Protein AF-A0AAD5AL10-F1 (afdb_monomer)

Secondary structure (DSSP, 8-state):
-----------------------------HHHHHHHHHSHHHHHHHHHHHHHHT------PPPPPTT-------HHHHHHHHHT--TTSPP-TT---HHHHHHTHHHHHHHHHHHHHHHHHHT---SGGG-EEEEEEESSSS--SGGGEEEEEEE-HHHHHHHHHHHHHHHHHS-S---TT--TT-TT--HHHHHHHHHH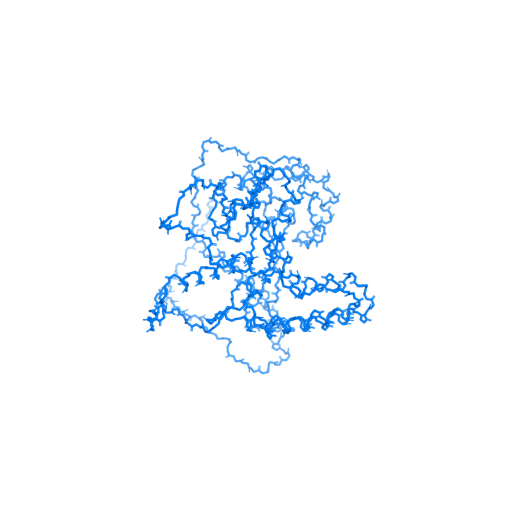HHHHHHHSS---S---PPPPEETTEEPP--SEEEETTEEEETT---HHHHHHHHHHHHHHHHHHHHHHHTT--HHHHHHHHHHHTS-TTGGGTGGG--HHHHHHHHHHHHHHHHHHTS----HHHHHHHHHHHHHHHHHT-TTSTT------------S-----TTS-SSHHHHHHTTS-TTHHHHHHHHH-GGG--S-----------

Nearest PDB structures (foldseek):
  8uw3-assembly1_A  TM=7.271E-01  e=9.401E-05  Homo sapiens
  8gh6-assembly1_A  TM=7.139E-01  e=7.072E-04  Bombyx mori
  8ibz-assembly1_C  TM=6.836E-01  e=6.724E-04  Bombyx mori
  8sxu-assembly1_A  TM=6.210E-01  e=5.225E-04  Homo sapiens
  8ibx-assembly1_C  TM=6.192E-01  e=2.256E-03  Bombyx mori

Sequence (409 aa):
MKRRSTNLQRESTTTSRTAETLGACGRASRRSRSTRRQHLPGALNDFYARFEVQNNVAARRTTPPPTDQVLCLTTAEVRKTLCRVNPRKSAGPDNIPGRVLRKCAEHLVDVFTDIFNISLSSKIVPTCHKTLTIVPMLKKSTVSCLNDYRPIALTHIVMKCFERLIMKHIETQLPSALDPMQLAYRPNRSTDDAISTTLDLALTHLDYKCTRAQSGHSSLIIDGSSVEIVKSTKFLGVYLADNLTWSLNTSSITKKAQQRLYFLRRMRKAHLPPPILTTFYRGTIESRCITAWFGNCTVSDRKTLQRIVRTTEKIIGVSLPSIMDIYTTHCIRKAQSIVEDHTHPSHTPVTHTPHTHPSHTPLTHTFHTHLSHTLFTILPSGKWFQSIRASHPDCVTAFSRKPSDSTQI

Organism: Silurus asotus (NCBI:txid30991)

Solvent-accessible surface area (backbone atoms only — not comparable to full-atom values): 25955 Å² total; per-residue (Å²): 132,89,86,82,88,84,88,81,90,77,92,77,91,74,94,73,89,79,80,82,85,93,83,81,96,64,94,74,54,78,70,59,58,53,58,59,56,71,50,42,64,60,54,48,48,56,57,66,49,54,72,67,76,70,68,80,71,75,80,78,80,75,84,76,64,95,80,70,72,78,82,72,72,50,52,68,59,45,33,56,44,34,59,63,41,57,51,85,46,78,43,17,77,81,65,56,39,27,45,55,51,31,74,44,18,87,78,45,22,62,60,49,30,49,54,50,40,52,26,53,76,69,72,44,80,60,71,79,75,73,48,62,40,75,48,76,39,74,74,54,100,72,79,86,53,79,83,36,43,44,78,44,74,26,47,38,60,68,54,58,43,52,52,53,57,50,48,57,53,54,58,71,72,47,68,93,75,62,67,61,85,56,40,73,98,38,86,98,46,40,73,40,52,55,51,34,54,53,48,37,53,56,49,40,58,60,66,74,54,86,75,85,76,66,96,69,78,76,76,53,66,56,97,89,38,72,58,85,89,62,71,55,49,79,55,97,88,45,46,49,32,75,84,68,48,35,59,70,30,48,52,53,52,48,5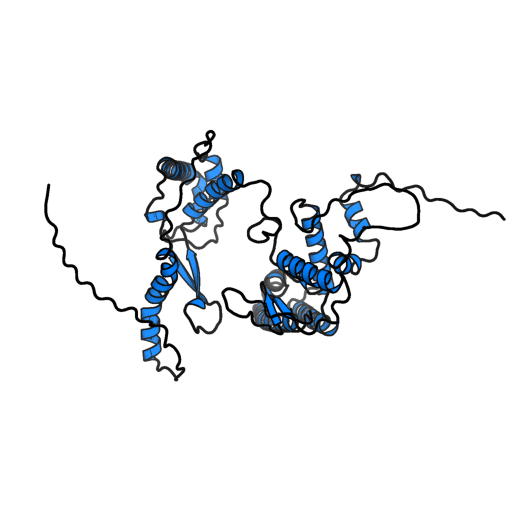8,52,34,55,61,48,49,54,52,52,51,52,42,45,75,69,66,54,57,51,70,61,53,50,51,48,41,57,73,71,55,54,66,92,52,40,64,57,48,58,83,65,42,51,74,68,51,50,52,55,55,38,50,53,50,54,52,47,24,66,65,55,73,47,95,65,78,50,62,64,53,52,36,54,53,48,43,52,55,50,50,51,56,30,71,75,29,82,74,36,74,88,34,74,83,88,74,86,76,91,80,86,85,95,77,86,87,81,82,83,85,86,68,77,63,46,73,42,59,58,57,58,75,70,42,70,94,58,55,67,62,51,57,49,47,74,74,45,66,88,81,67,89,82,87,88,79,81,85,80,89,78,90,81,134

InterPro domains:
  IPR015095 Alkylated DNA repair protein AlkB, homologue 8, N-terminal [PF09004] (246-287)
  IPR043502 DNA/RNA polymerase superfamily [SSF56672] (82-200)

Foldseek 3Di:
DDDDDDDDDDDDDDDDDPDDDDDDDDPDDPVNVVVCVVCVVVVLCCVVCPVVVPPPPDPDDDDDDPPDDQDADDLVLQLVLLLPQDQPDQAWPVRDGSVNSNVCSVVCSVVLSVVLRCCSVVVHDDPVQVDWDWDWDACDPDDDDSVRTDTDTRGHSSVVSSCVSVVVVVVVVDDPDDPLLPQPPDPLHDLLLVLQVVVQVVQVVVVPDDPVPDPDDDFDADPNDGDDDDQWDQGSNAIAGPVRARVVRLVVLLVQLVVLVVVLLVCVVVVPALVVSVVSCCVRNNDLNCQNRVLRYDPVSLVSSQVSQVSSCVSSVHDDDGPLRSNLVSLVVSVVSLCVDCSNPPHDDPDDDDDDDDDDDPDPPDNDPDNCCSNVVSDPPPPVVVVVCVVDVPVDPPDDDDDDDDDDD

pLDDT: mean 74.17, std 24.95, range [22.56, 97.88]

Mean predicted aligned error: 14.95 Å

Radius of gyration: 29.63 Å; Cα contacts (8 Å, |Δi|>4): 284; chains: 1; bounding box: 92×84×67 Å

Structure (mmCIF, N/CA/C/O backbone):
data_AF-A0AAD5AL10-F1
#
_entry.id   AF-A0AAD5AL10-F1
#
loop_
_atom_site.group_PDB
_atom_site.id
_atom_site.type_symbol
_atom_site.label_atom_id
_atom_site.label_alt_id
_atom_site.label_comp_id
_atom_site.label_asym_id
_atom_site.label_entity_id
_atom_site.label_seq_id
_atom_site.pdbx_PDB_ins_code
_atom_site.Cartn_x
_atom_site.Cartn_y
_atom_site.Cartn_z
_atom_site.occupancy
_atom_site.B_iso_or_equiv
_atom_site.auth_seq_id
_atom_site.auth_comp_id
_atom_site.auth_asym_id
_atom_site.auth_atom_id
_atom_site.pdbx_PDB_model_num
ATOM 1 N N . MET A 1 1 ? -33.110 -27.150 37.600 1.00 29.36 1 MET A N 1
ATOM 2 C CA . MET A 1 1 ? -33.661 -28.487 37.264 1.00 29.36 1 MET A CA 1
ATOM 3 C C . MET A 1 1 ? -32.805 -29.068 36.137 1.00 29.36 1 MET A C 1
ATOM 5 O O . MET A 1 1 ? -32.832 -28.504 35.060 1.00 29.36 1 MET A O 1
ATOM 9 N N . LYS A 1 2 ? -31.799 -29.934 36.389 1.00 25.19 2 LYS A N 1
ATOM 10 C CA . LYS A 1 2 ? -31.881 -31.426 36.434 1.00 25.19 2 LYS A CA 1
ATOM 11 C C . LYS A 1 2 ? -32.776 -31.945 35.295 1.00 25.19 2 LYS A C 1
ATOM 13 O O . LYS A 1 2 ? -33.947 -31.607 35.318 1.00 25.19 2 LYS A O 1
ATOM 18 N N . ARG A 1 3 ? -32.370 -32.751 34.306 1.00 24.44 3 ARG A N 1
ATOM 19 C CA . ARG A 1 3 ? -31.393 -33.859 34.100 1.00 24.44 3 ARG A CA 1
ATOM 20 C C . ARG A 1 3 ? -31.326 -34.066 32.547 1.00 24.44 3 ARG A C 1
ATOM 22 O O . ARG A 1 3 ? -32.211 -33.553 31.882 1.00 24.44 3 ARG A O 1
ATOM 29 N N . ARG A 1 4 ? -30.428 -34.785 31.858 1.00 23.78 4 ARG A N 1
ATOM 30 C CA . ARG A 1 4 ? -29.594 -35.966 32.148 1.00 23.78 4 ARG A CA 1
ATOM 31 C C . ARG A 1 4 ? -28.591 -36.158 30.988 1.00 23.78 4 ARG A C 1
ATOM 33 O O . ARG A 1 4 ? -28.954 -35.959 29.835 1.00 23.78 4 ARG A O 1
ATOM 40 N N . SER A 1 5 ? -27.379 -36.594 31.319 1.00 22.83 5 SER A N 1
ATOM 41 C CA . SER A 1 5 ? -26.341 -37.092 30.408 1.00 22.83 5 SER A CA 1
ATOM 42 C C . SER A 1 5 ? -26.681 -38.457 29.802 1.00 22.83 5 SER A C 1
ATOM 44 O O . SER A 1 5 ? -27.297 -39.275 30.483 1.00 22.83 5 SER A O 1
ATOM 46 N N . THR A 1 6 ? -26.103 -38.756 28.636 1.00 25.00 6 THR A N 1
ATOM 47 C CA . THR A 1 6 ? -25.548 -40.087 28.325 1.00 25.00 6 THR A CA 1
ATOM 48 C C . THR A 1 6 ? -24.238 -39.931 27.556 1.00 25.00 6 THR A C 1
ATOM 50 O O . THR A 1 6 ? -24.202 -39.356 26.473 1.00 25.00 6 THR A O 1
ATOM 53 N N . ASN A 1 7 ? -23.174 -40.437 28.177 1.00 22.59 7 ASN A N 1
ATOM 54 C CA . ASN A 1 7 ? -21.846 -40.671 27.623 1.00 22.59 7 ASN A CA 1
ATOM 55 C C . ASN A 1 7 ? -21.889 -41.894 26.696 1.00 22.59 7 ASN A C 1
ATOM 57 O O . ASN A 1 7 ? -22.541 -42.881 27.032 1.00 22.59 7 ASN A O 1
ATOM 61 N N . LEU A 1 8 ? -21.112 -41.873 25.615 1.00 23.83 8 LEU A N 1
ATOM 62 C CA . LEU A 1 8 ? -20.574 -43.091 25.011 1.00 23.83 8 LEU A CA 1
ATOM 63 C C . LEU A 1 8 ? -19.206 -42.769 24.405 1.00 23.83 8 LEU A C 1
ATOM 65 O O . LEU A 1 8 ? -19.087 -42.203 23.322 1.00 23.83 8 LEU A O 1
ATOM 69 N N . GLN A 1 9 ? -18.172 -43.104 25.176 1.00 22.56 9 GLN A N 1
ATOM 70 C CA . GLN A 1 9 ? -16.798 -43.228 24.712 1.00 22.56 9 GLN A CA 1
ATOM 71 C C . GLN A 1 9 ? -16.708 -44.392 23.722 1.00 22.56 9 GLN A C 1
ATOM 73 O O . GLN A 1 9 ? -17.128 -45.507 24.029 1.00 22.56 9 GLN A O 1
ATOM 78 N N . ARG A 1 10 ? -16.076 -44.150 22.575 1.00 23.25 10 ARG A N 1
ATOM 79 C CA . ARG A 1 10 ? -15.238 -45.145 21.904 1.00 23.25 10 ARG A CA 1
ATOM 80 C C . ARG A 1 10 ? -13.988 -44.446 21.395 1.00 23.25 10 ARG A C 1
ATOM 82 O O . ARG A 1 10 ? -14.031 -43.671 20.445 1.00 23.25 10 ARG A O 1
ATOM 89 N N . GLU A 1 11 ? -12.890 -44.724 22.082 1.00 22.80 11 GLU A N 1
ATOM 90 C CA . GLU A 1 11 ? -11.539 -44.523 21.585 1.00 22.80 11 GLU A CA 1
ATOM 91 C C . GLU A 1 11 ? -11.342 -45.365 20.321 1.00 22.80 11 GLU A C 1
ATOM 93 O O . GLU A 1 11 ? -11.682 -46.546 20.280 1.00 22.80 11 GLU A O 1
ATOM 98 N N . SER A 1 12 ? -10.788 -44.755 19.280 1.00 23.67 12 SER A N 1
ATOM 99 C CA . SER A 1 12 ? -9.998 -45.470 18.281 1.00 23.67 12 SER A CA 1
ATOM 100 C C . SER A 1 12 ? -8.951 -44.512 17.726 1.00 23.67 12 SER A C 1
ATOM 102 O O . SER A 1 12 ? -9.221 -43.543 17.022 1.00 23.67 12 SER A O 1
ATOM 104 N N . THR A 1 13 ? -7.727 -44.780 18.151 1.00 25.08 13 THR A N 1
ATOM 105 C CA . THR A 1 13 ? -6.465 -44.294 17.620 1.00 25.08 13 THR A CA 1
ATOM 106 C C . THR A 1 13 ? -6.344 -44.665 16.145 1.00 25.08 13 THR A C 1
ATOM 108 O O . THR A 1 13 ? -6.226 -45.838 15.809 1.00 25.08 13 THR A O 1
ATOM 111 N N . THR A 1 14 ? -6.306 -43.685 15.240 1.00 23.75 14 THR A N 1
ATOM 112 C CA . THR A 1 14 ? -5.612 -43.850 13.953 1.00 23.75 14 THR A CA 1
ATOM 113 C C . THR A 1 14 ? -5.136 -42.495 13.438 1.00 23.75 14 THR A C 1
ATOM 115 O O . THR A 1 14 ? -5.851 -41.735 12.792 1.00 23.75 14 THR A O 1
ATOM 118 N N . THR A 1 15 ? -3.878 -42.200 13.737 1.00 31.17 15 THR A N 1
ATOM 119 C CA . THR A 1 15 ? -3.029 -41.276 12.992 1.00 31.17 15 THR A CA 1
ATOM 120 C C . THR A 1 15 ? -2.968 -41.762 11.543 1.00 31.17 15 THR A C 1
ATOM 122 O O . THR A 1 15 ? -2.377 -42.802 11.269 1.00 31.17 15 THR A O 1
ATOM 125 N N . SER A 1 16 ? -3.550 -41.034 10.588 1.00 24.50 16 SER A N 1
ATOM 126 C CA . SER A 1 16 ? -3.224 -41.259 9.178 1.00 24.50 16 SER A CA 1
ATOM 127 C C . SER A 1 16 ? -3.186 -39.945 8.408 1.00 24.50 16 SER A C 1
ATOM 129 O O . SER A 1 16 ? -4.140 -39.169 8.384 1.00 24.50 16 SER A O 1
ATOM 131 N N . ARG A 1 17 ? -2.011 -39.711 7.823 1.00 30.42 17 ARG A N 1
ATOM 132 C CA . ARG A 1 17 ? -1.713 -38.725 6.791 1.00 30.42 17 ARG A CA 1
ATOM 133 C C . ARG A 1 17 ? -2.742 -38.815 5.662 1.00 30.42 17 ARG A C 1
ATOM 135 O O . ARG A 1 17 ? -2.857 -39.859 5.036 1.00 30.42 17 ARG A O 1
ATOM 142 N N . THR A 1 18 ? -3.353 -37.691 5.308 1.00 26.00 18 THR A N 1
ATOM 143 C CA . THR A 1 18 ? -3.874 -37.467 3.951 1.00 26.00 18 THR A CA 1
ATOM 144 C C . THR A 1 18 ? -3.395 -36.105 3.462 1.00 26.00 18 THR A C 1
ATOM 146 O O . THR A 1 18 ? -4.130 -35.119 3.428 1.00 26.00 18 THR A O 1
ATOM 149 N N . ALA A 1 19 ? -2.105 -36.048 3.144 1.00 29.80 19 ALA A N 1
ATOM 150 C CA . ALA A 1 19 ? -1.612 -35.221 2.054 1.00 29.80 19 ALA A CA 1
ATOM 151 C C . ALA A 1 19 ? -1.559 -36.125 0.811 1.00 29.80 19 ALA A C 1
ATOM 153 O O . ALA A 1 19 ? -1.289 -37.311 0.964 1.00 29.80 19 ALA A O 1
ATOM 154 N N . GLU A 1 20 ? -1.784 -35.541 -0.372 1.00 27.91 20 GLU A N 1
ATOM 155 C CA . GLU A 1 20 ? -1.992 -36.176 -1.695 1.00 27.91 20 GLU A CA 1
ATOM 156 C C . GLU A 1 20 ? -3.480 -36.483 -1.969 1.00 27.91 20 GLU A C 1
ATOM 158 O O . GLU A 1 20 ? -4.180 -37.011 -1.121 1.00 27.91 20 GLU A O 1
ATOM 163 N N . THR A 1 21 ? -4.101 -36.094 -3.088 1.00 28.56 21 THR A N 1
ATOM 164 C CA . THR A 1 21 ? -3.576 -35.990 -4.455 1.00 28.56 21 THR A CA 1
ATOM 165 C C . THR A 1 21 ? -4.388 -34.950 -5.256 1.00 28.56 21 THR A C 1
ATOM 167 O O . THR A 1 21 ? -5.589 -35.099 -5.461 1.00 28.56 21 THR A O 1
ATOM 170 N N . LEU A 1 22 ? -3.748 -33.897 -5.774 1.00 34.78 22 LEU A N 1
ATOM 171 C CA . LEU A 1 22 ? -4.282 -33.088 -6.887 1.00 34.78 22 LEU A CA 1
ATOM 172 C C . LEU A 1 22 ? -3.177 -32.896 -7.933 1.00 34.78 22 LEU A C 1
ATOM 174 O O . LEU A 1 22 ? -2.765 -31.784 -8.251 1.00 34.78 22 LEU A O 1
ATOM 178 N N . GLY A 1 23 ? -2.691 -34.020 -8.456 1.00 30.94 23 GLY A N 1
ATOM 179 C CA . GLY A 1 23 ? -1.764 -34.089 -9.578 1.00 30.94 23 GLY A CA 1
ATOM 180 C C . GLY A 1 23 ? -2.315 -35.019 -10.653 1.00 30.94 23 GLY A C 1
ATOM 181 O O . GLY A 1 23 ? -2.100 -36.216 -10.577 1.00 30.94 23 GLY A O 1
ATOM 182 N N . ALA A 1 24 ? -3.044 -34.465 -11.626 1.00 28.20 24 ALA A N 1
ATOM 183 C CA . ALA A 1 24 ? -3.214 -35.022 -12.975 1.00 28.20 24 ALA A CA 1
ATOM 184 C C . ALA A 1 24 ? -3.973 -34.005 -13.845 1.00 28.20 24 ALA A C 1
ATOM 186 O O . ALA A 1 24 ? -5.170 -33.765 -13.676 1.00 28.20 24 ALA A O 1
ATOM 187 N N . CYS A 1 25 ? -3.260 -33.360 -14.770 1.00 32.16 25 CYS A N 1
ATOM 188 C CA . CYS A 1 25 ? -3.826 -32.445 -15.756 1.00 32.16 25 CYS A CA 1
ATOM 189 C C . CYS A 1 25 ? -4.242 -33.243 -17.003 1.00 32.16 25 CYS A C 1
ATOM 191 O O . CYS A 1 25 ? -3.454 -33.417 -17.925 1.00 32.16 25 CYS A O 1
ATOM 193 N N . GLY A 1 26 ? -5.482 -33.734 -17.023 1.00 30.36 26 GLY A N 1
ATOM 194 C CA . GLY A 1 26 ? -6.165 -34.211 -18.229 1.00 30.36 26 GLY A CA 1
ATOM 195 C C . GLY A 1 26 ? -7.284 -33.240 -18.611 1.00 30.36 26 GLY A C 1
ATOM 196 O O . GLY A 1 26 ? -7.897 -32.630 -17.733 1.00 30.36 26 GLY A O 1
ATOM 197 N N . ARG A 1 27 ? -7.543 -33.048 -19.914 1.00 39.62 27 ARG A N 1
ATOM 198 C CA . ARG A 1 27 ? -8.577 -32.137 -20.453 1.00 39.62 27 ARG A CA 1
ATOM 199 C C . ARG A 1 27 ? -9.940 -32.376 -19.779 1.00 39.62 27 ARG A C 1
ATOM 201 O O . ARG A 1 27 ? -10.683 -33.273 -20.158 1.00 39.62 27 ARG A O 1
ATOM 208 N N . ALA A 1 28 ? -10.285 -31.548 -18.794 1.00 37.03 28 ALA A N 1
ATOM 209 C CA . ALA A 1 28 ? -11.544 -31.673 -18.068 1.00 37.03 28 ALA A CA 1
ATOM 210 C C . ALA A 1 28 ? -12.738 -31.237 -18.938 1.00 37.03 28 ALA A C 1
ATOM 212 O O . ALA A 1 28 ? -12.816 -30.085 -19.380 1.00 37.03 28 ALA A O 1
ATOM 213 N N . SER A 1 29 ? -13.682 -32.161 -19.143 1.00 43.56 29 SER A N 1
ATOM 214 C CA . SER A 1 29 ? -14.986 -31.933 -19.781 1.00 43.56 29 SER A CA 1
ATOM 215 C C . SER A 1 29 ? -15.771 -30.802 -19.092 1.00 43.56 29 SER A C 1
ATOM 217 O O . SER A 1 29 ? -15.662 -30.596 -17.881 1.00 43.56 29 SER A O 1
ATOM 219 N N . ARG A 1 30 ? -16.601 -30.067 -19.850 1.00 43.78 30 ARG A N 1
ATOM 220 C CA . ARG A 1 30 ? -17.414 -28.923 -19.373 1.00 43.78 30 ARG A CA 1
ATOM 221 C C . ARG A 1 30 ? -18.232 -29.231 -18.104 1.00 43.78 30 ARG A C 1
ATOM 223 O O . ARG A 1 30 ? -18.384 -28.333 -17.280 1.00 43.78 30 ARG A O 1
ATOM 230 N N . ARG A 1 31 ? -18.677 -30.482 -17.906 1.00 38.75 31 ARG A N 1
ATOM 231 C CA . ARG A 1 31 ? -19.389 -30.946 -16.693 1.00 38.75 31 ARG A CA 1
ATOM 232 C C . ARG A 1 31 ? -18.515 -30.962 -15.427 1.00 38.75 31 ARG A C 1
ATOM 234 O O . ARG A 1 31 ? -18.988 -30.584 -14.367 1.00 38.75 31 ARG A O 1
ATOM 241 N N . SER A 1 32 ? -17.228 -31.304 -15.532 1.00 48.06 32 SER A N 1
ATOM 242 C CA . SER A 1 32 ? -16.276 -31.320 -14.400 1.00 48.06 32 SER A CA 1
ATOM 243 C C . SER A 1 32 ? -15.944 -29.908 -13.887 1.00 48.06 32 SER A C 1
ATOM 245 O O . SER A 1 32 ? -15.669 -29.701 -12.703 1.00 48.06 32 SER A O 1
ATOM 247 N N . ARG A 1 33 ? -16.012 -28.895 -14.761 1.00 50.97 33 ARG A N 1
ATOM 248 C CA . ARG A 1 33 ? -15.795 -27.493 -14.373 1.00 50.97 33 ARG A CA 1
ATOM 249 C C . ARG A 1 33 ? -16.954 -26.894 -13.571 1.00 50.97 33 ARG A C 1
ATOM 251 O O . ARG A 1 33 ? -16.695 -25.963 -12.810 1.00 50.97 33 ARG A O 1
ATOM 258 N N . SER A 1 34 ? -18.194 -27.374 -13.723 1.00 51.44 34 SER A N 1
ATOM 259 C CA . SER A 1 34 ? -19.337 -26.824 -12.974 1.00 51.44 34 SER A CA 1
ATOM 260 C C . SER A 1 34 ? -19.383 -27.346 -11.537 1.00 51.44 34 SER A C 1
ATOM 262 O O . SER A 1 34 ? -19.526 -26.544 -10.618 1.00 51.44 34 SER A O 1
ATOM 264 N N . THR A 1 35 ? -19.141 -28.641 -11.320 1.00 52.38 35 THR A N 1
ATOM 265 C CA . THR A 1 35 ? -19.044 -29.245 -9.978 1.00 52.38 35 THR A CA 1
ATOM 266 C C . THR A 1 35 ? -17.882 -28.666 -9.172 1.00 52.38 35 THR A C 1
ATOM 268 O O . THR A 1 35 ? -18.050 -28.307 -8.009 1.00 52.38 35 THR A O 1
ATOM 271 N N . ARG A 1 36 ? -16.720 -28.441 -9.804 1.00 56.81 36 ARG A N 1
ATOM 272 C CA . ARG A 1 36 ? -15.563 -27.807 -9.141 1.00 56.81 36 ARG A CA 1
ATOM 273 C C . ARG A 1 36 ? -15.823 -26.354 -8.716 1.00 56.81 36 ARG A C 1
ATOM 275 O O . ARG A 1 36 ? -15.184 -25.871 -7.788 1.00 56.81 36 ARG A O 1
ATOM 282 N N . ARG A 1 37 ? -16.744 -25.647 -9.385 1.00 59.22 37 ARG A N 1
ATOM 283 C CA . ARG A 1 37 ? -17.151 -24.277 -9.021 1.00 59.22 37 ARG A CA 1
ATOM 284 C C . ARG A 1 37 ? -18.159 -24.244 -7.875 1.00 59.22 37 ARG A C 1
ATOM 286 O O . ARG A 1 37 ? -18.091 -23.320 -7.075 1.00 59.22 37 ARG A O 1
ATOM 293 N N . GLN A 1 38 ? -19.051 -25.229 -7.782 1.00 62.50 38 GLN A N 1
ATOM 294 C CA . GLN A 1 38 ? -20.070 -25.287 -6.728 1.00 62.50 38 GLN A CA 1
ATOM 295 C C . GLN A 1 38 ? -19.462 -25.523 -5.335 1.00 62.50 38 GLN A C 1
ATOM 297 O O . GLN A 1 38 ? -19.930 -24.936 -4.368 1.00 62.50 38 GLN A O 1
ATOM 302 N N . HIS A 1 39 ? -18.373 -26.294 -5.236 1.00 80.94 39 HIS A N 1
ATOM 303 C CA . HIS A 1 39 ? -17.713 -26.596 -3.955 1.00 80.94 39 HIS A CA 1
ATOM 304 C C . HIS A 1 39 ? -16.609 -25.589 -3.556 1.00 80.94 39 HIS A C 1
ATOM 306 O O . HIS A 1 39 ? -16.072 -25.632 -2.448 1.00 80.94 39 HIS A O 1
ATOM 312 N N . LEU A 1 40 ? -16.233 -24.670 -4.452 1.00 84.44 40 LEU A N 1
ATOM 313 C CA . LEU A 1 40 ? -15.124 -23.740 -4.215 1.00 84.44 40 LEU A CA 1
ATOM 314 C C . LEU A 1 40 ? -15.355 -22.789 -3.021 1.00 84.44 40 LEU A C 1
ATOM 316 O O . LEU A 1 40 ? -14.406 -22.599 -2.264 1.00 84.44 40 LEU A O 1
ATOM 320 N N . PRO A 1 41 ? -16.554 -22.205 -2.809 1.00 85.06 41 PRO A N 1
ATOM 321 C CA . PRO A 1 41 ? -16.787 -21.324 -1.664 1.00 85.06 41 PRO A CA 1
ATOM 322 C C . PRO A 1 41 ? -16.602 -22.034 -0.318 1.00 85.06 41 PRO A C 1
ATOM 324 O O . PRO A 1 41 ? -15.902 -21.507 0.540 1.00 85.06 41 PRO A O 1
ATOM 327 N N . GLY A 1 42 ? -17.152 -23.246 -0.163 1.00 85.69 42 GLY A N 1
ATOM 328 C CA . GLY A 1 42 ? -16.977 -24.057 1.049 1.00 85.69 42 GLY A CA 1
ATOM 329 C C . GLY A 1 42 ? -15.508 -24.398 1.294 1.00 85.69 42 GLY A C 1
ATOM 330 O O . GLY A 1 42 ? -14.971 -24.085 2.348 1.00 85.69 42 GLY A O 1
ATOM 331 N N . ALA A 1 43 ? -14.811 -24.883 0.261 1.00 87.94 43 ALA A N 1
ATOM 332 C CA . ALA A 1 43 ? -13.385 -25.194 0.360 1.00 87.94 43 ALA A CA 1
ATOM 333 C C . ALA A 1 43 ? -12.518 -23.966 0.700 1.00 87.94 43 ALA A C 1
ATOM 335 O O . ALA A 1 43 ? -11.513 -24.095 1.394 1.00 87.94 43 ALA A O 1
ATOM 336 N N . LEU A 1 44 ? -12.874 -22.771 0.210 1.00 87.94 44 LEU A N 1
ATOM 337 C CA . LEU A 1 44 ? -12.188 -21.528 0.572 1.00 87.94 44 LEU A CA 1
ATOM 338 C C . LEU A 1 44 ? -12.490 -21.106 2.010 1.00 87.94 44 LEU A C 1
ATOM 340 O O . LEU A 1 44 ? -11.575 -20.634 2.680 1.00 87.94 44 LEU A O 1
ATOM 344 N N . ASN A 1 45 ? -13.726 -21.277 2.479 1.00 85.62 45 ASN A N 1
ATOM 345 C CA . ASN A 1 45 ? -14.087 -21.004 3.867 1.00 85.62 45 ASN A CA 1
ATOM 346 C C . ASN A 1 45 ? -13.302 -21.910 4.815 1.00 85.62 45 ASN A C 1
ATOM 348 O O . ASN A 1 45 ? -12.608 -21.389 5.683 1.00 85.62 45 ASN A O 1
ATOM 352 N N . ASP A 1 46 ? -13.314 -23.225 4.589 1.00 86.88 46 ASP A N 1
ATOM 353 C CA . ASP A 1 46 ? -12.568 -24.191 5.406 1.00 86.88 46 ASP A CA 1
ATOM 354 C C . ASP A 1 46 ? -11.067 -23.895 5.369 1.00 86.88 46 ASP A C 1
ATOM 356 O O . ASP A 1 46 ? -10.388 -23.861 6.398 1.00 86.88 46 ASP A O 1
ATOM 360 N N . PHE A 1 47 ? -10.546 -23.598 4.172 1.00 87.88 47 PHE A N 1
ATOM 361 C CA . PHE A 1 47 ? -9.165 -23.179 4.005 1.00 87.88 47 PHE A CA 1
ATOM 362 C C . PHE A 1 47 ? -8.889 -21.938 4.857 1.00 87.88 47 PHE A C 1
ATOM 364 O O . PHE A 1 47 ? -8.001 -21.991 5.695 1.00 87.88 47 PHE A O 1
ATOM 371 N N . TYR A 1 48 ? -9.602 -20.824 4.706 1.00 85.12 48 TYR A N 1
ATOM 372 C CA . TYR A 1 48 ? -9.276 -19.603 5.453 1.00 85.12 48 TYR A CA 1
ATOM 373 C C . TYR A 1 48 ? -9.559 -19.697 6.960 1.00 85.12 48 TYR A C 1
ATOM 375 O O . TYR A 1 48 ? -8.803 -19.108 7.729 1.00 85.12 48 TYR A O 1
ATOM 383 N N . ALA A 1 49 ? -10.550 -20.481 7.388 1.00 82.69 49 ALA A N 1
ATOM 384 C CA . ALA A 1 49 ? -10.875 -20.695 8.798 1.00 82.69 49 ALA A CA 1
ATOM 385 C C . ALA A 1 49 ? -9.825 -21.534 9.546 1.00 82.69 49 ALA A C 1
ATOM 387 O O . ALA A 1 49 ? -9.697 -21.411 10.763 1.00 82.69 49 ALA A O 1
ATOM 388 N N . ARG A 1 50 ? -9.014 -22.341 8.842 1.00 84.44 50 ARG A N 1
ATOM 389 C CA . ARG A 1 50 ? -8.001 -23.218 9.464 1.00 84.44 50 ARG A CA 1
ATOM 390 C C . ARG A 1 50 ? -7.032 -22.498 10.410 1.00 84.44 50 ARG A C 1
ATOM 392 O O . ARG A 1 50 ? -6.519 -23.115 11.335 1.00 84.44 50 ARG A O 1
ATOM 399 N N . PHE A 1 51 ? -6.778 -21.208 10.175 1.00 72.31 51 PHE A N 1
ATOM 400 C CA . PHE A 1 51 ? -5.868 -20.403 10.993 1.00 72.31 51 PHE A CA 1
ATOM 401 C C . PHE A 1 51 ? -6.445 -20.049 12.369 1.00 72.31 51 PHE A C 1
ATOM 403 O O . PHE A 1 51 ? -5.677 -19.780 13.287 1.00 72.31 51 PHE A O 1
ATOM 410 N N . GLU A 1 52 ? -7.768 -20.060 12.533 1.00 70.38 52 GLU A N 1
ATOM 411 C CA . GLU A 1 52 ? -8.408 -19.769 13.821 1.00 70.38 52 GLU A CA 1
ATOM 412 C C . GLU A 1 52 ? -8.477 -21.011 14.720 1.00 70.38 52 GLU A C 1
ATOM 414 O O . GLU A 1 52 ? -8.383 -20.897 15.938 1.00 70.38 52 GLU A O 1
ATOM 419 N N . VAL A 1 53 ? -8.553 -22.206 14.125 1.00 65.50 53 VAL A N 1
ATOM 420 C CA . VAL A 1 53 ? -8.719 -23.487 14.841 1.00 65.50 53 VAL A CA 1
ATOM 421 C C . VAL A 1 53 ? -7.476 -23.887 15.653 1.00 65.50 53 VAL A C 1
ATOM 423 O O . VAL A 1 53 ? -7.584 -24.644 16.611 1.00 65.50 53 VAL A O 1
ATOM 426 N N . GLN A 1 54 ? -6.289 -23.386 15.299 1.00 58.34 54 GLN A N 1
ATOM 427 C CA . GLN A 1 54 ? -5.017 -23.805 15.909 1.00 58.34 54 GLN A CA 1
ATOM 428 C C . GLN A 1 54 ? -4.529 -22.920 17.069 1.00 58.34 54 GLN A C 1
ATOM 430 O O . GLN A 1 54 ? -3.540 -23.267 17.715 1.00 58.34 54 GLN A O 1
ATOM 435 N N . ASN A 1 55 ? -5.201 -21.808 17.382 1.00 59.88 55 ASN A N 1
ATOM 436 C CA . ASN A 1 55 ? -4.789 -20.920 18.475 1.00 59.88 55 ASN A CA 1
ATOM 437 C C . ASN A 1 55 ? -5.337 -21.394 19.835 1.00 59.88 55 ASN A C 1
ATOM 439 O O . ASN A 1 55 ? -6.239 -20.793 20.409 1.00 59.88 55 ASN A O 1
ATOM 443 N N . ASN A 1 56 ? -4.747 -22.463 20.380 1.00 63.53 56 ASN A N 1
ATOM 444 C CA . ASN A 1 56 ? -5.044 -22.964 21.734 1.00 63.53 56 ASN A CA 1
ATOM 445 C C . ASN A 1 56 ? -4.259 -22.244 22.846 1.00 63.53 56 ASN A C 1
ATOM 447 O O . ASN A 1 56 ? -4.336 -22.624 24.015 1.00 63.53 56 ASN A O 1
ATOM 451 N N . VAL A 1 57 ? -3.486 -21.209 22.509 1.00 69.56 57 VAL A N 1
ATOM 452 C CA . VAL A 1 57 ? -2.767 -20.413 23.504 1.00 69.56 57 VAL A CA 1
ATOM 453 C C . VAL A 1 57 ? -3.761 -19.457 24.155 1.00 69.56 57 VAL A C 1
ATOM 455 O O . VAL A 1 57 ? -4.173 -18.465 23.556 1.00 69.56 57 VAL A O 1
ATOM 458 N N . ALA A 1 58 ? -4.156 -19.754 25.393 1.00 66.56 58 ALA A N 1
ATOM 459 C CA . ALA A 1 58 ? -4.933 -18.823 26.195 1.00 66.56 58 ALA A CA 1
ATOM 460 C C . ALA A 1 58 ? -4.158 -17.500 26.315 1.00 66.56 58 ALA A C 1
ATOM 462 O O . ALA A 1 58 ? -3.032 -17.473 26.815 1.00 66.56 58 ALA A O 1
ATOM 463 N N . ALA A 1 59 ? -4.748 -16.401 25.835 1.00 66.62 59 ALA A N 1
ATOM 464 C CA . ALA A 1 59 ? -4.139 -15.082 25.935 1.00 66.62 59 ALA A CA 1
ATOM 465 C C . ALA A 1 59 ? -3.890 -14.747 27.414 1.00 66.62 59 ALA A C 1
ATOM 467 O O . ALA A 1 59 ? -4.829 -14.583 28.198 1.00 66.62 59 ALA A O 1
ATOM 468 N N . ARG A 1 60 ? -2.617 -14.663 27.812 1.00 67.31 60 ARG A N 1
ATOM 469 C CA . ARG A 1 60 ? -2.237 -14.292 29.174 1.00 67.31 60 ARG A CA 1
ATOM 470 C C . ARG A 1 60 ? -2.501 -12.800 29.349 1.00 67.31 60 ARG A C 1
ATOM 472 O O . ARG A 1 60 ? -1.819 -11.975 28.750 1.00 67.31 60 ARG A O 1
ATOM 479 N N . ARG A 1 61 ? -3.507 -12.457 30.156 1.00 62.69 61 ARG A N 1
ATOM 480 C CA . ARG A 1 61 ? -3.773 -11.064 30.536 1.00 62.69 61 ARG A CA 1
ATOM 481 C C . ARG A 1 61 ? -2.574 -10.548 31.326 1.00 62.69 61 ARG A C 1
ATOM 483 O O . ARG A 1 61 ? -2.221 -11.125 32.353 1.00 62.69 61 ARG A O 1
ATOM 490 N N . THR A 1 62 ? -1.941 -9.492 30.839 1.00 62.16 62 THR A N 1
ATOM 491 C CA . THR A 1 62 ? -0.996 -8.713 31.635 1.00 62.16 62 THR A CA 1
ATOM 492 C C . THR A 1 62 ? -1.769 -7.977 32.725 1.00 62.16 62 THR A C 1
ATOM 494 O O . THR A 1 62 ? -2.908 -7.556 32.519 1.00 62.16 62 THR A O 1
ATOM 497 N N . THR A 1 63 ? -1.183 -7.870 33.916 1.00 61.50 63 THR A N 1
ATOM 498 C CA . THR A 1 63 ? -1.733 -7.020 34.975 1.00 61.50 63 THR A CA 1
ATOM 499 C C . THR A 1 63 ? -1.656 -5.569 34.505 1.00 61.50 63 THR A C 1
ATOM 501 O O . THR A 1 63 ? -0.558 -5.136 34.139 1.00 61.50 63 THR A O 1
ATOM 504 N N . PRO A 1 64 ? -2.780 -4.836 34.461 1.00 60.53 64 PRO A N 1
ATOM 505 C CA . PRO A 1 64 ? -2.766 -3.452 34.018 1.00 60.53 64 PRO A CA 1
ATOM 506 C C . PRO A 1 64 ? -1.918 -2.607 34.980 1.00 60.53 64 PRO A C 1
ATOM 508 O O . PRO A 1 64 ? -1.927 -2.866 36.189 1.00 60.53 64 PRO A O 1
ATOM 511 N N . PRO A 1 65 ? -1.161 -1.621 34.475 1.00 63.53 65 PRO A N 1
ATOM 512 C CA . PRO A 1 65 ? -0.476 -0.667 35.333 1.00 63.53 65 PRO A CA 1
ATOM 513 C C . PRO A 1 65 ? -1.496 0.134 36.174 1.00 63.53 65 PRO A C 1
ATOM 515 O O . PRO A 1 65 ? -2.634 0.312 35.743 1.00 63.53 65 PRO A O 1
ATOM 518 N N . PRO A 1 66 ? -1.117 0.666 37.352 1.00 59.06 66 PRO A N 1
ATOM 519 C CA . PRO A 1 66 ? -2.031 1.377 38.262 1.00 59.06 66 PRO A CA 1
ATOM 520 C C . PRO A 1 66 ? -2.713 2.623 37.665 1.00 59.06 66 PRO A C 1
ATOM 522 O O . PRO A 1 66 ? -3.695 3.111 38.214 1.00 59.06 66 PRO A O 1
ATOM 525 N N . THR A 1 67 ? -2.199 3.133 36.544 1.00 60.78 67 THR A N 1
ATOM 526 C CA . THR A 1 67 ? -2.650 4.355 35.860 1.00 60.78 67 THR A CA 1
ATOM 527 C C . THR A 1 67 ? -3.551 4.060 34.653 1.00 60.78 67 THR A C 1
ATOM 529 O O . THR A 1 67 ? -3.588 4.845 33.706 1.00 60.78 67 THR A O 1
ATOM 532 N N . ASP A 1 68 ? -4.238 2.916 34.634 1.00 60.69 68 ASP A N 1
ATOM 533 C CA . ASP A 1 68 ? -5.060 2.498 33.493 1.00 60.69 68 ASP A CA 1
ATOM 534 C C . ASP A 1 68 ? -6.307 3.396 33.376 1.00 60.69 68 ASP A C 1
ATOM 536 O O . ASP A 1 68 ? -7.352 3.164 33.989 1.00 60.69 68 ASP A O 1
ATOM 540 N N . GLN A 1 69 ? -6.185 4.487 32.619 1.00 66.69 69 GLN A N 1
ATOM 541 C CA . GLN A 1 69 ? -7.333 5.303 32.248 1.00 66.69 69 GLN A CA 1
ATOM 542 C C . GLN A 1 69 ? -8.237 4.471 31.342 1.00 66.69 69 GLN A C 1
ATOM 544 O O . GLN A 1 69 ? -7.820 3.998 30.285 1.00 66.69 69 GLN A O 1
ATOM 549 N N . VAL A 1 70 ? -9.497 4.317 31.746 1.00 75.00 70 VAL A N 1
ATOM 550 C CA . VAL A 1 70 ? -10.517 3.677 30.915 1.00 75.00 70 VAL A CA 1
ATOM 551 C C . VAL A 1 70 ? -10.617 4.452 29.601 1.00 75.00 70 VAL A C 1
ATOM 553 O O . VAL A 1 70 ? -10.969 5.632 29.600 1.00 75.00 70 VAL A O 1
ATOM 556 N N . LEU A 1 71 ? -10.306 3.792 28.480 1.00 87.31 71 LEU A N 1
ATOM 557 C CA . LEU A 1 71 ? -10.443 4.385 27.153 1.00 87.31 71 LEU A CA 1
ATOM 558 C C . LEU A 1 71 ? -11.903 4.802 26.935 1.00 87.31 71 LEU A C 1
ATOM 560 O O . LEU A 1 71 ? -12.787 3.954 26.814 1.00 87.31 71 LEU A O 1
ATOM 564 N N . CYS A 1 72 ? -12.133 6.110 26.866 1.00 91.38 72 CYS A N 1
ATOM 565 C CA . CYS A 1 72 ? -13.424 6.710 26.564 1.00 91.38 72 CYS A CA 1
ATOM 566 C C . CYS A 1 72 ? -13.282 7.574 25.313 1.00 91.38 72 CYS A C 1
ATOM 568 O O . CYS A 1 72 ? -12.384 8.411 25.219 1.00 91.38 72 CYS A O 1
ATOM 570 N N . LEU A 1 73 ? -14.148 7.345 24.332 1.00 95.38 73 LEU A N 1
ATOM 571 C CA . LEU A 1 73 ? -14.112 8.033 23.051 1.00 95.38 73 LEU A CA 1
ATOM 572 C C . LEU A 1 73 ? -15.015 9.258 23.095 1.00 95.38 73 LEU A C 1
ATOM 574 O O . LEU A 1 73 ? -16.190 9.172 23.457 1.00 95.38 73 LEU A O 1
ATOM 578 N N . THR A 1 74 ? -14.481 10.395 22.664 1.00 96.38 74 THR A N 1
ATOM 579 C CA . THR A 1 74 ? -15.256 11.637 22.576 1.00 96.38 74 THR A CA 1
ATOM 580 C C . THR A 1 74 ? -16.070 11.700 21.280 1.00 96.38 74 THR A C 1
ATOM 582 O O . THR A 1 74 ? -15.675 11.163 20.238 1.00 96.38 74 THR A O 1
ATOM 585 N N . THR A 1 75 ? -17.192 12.425 21.297 1.00 97.25 75 THR A N 1
ATOM 586 C CA . THR A 1 75 ? -17.998 12.698 20.090 1.00 97.25 75 THR A CA 1
ATOM 587 C C . THR A 1 75 ? -17.172 13.386 19.002 1.00 97.25 75 THR A C 1
ATOM 589 O O . THR A 1 75 ? -17.293 13.056 17.825 1.00 97.25 75 THR A O 1
ATOM 592 N N . ALA A 1 76 ? -16.253 14.282 19.374 1.00 97.25 76 ALA A N 1
ATOM 593 C CA . ALA A 1 76 ? -15.350 14.951 18.440 1.00 97.25 76 ALA A CA 1
ATOM 594 C C . ALA A 1 76 ? -14.422 13.968 17.697 1.00 97.25 76 ALA A C 1
ATOM 596 O O . ALA A 1 76 ? -14.218 14.094 16.483 1.00 97.25 76 ALA A O 1
ATOM 597 N N . GLU A 1 77 ? -13.875 12.966 18.389 1.00 96.44 77 GLU A N 1
ATOM 598 C CA . GLU A 1 77 ? -13.015 11.946 17.779 1.00 96.44 77 GLU A CA 1
ATOM 599 C C . GLU A 1 77 ? -13.788 11.027 16.832 1.00 96.44 77 GLU A C 1
ATOM 601 O O . GLU A 1 77 ? -13.328 10.749 15.714 1.00 96.44 77 GLU A O 1
ATOM 606 N N . VAL A 1 78 ? -14.987 10.605 17.240 1.00 97.56 78 VAL A N 1
ATOM 607 C CA . VAL A 1 78 ? -15.882 9.792 16.409 1.00 97.56 78 VAL A CA 1
ATOM 608 C C . VAL A 1 78 ? -16.320 10.581 15.174 1.00 97.56 78 VAL A C 1
ATOM 610 O O . VAL A 1 78 ? -16.162 10.085 14.054 1.00 97.56 78 VAL A O 1
ATOM 613 N N . ARG A 1 79 ? -16.737 11.845 15.338 1.00 97.50 79 ARG A N 1
ATOM 614 C CA . ARG A 1 79 ? -17.098 12.764 14.243 1.00 97.50 79 ARG A CA 1
ATOM 615 C C . ARG A 1 79 ? -15.972 12.877 13.228 1.00 97.50 79 ARG A C 1
ATOM 617 O O . ARG A 1 79 ? -16.163 12.625 12.038 1.00 97.50 79 ARG A O 1
ATOM 624 N N . LYS A 1 80 ? -14.759 13.190 13.696 1.00 97.06 80 LYS A N 1
ATOM 625 C CA . LYS A 1 80 ? -13.564 13.315 12.849 1.00 97.06 80 LYS A CA 1
ATOM 626 C C . LYS A 1 80 ? -13.292 12.031 12.069 1.00 97.06 80 LYS A C 1
ATOM 628 O O . LYS A 1 80 ? -12.904 12.091 10.900 1.00 97.06 80 LYS A O 1
ATOM 633 N N . THR A 1 81 ? -13.501 10.874 12.689 1.00 96.94 81 THR A N 1
ATOM 634 C CA . THR A 1 81 ? -13.268 9.568 12.063 1.00 96.94 81 THR A CA 1
ATOM 635 C C . THR A 1 81 ? -14.329 9.241 11.009 1.00 96.94 81 THR A C 1
ATOM 637 O O . THR A 1 81 ? -13.968 8.826 9.903 1.00 96.94 81 THR A O 1
ATOM 640 N N . LEU A 1 82 ? -15.611 9.499 11.293 1.00 96.56 82 LEU A N 1
ATOM 641 C CA . LEU A 1 82 ? -16.725 9.325 10.351 1.00 96.56 82 LEU A CA 1
ATOM 642 C C . LEU A 1 82 ? -16.608 10.271 9.145 1.00 96.56 82 LEU A C 1
ATOM 644 O O . LEU A 1 82 ? -16.682 9.828 7.996 1.00 96.56 82 LEU A O 1
ATOM 648 N N . CYS A 1 83 ? -16.294 11.548 9.373 1.00 96.31 83 CYS A N 1
ATOM 649 C CA . CYS A 1 83 ? -16.099 12.540 8.311 1.00 96.31 83 CYS A CA 1
ATOM 650 C C . CYS A 1 83 ? -14.904 12.227 7.391 1.00 96.31 83 CYS A C 1
ATOM 652 O O . CYS A 1 83 ? -14.862 12.689 6.246 1.00 96.31 83 CYS A O 1
ATOM 654 N N . ARG A 1 84 ? -13.939 11.422 7.858 1.00 95.94 84 ARG A N 1
ATOM 655 C CA . ARG A 1 84 ? -12.761 10.960 7.097 1.00 95.94 84 ARG A CA 1
ATOM 656 C C . ARG A 1 84 ? -12.951 9.594 6.433 1.00 95.94 84 ARG A C 1
ATOM 658 O O . ARG A 1 84 ? -12.014 9.071 5.823 1.00 95.94 84 ARG A O 1
ATOM 665 N N . VAL A 1 85 ? -14.135 8.986 6.525 1.00 96.25 85 VAL A N 1
ATOM 666 C CA . VAL A 1 85 ? -14.431 7.738 5.813 1.00 96.25 85 VAL A CA 1
ATOM 667 C C . VAL A 1 85 ? -14.247 7.950 4.311 1.00 96.25 85 VAL A C 1
ATOM 669 O O . VAL A 1 85 ? -14.769 8.893 3.721 1.00 96.25 85 VAL A O 1
ATOM 672 N N . ASN A 1 86 ? -13.498 7.058 3.660 1.00 95.31 86 ASN A N 1
ATOM 673 C CA . ASN A 1 86 ? -13.350 7.107 2.211 1.00 95.31 86 ASN A CA 1
ATOM 674 C C . ASN A 1 86 ? -14.675 6.664 1.555 1.00 95.31 86 ASN A C 1
ATOM 676 O O . ASN A 1 86 ? -15.043 5.493 1.687 1.00 95.31 86 ASN A O 1
ATOM 680 N N . PRO A 1 87 ? -15.367 7.548 0.810 1.00 95.56 87 PRO A N 1
ATOM 681 C CA . PRO A 1 87 ? -16.686 7.255 0.252 1.00 95.56 87 PRO A CA 1
ATOM 682 C C . PRO A 1 87 ? -16.670 6.170 -0.833 1.00 95.56 87 PRO A C 1
ATOM 684 O O . PRO A 1 87 ? -17.721 5.628 -1.163 1.00 95.56 87 PRO A O 1
ATOM 687 N N . ARG A 1 88 ? -15.490 5.855 -1.384 1.00 94.62 88 ARG A N 1
ATOM 688 C CA . ARG A 1 88 ? -15.284 4.868 -2.455 1.00 94.62 88 ARG A CA 1
ATOM 689 C C . ARG A 1 88 ? -14.947 3.466 -1.940 1.00 94.62 88 ARG A C 1
ATOM 691 O O . ARG A 1 88 ? -14.712 2.575 -2.749 1.00 94.62 88 ARG A O 1
ATOM 698 N N . LYS A 1 89 ? -14.865 3.259 -0.619 1.00 90.62 89 LYS A N 1
ATOM 699 C CA . LYS A 1 89 ? -14.652 1.914 -0.066 1.00 90.62 89 LYS A CA 1
ATOM 700 C C . LYS A 1 89 ? -15.886 1.040 -0.294 1.00 90.62 89 LYS A C 1
ATOM 702 O O . LYS A 1 89 ? -17.010 1.501 -0.106 1.00 90.62 89 LYS A O 1
ATOM 707 N N . SER A 1 90 ? -15.645 -0.222 -0.640 1.00 93.75 90 SER A N 1
ATOM 708 C CA . SER A 1 90 ? -16.672 -1.261 -0.696 1.00 93.75 90 SER A CA 1
ATOM 709 C C . SER A 1 90 ? -17.313 -1.466 0.678 1.00 93.75 90 SER A C 1
ATOM 711 O O . SER A 1 90 ? -16.615 -1.402 1.697 1.00 93.75 90 SER A O 1
ATOM 713 N N . ALA A 1 91 ? -18.626 -1.692 0.683 1.00 95.19 91 ALA A N 1
ATOM 714 C CA . ALA A 1 91 ? -19.395 -1.981 1.888 1.00 95.19 91 ALA A CA 1
ATOM 715 C C . ALA A 1 91 ? -19.048 -3.365 2.464 1.00 95.19 91 ALA A C 1
ATOM 717 O O . ALA A 1 91 ? -18.514 -4.220 1.753 1.00 95.19 91 ALA A O 1
ATOM 718 N N . GLY A 1 92 ? -19.313 -3.540 3.759 1.00 93.88 92 GLY A N 1
ATOM 719 C CA . GLY A 1 92 ? -19.209 -4.827 4.444 1.00 93.88 92 GLY A CA 1
ATOM 720 C C . GLY A 1 92 ? -20.536 -5.599 4.403 1.00 93.88 92 GLY A C 1
ATOM 721 O O . GLY A 1 92 ? -21.378 -5.311 3.551 1.00 93.88 92 GLY A O 1
ATOM 722 N N . PRO A 1 93 ? -20.752 -6.539 5.341 1.00 93.56 93 PRO A N 1
ATOM 723 C CA . PRO A 1 93 ? -21.967 -7.359 5.413 1.00 93.56 93 PRO A CA 1
ATOM 724 C C . PRO A 1 93 ? -23.265 -6.557 5.592 1.00 93.56 93 PRO A C 1
ATOM 726 O O . PRO A 1 93 ? -24.329 -7.005 5.181 1.00 93.56 93 PRO A O 1
ATOM 729 N N . ASP A 1 94 ? -23.175 -5.356 6.170 1.00 93.38 94 ASP A N 1
ATOM 730 C CA . ASP A 1 94 ? -24.302 -4.430 6.349 1.00 93.38 94 ASP A CA 1
ATOM 731 C C . ASP A 1 94 ? -24.759 -3.737 5.055 1.00 93.38 94 ASP A C 1
ATOM 733 O O . ASP A 1 94 ? -25.791 -3.072 5.046 1.00 93.38 94 ASP A O 1
ATOM 737 N N . ASN A 1 95 ? -23.995 -3.859 3.963 1.00 94.19 95 ASN A N 1
ATOM 738 C CA . ASN A 1 95 ? -24.211 -3.143 2.706 1.00 94.19 95 ASN A CA 1
ATOM 739 C C . ASN A 1 95 ? -24.287 -1.608 2.846 1.00 94.19 95 ASN A C 1
ATOM 741 O O . ASN A 1 95 ? -24.764 -0.929 1.935 1.00 94.19 95 ASN A O 1
ATOM 745 N N . ILE A 1 96 ? -23.752 -1.031 3.930 1.00 94.50 96 ILE A N 1
ATOM 746 C CA . ILE A 1 96 ? -23.716 0.421 4.130 1.00 94.50 96 ILE A CA 1
ATOM 747 C C . ILE A 1 96 ? -22.441 0.979 3.477 1.00 94.50 96 ILE A C 1
ATOM 749 O O . ILE A 1 96 ? -21.325 0.724 3.941 1.00 94.50 96 ILE A O 1
ATOM 753 N N . PRO A 1 97 ? -22.547 1.772 2.394 1.00 95.69 97 PRO A N 1
ATOM 754 C CA . PRO A 1 97 ? -21.373 2.308 1.723 1.00 95.69 97 PRO A CA 1
ATOM 755 C C . PRO A 1 97 ? -20.778 3.483 2.507 1.00 95.69 97 PRO A C 1
ATOM 757 O O . PRO A 1 97 ? -21.489 4.286 3.114 1.00 95.69 97 PRO A O 1
ATOM 760 N N . GLY A 1 98 ? -19.460 3.676 2.397 1.00 96.00 98 GLY A N 1
ATOM 761 C CA . GLY A 1 98 ? -18.756 4.727 3.144 1.00 96.00 98 GLY A CA 1
ATOM 762 C C . GLY A 1 98 ? -19.260 6.145 2.850 1.00 96.00 98 GLY A C 1
ATOM 763 O O . GLY A 1 98 ? -19.167 7.027 3.700 1.00 96.00 98 GLY A O 1
ATOM 764 N N . ARG A 1 99 ? -19.841 6.369 1.662 1.00 96.69 99 ARG A N 1
ATOM 765 C CA . ARG A 1 99 ? -20.474 7.645 1.291 1.00 96.69 99 ARG A CA 1
ATOM 766 C C . ARG A 1 99 ? -21.674 7.999 2.176 1.00 96.69 99 ARG A C 1
ATOM 768 O O . ARG A 1 99 ? -21.870 9.178 2.436 1.00 96.69 99 ARG A O 1
ATOM 775 N N . VAL A 1 100 ? -22.450 7.004 2.617 1.00 96.19 100 VAL A N 1
ATOM 776 C CA . VAL A 1 100 ? -23.623 7.208 3.482 1.00 96.19 100 VAL A CA 1
ATOM 777 C C . VAL A 1 100 ? -23.146 7.586 4.876 1.00 96.19 100 VAL A C 1
ATOM 779 O O . VAL A 1 100 ? -23.506 8.651 5.358 1.00 96.19 100 VAL A O 1
ATOM 782 N N . LEU A 1 101 ? -22.225 6.807 5.452 1.00 95.75 101 LEU A N 1
ATOM 783 C CA . LEU A 1 101 ? -21.642 7.109 6.766 1.00 95.75 101 LEU A CA 1
ATOM 784 C C . LEU A 1 101 ? -21.011 8.500 6.825 1.00 95.75 101 LEU A C 1
ATOM 786 O O . LEU A 1 101 ? -21.173 9.205 7.812 1.00 95.75 101 LEU A O 1
ATOM 790 N N . ARG A 1 102 ? -20.314 8.914 5.760 1.00 96.75 102 ARG A N 1
ATOM 791 C CA . ARG A 1 102 ? -19.697 10.242 5.704 1.00 96.75 102 ARG A CA 1
ATOM 792 C C . ARG A 1 102 ? -20.730 11.365 5.601 1.00 96.75 102 ARG A C 1
ATOM 794 O O . ARG A 1 102 ? -20.558 12.387 6.250 1.00 96.75 102 ARG A O 1
ATOM 801 N N . LYS A 1 103 ? -21.771 11.205 4.775 1.00 96.69 103 LYS A N 1
ATOM 802 C CA . LYS A 1 103 ? -22.819 12.228 4.599 1.00 96.69 103 LYS A CA 1
ATOM 803 C C . LYS A 1 103 ? -23.715 12.359 5.831 1.00 96.69 103 LYS A C 1
ATOM 805 O O . LYS A 1 103 ? -24.109 13.462 6.175 1.00 96.69 103 LYS A O 1
ATOM 810 N N . CYS A 1 104 ? -24.004 11.245 6.493 1.00 96.31 104 CYS A N 1
ATOM 811 C CA . CYS A 1 104 ? -24.841 11.195 7.688 1.00 96.31 104 CYS A CA 1
ATOM 812 C C . CYS A 1 104 ? -24.025 11.296 8.987 1.00 96.31 104 CYS A C 1
ATOM 814 O O . CYS A 1 104 ? -24.586 11.095 10.058 1.00 96.31 104 CYS A O 1
ATOM 816 N N . ALA A 1 105 ? -22.722 11.602 8.916 1.00 96.44 105 ALA A N 1
ATOM 817 C CA . ALA A 1 105 ? -21.817 11.584 10.067 1.00 96.44 105 ALA A CA 1
ATOM 818 C C . ALA A 1 105 ? -22.327 12.444 11.231 1.00 96.44 105 ALA A C 1
ATOM 820 O O . ALA A 1 105 ? -22.286 12.000 12.371 1.00 96.44 105 ALA A O 1
ATOM 821 N N . GLU A 1 106 ? -22.869 13.624 10.926 1.00 96.50 106 GLU A N 1
ATOM 822 C CA . GLU A 1 106 ? -23.391 14.569 11.917 1.00 96.50 106 GLU A CA 1
ATOM 823 C C . GLU A 1 106 ? -24.571 14.017 12.726 1.00 96.50 106 GLU A C 1
ATOM 825 O O . GLU A 1 106 ? -24.705 14.353 13.892 1.00 96.50 106 GLU A O 1
ATOM 830 N N . HIS A 1 107 ? -25.387 13.145 12.127 1.00 96.38 107 HIS A N 1
ATOM 831 C CA . HIS A 1 107 ? -26.564 12.549 12.771 1.00 96.38 107 HIS A CA 1
ATOM 832 C C . HIS A 1 107 ? -26.239 11.215 13.456 1.00 96.38 107 HIS A C 1
ATOM 834 O O . HIS A 1 107 ? -26.959 10.769 14.339 1.00 96.38 107 HIS A O 1
ATOM 840 N N . LEU A 1 108 ? -25.176 10.542 13.007 1.00 96.06 108 LEU A N 1
ATOM 841 C CA . LEU A 1 108 ? -24.787 9.214 13.481 1.00 96.06 108 LEU A CA 1
ATOM 842 C C . LEU A 1 108 ? -23.712 9.258 14.573 1.00 96.06 108 LEU A C 1
ATOM 844 O O . LEU A 1 108 ? -23.444 8.234 15.196 1.00 96.06 108 LEU A O 1
ATOM 848 N N . VAL A 1 109 ? -23.061 10.408 14.765 1.00 97.81 109 VAL A N 1
ATOM 849 C CA . VAL A 1 109 ? -21.927 10.561 15.683 1.00 97.81 109 VAL A CA 1
ATOM 850 C C . VAL A 1 109 ? -22.285 10.165 17.108 1.00 97.81 109 VAL A C 1
ATOM 852 O O . VAL A 1 109 ? -21.599 9.309 17.653 1.00 97.81 109 VAL A O 1
ATOM 855 N N . ASP A 1 110 ? -23.355 10.721 17.671 1.00 97.56 110 ASP A N 1
ATOM 856 C CA . ASP A 1 110 ? -23.698 10.509 19.079 1.00 97.56 110 ASP A CA 1
ATOM 857 C C . ASP A 1 110 ? -24.070 9.040 19.320 1.00 97.56 110 ASP A C 1
ATOM 859 O O . ASP A 1 110 ? -23.505 8.384 20.192 1.00 97.56 110 ASP A O 1
ATOM 863 N N . VAL A 1 111 ? -24.879 8.467 18.420 1.00 97.06 111 VAL A N 1
ATOM 864 C CA . VAL A 1 111 ? -25.262 7.047 18.451 1.00 97.06 111 VAL A CA 1
ATOM 865 C C . VAL A 1 111 ? -24.037 6.129 18.412 1.00 97.06 111 VAL A C 1
ATOM 867 O O . VAL A 1 111 ? -23.944 5.176 19.184 1.00 97.06 111 VAL A O 1
ATOM 870 N N . PHE A 1 112 ? -23.079 6.381 17.514 1.00 96.38 112 PHE A N 1
ATOM 871 C CA . PHE A 1 112 ? -21.881 5.543 17.440 1.00 96.38 112 PHE A CA 1
ATOM 872 C C . PHE A 1 112 ? -20.913 5.784 18.593 1.00 96.38 112 PHE A C 1
ATOM 874 O O . PHE A 1 112 ? -20.249 4.836 19.005 1.00 96.38 112 PHE A O 1
ATOM 881 N N . THR A 1 113 ? -20.841 6.999 19.134 1.00 97.88 113 THR A N 1
ATOM 882 C CA . THR A 1 113 ? -20.084 7.275 20.356 1.00 97.88 113 THR A CA 1
ATOM 883 C C . THR A 1 113 ? -20.610 6.432 21.512 1.00 97.88 113 THR A C 1
ATOM 885 O O . THR A 1 113 ? -19.817 5.739 22.153 1.00 97.88 113 THR A O 1
ATOM 888 N N . ASP A 1 114 ? -21.926 6.398 21.713 1.00 96.75 114 ASP A N 1
ATOM 889 C CA . ASP A 1 114 ? -22.550 5.590 22.761 1.00 96.75 114 ASP A CA 1
ATOM 890 C C . ASP A 1 114 ? -22.280 4.099 22.545 1.00 96.75 114 ASP A C 1
ATOM 892 O O . ASP A 1 114 ? -21.781 3.420 23.442 1.00 96.75 114 ASP A O 1
ATOM 896 N N . ILE A 1 115 ? -22.513 3.588 21.330 1.00 95.62 115 ILE A N 1
ATOM 897 C CA . ILE A 1 115 ? -22.261 2.177 20.992 1.00 95.62 115 ILE A CA 1
ATOM 898 C C . ILE A 1 115 ? -20.799 1.792 21.252 1.00 95.62 115 ILE A C 1
ATOM 900 O O . ILE A 1 115 ? -20.528 0.726 21.811 1.00 95.62 115 ILE A O 1
ATOM 904 N N . PHE A 1 116 ? -19.845 2.631 20.843 1.00 96.19 116 PHE A N 1
ATOM 905 C CA . PHE A 1 116 ? -18.426 2.342 21.028 1.00 96.19 116 PHE A CA 1
ATOM 906 C C . PHE A 1 116 ? -18.022 2.375 22.502 1.00 96.19 116 PHE A C 1
ATOM 908 O O . PHE A 1 116 ? -17.329 1.465 22.953 1.00 96.19 116 PHE A O 1
ATOM 915 N N . ASN A 1 117 ? -18.488 3.361 23.268 1.00 96.06 117 ASN A N 1
ATOM 916 C CA . ASN A 1 117 ? -18.175 3.463 24.693 1.00 96.06 117 ASN A CA 1
ATOM 917 C C . ASN A 1 117 ? -18.834 2.346 25.512 1.00 96.06 117 ASN A C 1
ATOM 919 O O . ASN A 1 117 ? -18.192 1.791 26.403 1.00 96.06 117 ASN A O 1
ATOM 923 N N . ILE A 1 118 ? -20.060 1.935 25.167 1.00 95.44 118 ILE A N 1
ATOM 924 C CA . ILE A 1 118 ? -20.708 0.746 25.744 1.00 95.44 118 ILE A CA 1
ATOM 925 C C . ILE A 1 118 ? -19.894 -0.511 25.419 1.00 95.44 118 ILE A C 1
ATOM 927 O O . ILE A 1 118 ? -19.673 -1.353 26.289 1.00 95.44 118 ILE A O 1
ATOM 931 N N . SER A 1 119 ? -19.410 -0.653 24.182 1.00 95.38 119 SER A N 1
ATOM 932 C CA . SER A 1 119 ? -18.572 -1.792 23.789 1.00 95.38 119 SER A CA 1
ATOM 933 C C . SER A 1 119 ? -17.250 -1.841 24.570 1.00 95.38 119 SER A C 1
ATOM 935 O O . SER A 1 119 ? -16.841 -2.919 25.005 1.00 95.38 119 SER A O 1
ATOM 937 N N . LEU A 1 120 ? -16.611 -0.688 24.802 1.00 93.69 120 LEU A N 1
ATOM 938 C CA . LEU A 1 120 ? -15.365 -0.578 25.572 1.00 93.69 120 LEU A CA 1
ATOM 939 C C . LEU A 1 120 ? -15.576 -0.876 27.061 1.00 93.69 120 LEU A C 1
ATOM 941 O O . LEU A 1 120 ? -14.830 -1.673 27.629 1.00 93.69 120 LEU A O 1
ATOM 945 N N . SER A 1 121 ? -16.608 -0.298 27.684 1.00 93.38 121 SER A N 1
ATOM 946 C CA . SER A 1 121 ? -16.898 -0.498 29.111 1.00 93.38 121 SER A CA 1
ATOM 947 C C . SER A 1 121 ? -17.324 -1.935 29.420 1.00 93.38 121 SER A C 1
ATOM 949 O O . SER A 1 121 ? -16.851 -2.530 30.389 1.00 93.38 121 SER A O 1
ATOM 951 N N . SER A 1 122 ? -18.150 -2.532 28.554 1.00 93.00 122 SER A N 1
ATOM 952 C CA . SER A 1 122 ? -18.578 -3.932 28.670 1.00 93.00 122 SER A CA 1
ATOM 953 C C . SER A 1 122 ? -17.515 -4.939 28.227 1.00 93.00 122 SER A C 1
ATOM 955 O O . SER A 1 122 ? -17.645 -6.127 28.519 1.00 93.00 122 SER A O 1
ATOM 957 N N . LYS A 1 123 ? -16.464 -4.489 27.525 1.00 91.75 123 LYS A N 1
ATOM 958 C CA . LYS A 1 123 ? -15.430 -5.335 26.901 1.00 91.75 123 LYS A CA 1
ATOM 959 C C . LYS A 1 123 ? -16.016 -6.344 25.904 1.00 91.75 123 LYS A C 1
ATOM 961 O O . LYS A 1 123 ? -15.451 -7.418 25.684 1.00 91.75 123 LYS A O 1
ATOM 966 N N . ILE A 1 124 ? -17.155 -6.012 25.294 1.00 91.81 124 ILE A N 1
ATOM 967 C CA . ILE A 1 124 ? -17.882 -6.872 24.358 1.00 91.81 124 ILE A CA 1
ATOM 968 C C . ILE A 1 124 ? -18.091 -6.122 23.046 1.00 91.81 124 ILE A C 1
ATOM 970 O O . ILE A 1 124 ? -18.744 -5.083 22.990 1.00 91.81 124 ILE A O 1
ATOM 974 N N . VAL A 1 125 ? -17.582 -6.692 21.954 1.00 92.19 125 VAL A N 1
ATOM 975 C CA . VAL A 1 125 ? -17.933 -6.258 20.594 1.00 92.19 125 VAL A CA 1
ATOM 976 C C . VAL A 1 125 ? -19.242 -6.943 20.175 1.00 92.19 125 VAL A C 1
ATOM 978 O O . VAL A 1 125 ? -19.334 -8.171 20.325 1.00 92.19 125 VAL A O 1
ATOM 981 N N . PRO A 1 126 ? -20.233 -6.208 19.628 1.00 89.31 126 PRO A N 1
ATOM 982 C CA . PRO A 1 126 ? -21.478 -6.794 19.134 1.00 89.31 126 PRO A CA 1
ATOM 983 C C . PRO A 1 126 ? -21.229 -7.926 18.134 1.00 89.31 126 PRO A C 1
ATOM 985 O O . PRO A 1 126 ? -20.361 -7.824 17.268 1.00 89.31 126 PRO A O 1
ATOM 988 N N . THR A 1 127 ? -21.997 -9.011 18.229 1.00 89.00 127 THR A N 1
ATOM 989 C CA . THR A 1 127 ? -21.813 -10.201 17.381 1.00 89.00 127 THR A CA 1
ATOM 990 C C . THR A 1 127 ? -21.996 -9.897 15.897 1.00 89.00 127 THR A C 1
ATOM 992 O O . THR A 1 127 ? -21.207 -10.374 15.087 1.00 89.00 127 THR A O 1
ATOM 995 N N . CYS A 1 128 ? -22.955 -9.038 15.539 1.00 88.69 128 CYS A N 1
ATOM 996 C CA . CYS A 1 128 ? -23.152 -8.584 14.160 1.00 88.69 128 CYS A CA 1
ATOM 997 C C . CYS A 1 128 ? -21.885 -7.934 13.574 1.00 88.69 128 CYS A C 1
ATOM 999 O O . CYS A 1 128 ? -21.524 -8.199 12.432 1.00 88.69 128 CYS A O 1
ATOM 1001 N N . HIS A 1 129 ? -21.148 -7.177 14.387 1.00 89.31 129 HIS A N 1
ATOM 1002 C CA . HIS A 1 129 ? -19.920 -6.485 14.004 1.00 89.31 129 HIS A CA 1
ATOM 1003 C C . HIS A 1 129 ? -18.674 -7.379 13.938 1.00 89.31 129 HIS A C 1
ATOM 1005 O O . HIS A 1 129 ? -17.634 -6.929 13.458 1.00 89.31 129 HIS A O 1
ATOM 1011 N N . LYS A 1 130 ? -18.771 -8.639 14.383 1.00 89.25 130 LYS A N 1
ATOM 1012 C CA . LYS A 1 130 ? -17.712 -9.655 14.244 1.00 89.25 130 LYS A CA 1
ATOM 1013 C C . LYS A 1 130 ? -17.779 -10.401 12.910 1.00 89.25 130 LYS A C 1
ATOM 1015 O O . LYS A 1 130 ? -16.945 -11.261 12.647 1.00 89.25 130 LYS A O 1
ATOM 1020 N N . THR A 1 131 ? -18.768 -10.094 12.072 1.00 89.50 131 THR A N 1
ATOM 1021 C CA . THR A 1 131 ? -18.927 -10.720 10.759 1.00 89.50 131 THR A CA 1
ATOM 1022 C C . THR A 1 131 ? -18.180 -9.944 9.671 1.00 89.50 131 THR A C 1
ATOM 1024 O O . THR A 1 131 ? -17.968 -8.731 9.759 1.00 89.50 131 THR A O 1
ATOM 1027 N N . LEU A 1 132 ? -17.748 -10.651 8.626 1.00 90.88 132 LEU A N 1
ATOM 1028 C CA . LEU A 1 132 ? -17.081 -10.071 7.461 1.00 90.88 132 LEU A CA 1
ATOM 1029 C C . LEU A 1 132 ? -17.412 -10.867 6.199 1.00 90.88 132 LEU A C 1
ATOM 1031 O O . LEU A 1 132 ? -17.749 -12.047 6.265 1.00 90.88 132 LEU A O 1
ATOM 1035 N N . THR A 1 133 ? -17.279 -10.234 5.035 1.00 90.56 133 THR A N 1
ATOM 1036 C CA . THR A 1 133 ? -17.420 -10.910 3.737 1.00 90.56 133 THR A CA 1
ATOM 1037 C C . THR A 1 133 ? -16.045 -11.128 3.114 1.00 90.56 133 THR A C 1
ATOM 1039 O O . THR A 1 133 ? -15.306 -10.167 2.897 1.00 90.56 133 THR A O 1
ATOM 1042 N N . ILE A 1 134 ? -15.694 -12.377 2.795 1.00 88.88 134 ILE A N 1
ATOM 1043 C CA . ILE A 1 134 ? -14.444 -12.704 2.094 1.00 88.88 134 ILE A CA 1
ATOM 1044 C C . ILE A 1 134 ? -14.683 -12.663 0.585 1.00 88.88 134 ILE A C 1
ATOM 1046 O O . ILE A 1 134 ? -15.460 -13.446 0.045 1.00 88.88 134 ILE A O 1
ATOM 1050 N N . VAL A 1 135 ? -13.961 -11.783 -0.109 1.00 90.62 135 VAL A N 1
ATOM 1051 C CA . VAL A 1 135 ? -13.925 -11.741 -1.575 1.00 90.62 135 VAL A CA 1
ATOM 1052 C C . VAL A 1 135 ? -12.600 -12.341 -2.060 1.00 90.62 135 VAL A C 1
ATOM 1054 O O . VAL A 1 135 ? -11.549 -11.711 -1.895 1.00 90.62 135 VAL A O 1
ATOM 1057 N N . PRO A 1 136 ? -12.599 -13.556 -2.640 1.00 90.56 136 PRO A N 1
ATOM 1058 C CA . PRO A 1 136 ? -11.375 -14.200 -3.102 1.00 90.56 136 PRO A CA 1
ATOM 1059 C C . PRO A 1 136 ? -10.878 -13.568 -4.409 1.00 90.56 136 PRO A C 1
ATOM 1061 O O . PRO A 1 136 ? -11.538 -13.630 -5.445 1.00 90.56 136 PRO A O 1
ATOM 1064 N N . MET A 1 137 ? -9.676 -12.991 -4.376 1.00 91.06 137 MET A N 1
ATOM 1065 C CA . MET A 1 137 ? -9.036 -12.354 -5.532 1.00 91.06 137 MET A CA 1
ATOM 1066 C C . MET A 1 137 ? -7.853 -13.170 -6.045 1.00 91.06 137 MET A C 1
ATOM 1068 O O . MET A 1 137 ? -6.983 -13.575 -5.281 1.00 91.06 137 MET A O 1
ATOM 1072 N N . LEU A 1 138 ? -7.765 -13.366 -7.356 1.00 90.75 138 LEU A N 1
ATOM 1073 C CA . LEU A 1 138 ? -6.679 -14.132 -7.968 1.00 90.75 138 LEU A CA 1
ATOM 1074 C C . LEU A 1 138 ? -5.312 -13.439 -7.812 1.00 90.75 138 LEU A C 1
ATOM 1076 O O . LEU A 1 138 ? -5.135 -12.293 -8.222 1.00 90.75 138 LEU A O 1
ATOM 1080 N N . LYS A 1 139 ? -4.315 -14.154 -7.270 1.00 86.19 139 LYS A N 1
ATOM 1081 C CA . LYS A 1 139 ? -2.899 -13.729 -7.238 1.00 86.19 139 LYS A CA 1
ATOM 1082 C C . LYS A 1 139 ? -2.259 -13.780 -8.627 1.00 86.19 139 LYS A C 1
ATOM 1084 O O . LYS A 1 139 ? -1.387 -12.966 -8.925 1.00 86.19 139 LYS A O 1
ATOM 1089 N N . LYS A 1 140 ? -2.667 -14.750 -9.449 1.00 83.88 140 LYS A N 1
ATOM 1090 C CA . LYS A 1 140 ? -2.159 -15.021 -10.803 1.00 83.88 140 LYS A CA 1
ATOM 1091 C C . LYS A 1 140 ? -3.302 -15.435 -11.732 1.00 83.88 140 LYS A C 1
ATOM 1093 O O . LYS A 1 140 ? -4.365 -15.831 -11.270 1.00 83.88 140 LYS A O 1
ATOM 1098 N N . SER A 1 141 ? -3.077 -15.340 -13.041 1.00 79.69 141 SER A N 1
ATOM 1099 C CA . SER A 1 141 ? -4.084 -15.638 -14.073 1.00 79.69 141 SER A CA 1
ATOM 1100 C C . SER A 1 141 ? -4.533 -17.102 -14.096 1.00 79.69 141 SER A C 1
ATOM 1102 O O . SER A 1 141 ? -5.654 -17.387 -14.508 1.00 79.69 141 SER A O 1
ATOM 1104 N N . THR A 1 142 ? -3.681 -18.025 -13.650 1.00 86.62 142 THR A N 1
ATOM 1105 C CA . THR A 1 142 ? -3.955 -19.466 -13.609 1.00 86.62 142 THR A CA 1
ATOM 1106 C C . THR A 1 142 ? -3.909 -19.974 -12.174 1.00 86.62 142 THR A C 1
ATOM 1108 O O . THR A 1 142 ? -2.880 -19.847 -11.514 1.00 86.62 142 THR A O 1
ATOM 1111 N N . VAL A 1 143 ? -4.994 -20.578 -11.696 1.00 86.81 143 VAL A N 1
ATOM 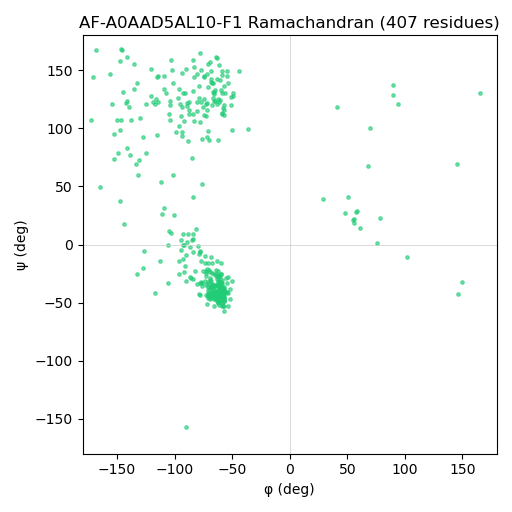1112 C CA . VAL A 1 143 ? -5.086 -21.141 -10.340 1.00 86.81 143 VAL A CA 1
ATOM 1113 C C . VAL A 1 143 ? -4.578 -22.577 -10.343 1.00 86.81 143 VAL A C 1
ATOM 1115 O O . VAL A 1 143 ? -5.120 -23.411 -11.064 1.00 86.81 143 VAL A O 1
ATOM 1118 N N . SER A 1 144 ? -3.574 -22.864 -9.519 1.00 88.25 144 SER A N 1
ATOM 1119 C CA . SER A 1 144 ? -3.088 -24.220 -9.244 1.00 88.25 144 SER A CA 1
ATOM 1120 C C . SER A 1 144 ? -3.506 -24.714 -7.859 1.00 88.25 144 SER A C 1
ATOM 1122 O O . SER A 1 144 ? -3.767 -25.900 -7.698 1.00 88.25 144 SER A O 1
ATOM 1124 N N . CYS A 1 145 ? -3.604 -23.828 -6.863 1.00 87.94 145 CYS A N 1
ATOM 1125 C CA . CYS A 1 145 ? -3.976 -24.186 -5.491 1.00 87.94 145 CYS A CA 1
ATOM 1126 C C . CYS A 1 145 ? -4.810 -23.088 -4.808 1.00 87.94 145 CYS A C 1
ATOM 1128 O O . CYS A 1 145 ? -4.882 -21.955 -5.284 1.00 87.94 145 CYS A O 1
ATOM 1130 N N . LEU A 1 146 ? -5.428 -23.401 -3.661 1.00 87.81 146 LEU A N 1
ATOM 1131 C CA . LEU A 1 146 ? -6.245 -22.437 -2.900 1.00 87.81 146 LEU A CA 1
ATOM 1132 C C . LEU A 1 146 ? -5.432 -21.229 -2.405 1.00 87.81 146 LEU A C 1
ATOM 1134 O O . LEU A 1 146 ? -5.964 -20.128 -2.281 1.00 87.81 146 LEU A O 1
ATOM 1138 N N . ASN A 1 147 ? -4.119 -21.397 -2.217 1.00 88.44 147 ASN A N 1
ATOM 1139 C CA . ASN A 1 147 ? -3.227 -20.304 -1.838 1.00 88.44 147 ASN A CA 1
ATOM 1140 C C . ASN A 1 147 ? -3.051 -19.257 -2.956 1.00 88.44 147 ASN A C 1
ATOM 1142 O O . ASN A 1 147 ? -2.517 -18.177 -2.709 1.00 88.44 147 ASN A O 1
ATOM 1146 N N . ASP A 1 148 ? -3.516 -19.531 -4.176 1.00 90.62 148 ASP A N 1
ATOM 1147 C CA . ASP A 1 148 ? -3.502 -18.571 -5.280 1.00 90.62 148 ASP A CA 1
ATOM 1148 C C . ASP A 1 148 ? -4.622 -17.531 -5.185 1.00 90.62 148 ASP A C 1
ATOM 1150 O O . ASP A 1 148 ? -4.635 -16.581 -5.968 1.00 90.62 148 ASP A O 1
ATOM 1154 N N . TYR A 1 149 ? -5.525 -17.661 -4.210 1.00 90.81 149 TYR A N 1
ATOM 1155 C CA . TYR A 1 149 ? -6.514 -16.646 -3.871 1.00 90.81 149 TYR A CA 1
ATOM 1156 C C . TYR A 1 149 ? -6.024 -15.782 -2.701 1.00 90.81 149 TYR A C 1
ATOM 1158 O O . TYR A 1 149 ? -5.521 -16.273 -1.687 1.00 90.81 149 TYR A O 1
ATOM 1166 N N . ARG A 1 150 ? -6.165 -14.462 -2.835 1.00 88.75 150 ARG A N 1
ATOM 1167 C CA . ARG A 1 150 ? -6.056 -13.497 -1.738 1.00 88.75 150 ARG A CA 1
ATOM 1168 C C . ARG A 1 150 ? -7.441 -13.327 -1.117 1.00 88.75 150 ARG A C 1
ATOM 1170 O O . ARG A 1 150 ? -8.341 -12.905 -1.844 1.00 88.75 150 ARG A O 1
ATOM 1177 N N . PRO A 1 151 ? -7.613 -13.590 0.185 1.00 91.44 151 PRO A N 1
ATOM 1178 C CA . PRO A 1 151 ? -8.851 -13.251 0.865 1.00 91.44 151 PRO A CA 1
ATOM 1179 C C . PRO A 1 151 ? -8.892 -11.736 1.080 1.00 91.44 151 PRO A C 1
ATOM 1181 O O . PRO A 1 151 ? -8.091 -11.190 1.838 1.00 91.44 151 PRO A O 1
ATOM 1184 N N . ILE A 1 152 ? -9.793 -11.031 0.395 1.00 91.56 152 ILE A N 1
ATOM 1185 C CA . ILE A 1 152 ? -10.076 -9.628 0.706 1.00 91.56 152 ILE A CA 1
ATOM 1186 C C . ILE A 1 152 ? -11.233 -9.599 1.698 1.00 91.56 152 ILE A C 1
ATOM 1188 O O . ILE A 1 152 ? -12.375 -9.855 1.324 1.00 91.56 152 ILE A O 1
ATOM 1192 N N . ALA A 1 153 ? -10.928 -9.303 2.961 1.00 90.50 153 ALA A N 1
ATOM 1193 C CA . ALA A 1 153 ? -11.921 -9.200 4.021 1.00 90.50 153 ALA A CA 1
ATOM 1194 C C . ALA A 1 153 ? -12.621 -7.831 3.992 1.00 90.50 153 ALA A C 1
ATOM 1196 O O . ALA A 1 153 ? -12.018 -6.776 4.227 1.00 90.50 153 ALA A O 1
ATOM 1197 N N . LEU A 1 154 ? -13.919 -7.842 3.707 1.00 93.50 154 LEU A N 1
ATOM 1198 C CA . LEU A 1 154 ? -14.788 -6.680 3.814 1.00 93.50 154 LEU A CA 1
ATOM 1199 C C . LEU A 1 154 ? -15.445 -6.684 5.195 1.00 93.50 154 LEU A C 1
ATOM 1201 O O . LEU A 1 154 ? -16.475 -7.318 5.394 1.00 93.50 154 LEU A O 1
ATOM 1205 N N . THR A 1 155 ? -14.829 -5.991 6.153 1.00 93.81 155 THR A N 1
ATOM 1206 C CA . THR A 1 155 ? -15.445 -5.698 7.458 1.00 93.81 155 THR A CA 1
ATOM 1207 C C . THR A 1 155 ? -16.335 -4.453 7.381 1.00 93.81 155 THR A C 1
ATOM 1209 O O . THR A 1 155 ? -16.161 -3.610 6.487 1.00 93.81 155 THR A O 1
ATOM 1212 N N . HIS A 1 156 ? -17.267 -4.329 8.330 1.00 95.06 156 HIS A N 1
ATOM 1213 C CA . HIS A 1 156 ? -18.125 -3.156 8.511 1.00 95.06 156 HIS A CA 1
ATOM 1214 C C . HIS A 1 156 ? -17.303 -1.863 8.526 1.00 95.06 156 HIS A C 1
ATOM 1216 O O . HIS A 1 156 ? -16.309 -1.740 9.245 1.00 95.06 156 HIS A O 1
ATOM 1222 N N . ILE A 1 157 ? -17.711 -0.863 7.741 1.00 95.75 157 ILE A N 1
ATOM 1223 C CA . ILE A 1 157 ? -16.951 0.394 7.641 1.00 95.75 157 ILE A CA 1
ATOM 1224 C C . ILE A 1 157 ? -16.942 1.134 8.985 1.00 95.75 157 ILE A C 1
ATOM 1226 O O . ILE A 1 157 ? -15.922 1.730 9.337 1.00 95.75 157 ILE A O 1
ATOM 1230 N N . VAL A 1 158 ? -18.038 1.044 9.744 1.00 94.81 158 VAL A N 1
ATOM 1231 C CA . VAL A 1 158 ? -18.149 1.569 11.112 1.00 94.81 158 VAL A CA 1
ATOM 1232 C C . VAL A 1 158 ? -17.126 0.907 12.037 1.00 94.81 158 VAL A C 1
ATOM 1234 O O . VAL A 1 158 ? -16.420 1.605 12.759 1.00 94.81 158 VAL A O 1
ATOM 1237 N N . MET A 1 159 ? -16.947 -0.412 11.953 1.00 95.31 159 MET A N 1
ATOM 1238 C CA . MET A 1 159 ? -15.950 -1.112 12.770 1.00 95.31 159 MET A CA 1
ATOM 1239 C C . MET A 1 159 ? -14.522 -0.727 12.405 1.00 95.31 159 MET A C 1
ATOM 1241 O O . MET A 1 159 ? -13.709 -0.516 13.294 1.00 95.31 159 MET A O 1
ATOM 1245 N N . LYS A 1 160 ? -14.234 -0.457 11.126 1.00 94.81 160 LYS A N 1
ATOM 1246 C CA . LYS A 1 160 ? -12.947 0.149 10.733 1.00 94.81 160 LYS A CA 1
ATOM 1247 C C . LYS A 1 160 ? -12.748 1.545 11.331 1.00 94.81 160 LYS A C 1
ATOM 1249 O O . LYS A 1 160 ? -11.616 2.013 11.425 1.00 94.81 160 LYS A O 1
ATOM 1254 N N . CYS A 1 161 ? -13.812 2.294 11.626 1.00 95.75 161 CYS A N 1
ATOM 1255 C CA . CYS A 1 161 ? -13.702 3.556 12.366 1.00 95.75 161 CYS A CA 1
ATOM 1256 C C . CYS A 1 161 ? -13.346 3.289 13.829 1.00 95.75 161 CYS A C 1
ATOM 1258 O O . CYS A 1 161 ? -12.407 3.904 14.323 1.00 95.75 161 CYS A O 1
ATOM 1260 N N . PHE A 1 162 ? -14.027 2.339 14.470 1.00 95.94 162 PHE A N 1
ATOM 1261 C CA . PHE A 1 162 ? -13.750 1.947 15.849 1.00 95.94 162 PHE A CA 1
ATOM 1262 C C . PHE A 1 162 ? -12.320 1.417 16.034 1.00 95.94 162 PHE A C 1
ATOM 1264 O O . PHE A 1 162 ? -11.581 1.929 16.866 1.00 95.94 162 PHE A O 1
ATOM 1271 N N . GLU A 1 163 ? -11.876 0.497 15.173 1.00 95.31 163 GLU A N 1
ATOM 1272 C CA . GLU A 1 163 ? -10.499 -0.013 15.134 1.00 95.31 163 GLU A CA 1
ATOM 1273 C C . GLU A 1 163 ? -9.472 1.118 15.017 1.00 95.31 163 GLU A C 1
ATOM 1275 O O . GLU A 1 163 ? -8.460 1.097 15.702 1.00 95.31 163 GLU A O 1
ATOM 1280 N N . ARG A 1 164 ? -9.730 2.140 14.187 1.00 95.06 164 ARG A N 1
ATOM 1281 C CA . ARG A 1 164 ? -8.821 3.292 14.035 1.00 95.06 164 ARG A CA 1
ATOM 1282 C C . ARG A 1 164 ? -8.738 4.157 15.290 1.00 95.06 164 ARG A C 1
ATOM 1284 O O . ARG A 1 164 ? -7.672 4.701 15.563 1.00 95.06 164 ARG A O 1
ATOM 1291 N N . LEU A 1 165 ? -9.842 4.301 16.021 1.00 95.19 165 LEU A N 1
ATOM 1292 C CA . LEU A 1 165 ? -9.872 5.025 17.292 1.00 95.19 165 LEU A CA 1
ATOM 1293 C C . LEU A 1 165 ? -9.084 4.265 18.363 1.00 95.19 165 LEU A C 1
ATOM 1295 O O . LEU A 1 165 ? -8.229 4.852 19.020 1.00 95.19 165 LEU A O 1
ATOM 1299 N N . ILE A 1 166 ? -9.298 2.951 18.464 1.00 93.81 166 ILE A N 1
ATOM 1300 C CA . ILE A 1 166 ? -8.563 2.082 19.392 1.00 93.81 166 ILE A CA 1
ATOM 1301 C C . ILE A 1 166 ? -7.075 2.027 19.028 1.00 93.81 166 ILE A C 1
ATOM 1303 O O . ILE A 1 166 ? -6.228 2.148 19.905 1.00 93.81 166 ILE A O 1
ATOM 1307 N N . MET A 1 167 ? -6.739 1.892 17.744 1.00 92.06 167 MET A N 1
ATOM 1308 C CA . MET A 1 167 ? -5.356 1.834 17.262 1.00 92.06 167 MET A CA 1
ATOM 1309 C C . MET A 1 167 ? -4.562 3.069 17.686 1.00 92.06 167 MET A C 1
ATOM 1311 O O . MET A 1 167 ? -3.450 2.920 18.173 1.00 92.06 167 MET A O 1
ATOM 1315 N N . LYS A 1 168 ? -5.155 4.267 17.598 1.00 89.19 168 LYS A N 1
ATOM 1316 C CA . LYS A 1 168 ? -4.527 5.505 18.082 1.00 89.19 168 LYS A CA 1
ATOM 1317 C C . LYS A 1 168 ? -4.190 5.424 19.576 1.00 89.19 168 LYS A C 1
ATOM 1319 O O . LYS A 1 168 ? -3.147 5.911 19.985 1.00 89.19 168 LYS A O 1
ATOM 1324 N N . HIS A 1 169 ? -5.056 4.815 20.387 1.00 88.94 169 HIS A N 1
ATOM 1325 C CA . HIS A 1 169 ? -4.786 4.620 21.810 1.00 88.94 169 HIS A CA 1
ATOM 1326 C C . HIS A 1 169 ? -3.698 3.564 22.051 1.00 88.94 169 HIS A C 1
ATOM 1328 O O . HIS A 1 169 ? -2.771 3.811 22.816 1.00 88.94 169 HIS A O 1
ATOM 1334 N N . ILE A 1 170 ? -3.743 2.429 21.348 1.00 88.81 170 ILE A N 1
ATOM 1335 C CA . ILE A 1 170 ? -2.690 1.401 21.427 1.00 88.81 170 ILE A CA 1
ATOM 1336 C C . ILE A 1 170 ? -1.326 2.002 21.061 1.00 88.81 170 ILE A C 1
ATOM 1338 O O . ILE A 1 170 ? -0.346 1.768 21.758 1.00 88.81 170 ILE A O 1
ATOM 1342 N N . GLU A 1 171 ? -1.266 2.835 20.020 1.00 86.38 171 GLU A N 1
ATOM 1343 C CA . GLU A 1 171 ? -0.044 3.532 19.606 1.00 86.38 171 GLU A CA 1
ATOM 1344 C C . GLU A 1 171 ? 0.525 4.448 20.700 1.00 86.38 171 GLU A C 1
ATOM 1346 O O . GLU A 1 171 ? 1.742 4.557 20.802 1.00 86.38 171 GLU A O 1
ATOM 1351 N N . THR A 1 172 ? -0.313 5.057 21.551 1.00 84.31 172 THR A N 1
ATOM 1352 C CA . THR A 1 172 ? 0.169 5.867 22.692 1.00 84.31 172 THR A CA 1
ATOM 1353 C C . THR A 1 172 ? 0.768 5.040 23.826 1.00 84.31 172 THR A C 1
ATOM 1355 O O . THR A 1 172 ? 1.538 5.575 24.617 1.00 84.31 172 THR A O 1
ATOM 1358 N N . GLN A 1 173 ? 0.430 3.751 23.906 1.00 84.12 173 GLN A N 1
ATOM 1359 C CA . GLN A 1 173 ? 0.971 2.836 24.912 1.00 84.12 173 GLN A CA 1
ATOM 1360 C C . GLN A 1 173 ? 2.218 2.087 24.424 1.00 84.12 173 GLN A C 1
ATOM 1362 O O . GLN A 1 173 ? 2.903 1.445 25.219 1.00 84.12 173 GLN A O 1
ATOM 1367 N N . LEU A 1 174 ? 2.511 2.130 23.120 1.00 83.81 174 LEU A N 1
ATOM 1368 C CA . LEU A 1 174 ? 3.716 1.519 22.576 1.00 83.81 174 LEU A CA 1
ATOM 1369 C C . LEU A 1 174 ? 4.961 2.326 22.987 1.00 83.81 174 LEU A C 1
ATOM 1371 O O . LEU A 1 174 ? 4.899 3.555 23.066 1.00 83.81 174 LEU A O 1
ATOM 1375 N N . PRO A 1 175 ? 6.111 1.664 23.209 1.00 81.31 175 PRO A N 1
ATOM 1376 C CA . PRO A 1 175 ? 7.372 2.354 23.449 1.00 81.31 175 PRO A CA 1
ATOM 1377 C C . PRO A 1 175 ? 7.699 3.344 22.325 1.00 81.31 175 PRO A C 1
ATOM 1379 O O . PRO A 1 175 ? 7.446 3.075 21.148 1.00 81.31 175 PRO A O 1
ATOM 1382 N N . SER A 1 176 ? 8.326 4.469 22.678 1.00 73.69 176 SER A N 1
ATOM 1383 C CA . SER A 1 176 ? 8.785 5.471 21.705 1.00 73.69 176 SER A CA 1
ATOM 1384 C C . SER A 1 176 ? 9.813 4.900 20.717 1.00 73.69 176 SER A C 1
ATOM 1386 O O . SER A 1 176 ? 9.824 5.285 19.547 1.00 73.69 176 SER A O 1
ATOM 1388 N N . ALA A 1 177 ? 10.629 3.943 21.167 1.00 76.31 177 ALA A N 1
ATOM 1389 C CA . ALA A 1 177 ? 11.576 3.197 20.349 1.00 76.31 177 ALA A CA 1
ATOM 1390 C C . ALA A 1 177 ? 10.989 1.831 19.954 1.00 76.31 177 ALA A C 1
ATOM 1392 O O . ALA A 1 177 ? 11.044 0.869 20.719 1.00 76.31 177 ALA A O 1
ATOM 1393 N N . LEU A 1 178 ? 10.423 1.750 18.748 1.00 82.69 178 LEU A N 1
ATOM 1394 C CA . LEU A 1 178 ? 10.204 0.462 18.081 1.00 82.69 178 LEU A CA 1
ATOM 1395 C C . LEU A 1 178 ? 11.524 -0.035 17.482 1.00 82.69 178 LEU A C 1
ATOM 1397 O O . LEU A 1 178 ? 12.461 0.748 17.328 1.00 82.69 178 LEU A O 1
ATOM 1401 N N . ASP A 1 179 ? 11.581 -1.318 17.120 1.00 86.44 179 ASP A N 1
ATOM 1402 C CA . ASP A 1 179 ? 12.729 -1.884 16.407 1.00 86.44 179 ASP A CA 1
ATOM 1403 C C . ASP A 1 179 ? 13.067 -1.006 15.183 1.00 86.44 179 ASP A C 1
ATOM 1405 O O . ASP A 1 179 ? 12.214 -0.841 14.300 1.00 86.44 179 ASP A O 1
ATOM 1409 N N . PRO A 1 180 ? 14.285 -0.436 15.102 1.00 83.94 180 PRO A N 1
ATOM 1410 C CA . PRO A 1 180 ? 14.705 0.356 13.952 1.00 83.94 180 PRO A CA 1
ATOM 1411 C C . PRO A 1 180 ? 14.551 -0.406 12.627 1.00 83.94 180 PRO A C 1
ATOM 1413 O O . PRO A 1 180 ? 14.195 0.184 11.608 1.00 83.94 180 PRO A O 1
ATOM 1416 N N . MET A 1 181 ? 14.745 -1.728 12.630 1.00 86.38 181 MET A N 1
ATOM 1417 C CA . MET A 1 181 ? 14.613 -2.586 11.449 1.00 86.38 181 MET A CA 1
ATOM 1418 C C . MET A 1 181 ? 13.159 -2.936 11.098 1.00 86.38 181 MET A C 1
ATOM 1420 O O . MET A 1 181 ? 12.900 -3.564 10.065 1.00 86.38 181 MET A O 1
ATOM 1424 N N . GLN A 1 182 ? 12.173 -2.476 11.877 1.00 89.94 182 GLN A N 1
ATOM 1425 C CA . GLN A 1 182 ? 10.763 -2.593 11.522 1.00 89.94 182 GLN A CA 1
ATOM 1426 C C . GLN A 1 182 ? 10.384 -1.567 10.443 1.00 89.94 182 GLN A C 1
ATOM 1428 O O . GLN A 1 182 ? 9.941 -0.450 10.710 1.00 89.94 182 GLN A O 1
ATOM 1433 N N . LEU A 1 183 ? 10.505 -1.975 9.181 1.00 89.19 183 LEU A N 1
ATOM 1434 C CA . LEU A 1 183 ? 10.188 -1.124 8.025 1.00 89.19 183 LEU A CA 1
ATOM 1435 C C . LEU A 1 183 ? 8.730 -1.262 7.555 1.00 89.19 183 LEU A C 1
ATOM 1437 O O . LEU A 1 183 ? 8.204 -0.403 6.846 1.00 89.19 183 LEU A O 1
ATOM 1441 N N . ALA A 1 184 ? 8.053 -2.344 7.938 1.00 89.50 184 ALA A N 1
ATOM 1442 C CA . ALA A 1 184 ? 6.646 -2.559 7.619 1.00 89.50 184 ALA A CA 1
ATOM 1443 C C . ALA A 1 184 ? 5.729 -1.835 8.616 1.00 89.50 184 ALA A C 1
ATOM 1445 O O . ALA A 1 184 ? 6.002 -1.794 9.813 1.00 89.50 184 ALA A O 1
ATOM 1446 N N . TYR A 1 185 ? 4.606 -1.311 8.114 1.00 87.44 185 TYR A N 1
ATOM 1447 C CA . TYR A 1 185 ? 3.551 -0.653 8.905 1.00 87.44 185 TYR A CA 1
ATOM 1448 C C . TYR A 1 185 ? 3.988 0.593 9.688 1.00 87.44 185 TYR A C 1
ATOM 1450 O O . TYR A 1 185 ? 3.237 1.092 10.521 1.00 87.44 185 TYR A O 1
ATOM 1458 N N . ARG A 1 186 ? 5.166 1.141 9.382 1.00 85.94 186 ARG A N 1
ATOM 1459 C CA . ARG A 1 186 ? 5.672 2.383 9.963 1.00 85.94 186 ARG A CA 1
ATOM 1460 C C . ARG A 1 186 ? 5.479 3.555 8.996 1.00 85.94 186 ARG A C 1
ATOM 1462 O O . ARG A 1 186 ? 5.683 3.384 7.790 1.00 85.94 186 ARG A O 1
ATOM 1469 N N . PRO A 1 187 ? 5.080 4.745 9.487 1.00 84.56 187 PRO A N 1
ATOM 1470 C CA . PRO A 1 187 ? 5.106 5.950 8.667 1.00 84.56 187 PRO A CA 1
ATOM 1471 C C . PRO A 1 187 ? 6.533 6.207 8.174 1.00 84.56 187 PRO A C 1
ATOM 1473 O O . PRO A 1 187 ? 7.495 5.841 8.843 1.00 84.56 187 PRO A O 1
ATOM 1476 N N . ASN A 1 188 ? 6.662 6.805 6.989 1.00 86.25 188 ASN A N 1
ATOM 1477 C CA . ASN A 1 188 ? 7.953 7.144 6.374 1.00 86.25 188 ASN A CA 1
ATOM 1478 C C . ASN A 1 188 ? 8.928 5.959 6.207 1.00 86.25 188 ASN A C 1
ATOM 1480 O O . ASN A 1 188 ? 10.134 6.151 6.062 1.00 86.25 188 ASN A O 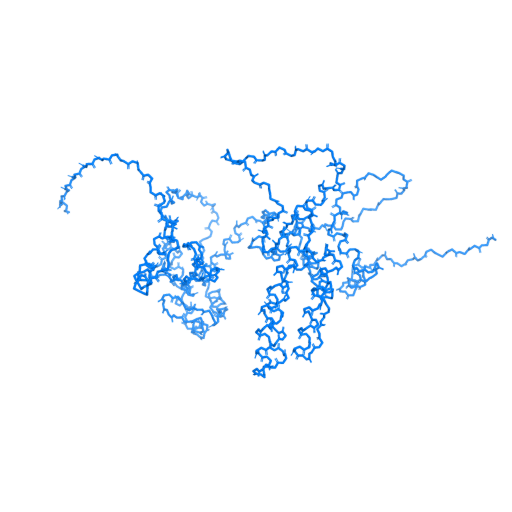1
ATOM 1484 N N . ARG A 1 189 ? 8.416 4.722 6.190 1.00 88.19 189 ARG A N 1
ATOM 1485 C CA . ARG A 1 189 ? 9.149 3.513 5.797 1.00 88.19 189 ARG A CA 1
ATOM 1486 C C . ARG A 1 189 ? 8.457 2.853 4.613 1.00 88.19 189 ARG A C 1
ATOM 1488 O O . ARG A 1 189 ? 7.248 2.985 4.408 1.00 88.19 189 ARG A O 1
ATOM 1495 N N . SER A 1 190 ? 9.228 2.161 3.790 1.00 88.38 190 SER A N 1
ATOM 1496 C CA . SER A 1 190 ? 8.741 1.548 2.561 1.00 88.38 190 SER A CA 1
ATOM 1497 C C . SER A 1 190 ? 9.466 0.241 2.255 1.00 88.38 190 SER A C 1
ATOM 1499 O O . SER A 1 190 ? 10.506 -0.073 2.824 1.00 88.38 190 SER A O 1
ATOM 1501 N N . THR A 1 191 ? 8.946 -0.523 1.295 1.00 89.69 191 THR A N 1
ATOM 1502 C CA . THR A 1 191 ? 9.666 -1.692 0.765 1.00 89.69 191 THR A CA 1
ATOM 1503 C C . THR A 1 191 ? 10.982 -1.311 0.093 1.00 89.69 191 THR A C 1
ATOM 1505 O O . THR A 1 191 ? 11.859 -2.156 -0.023 1.00 89.69 191 THR A O 1
ATOM 1508 N N . ASP A 1 192 ? 11.117 -0.060 -0.357 1.00 87.62 192 ASP A N 1
ATOM 1509 C CA . ASP A 1 192 ? 12.361 0.445 -0.933 1.00 87.62 192 ASP A CA 1
ATOM 1510 C C . ASP A 1 192 ? 13.473 0.559 0.116 1.00 87.62 192 ASP A C 1
ATOM 1512 O O . ASP A 1 192 ? 14.611 0.204 -0.175 1.00 87.62 192 ASP A O 1
ATOM 1516 N N . ASP A 1 193 ? 13.123 0.940 1.349 1.00 88.06 193 ASP A N 1
ATOM 1517 C CA . ASP A 1 193 ? 14.048 0.944 2.488 1.00 88.06 193 ASP A CA 1
ATOM 1518 C C . ASP A 1 193 ? 14.566 -0.453 2.769 1.00 88.06 193 ASP A C 1
ATOM 1520 O O . ASP A 1 193 ? 15.765 -0.663 2.865 1.00 88.06 193 ASP A O 1
ATOM 1524 N N . ALA A 1 194 ? 13.663 -1.431 2.813 1.00 89.75 194 ALA A N 1
ATOM 1525 C CA . ALA A 1 194 ? 14.032 -2.805 3.122 1.00 89.75 194 ALA A CA 1
ATOM 1526 C C . ALA A 1 194 ? 14.987 -3.386 2.077 1.00 89.75 194 ALA A C 1
ATOM 1528 O O . ALA A 1 194 ? 15.967 -4.040 2.429 1.00 89.75 194 ALA A O 1
ATOM 1529 N N . ILE A 1 195 ? 14.725 -3.125 0.791 1.00 88.38 195 ILE A N 1
ATOM 1530 C CA . ILE A 1 195 ? 15.622 -3.543 -0.291 1.00 88.38 195 ILE A CA 1
ATOM 1531 C C . ILE A 1 195 ? 16.960 -2.803 -0.181 1.00 88.38 195 ILE A C 1
ATOM 1533 O O . ILE A 1 195 ? 18.001 -3.449 -0.254 1.00 88.38 195 ILE A O 1
ATOM 1537 N N . SER A 1 196 ? 16.943 -1.484 0.026 1.00 87.06 196 SER A N 1
ATOM 1538 C CA . SER A 1 196 ? 18.161 -0.670 0.109 1.00 87.06 196 SER A CA 1
ATOM 1539 C C . SER A 1 196 ? 19.037 -1.077 1.293 1.00 87.06 196 SER A C 1
ATOM 1541 O O . SER A 1 196 ? 20.216 -1.323 1.094 1.00 87.06 196 SER A O 1
ATOM 1543 N N . THR A 1 197 ? 18.469 -1.255 2.489 1.00 86.75 197 THR A N 1
ATOM 1544 C CA . THR A 1 197 ? 19.191 -1.734 3.679 1.00 86.75 197 THR A CA 1
ATOM 1545 C C . THR A 1 197 ? 19.767 -3.135 3.471 1.00 86.75 197 THR A C 1
ATOM 1547 O O . THR A 1 197 ? 20.905 -3.388 3.848 1.00 86.75 197 THR A O 1
ATOM 1550 N N . THR A 1 198 ? 19.020 -4.043 2.830 1.00 86.81 198 THR A N 1
ATOM 1551 C CA . THR A 1 198 ? 19.527 -5.395 2.524 1.00 86.81 198 THR A CA 1
ATOM 1552 C C . THR A 1 198 ? 20.731 -5.338 1.578 1.00 86.81 198 THR A C 1
ATOM 1554 O O . THR A 1 198 ? 21.709 -6.055 1.776 1.00 86.81 198 THR A O 1
ATOM 1557 N N . LEU A 1 199 ? 20.669 -4.488 0.549 1.00 85.38 199 LEU A N 1
ATOM 1558 C CA . LEU A 1 199 ? 21.763 -4.311 -0.408 1.00 85.38 199 LEU A CA 1
ATOM 1559 C C . LEU A 1 199 ? 22.976 -3.634 0.221 1.00 85.38 199 LEU A C 1
ATOM 1561 O O . LEU A 1 199 ? 24.093 -4.070 -0.022 1.00 85.38 199 LEU A O 1
ATOM 1565 N N . ASP A 1 200 ? 22.755 -2.594 1.019 1.00 82.81 200 ASP A N 1
ATOM 1566 C CA . ASP A 1 200 ? 23.802 -1.853 1.721 1.00 82.81 200 ASP A CA 1
ATOM 1567 C C . ASP A 1 200 ? 24.580 -2.774 2.670 1.00 82.81 200 ASP A C 1
ATOM 1569 O O . ASP A 1 200 ? 25.809 -2.791 2.642 1.00 82.81 200 ASP A O 1
ATOM 1573 N N . LEU A 1 201 ? 23.874 -3.643 3.407 1.00 83.81 201 LEU A N 1
ATOM 1574 C CA . LEU A 1 201 ? 24.487 -4.667 4.253 1.00 83.81 201 LEU A CA 1
ATOM 1575 C C . LEU A 1 201 ? 25.314 -5.670 3.434 1.00 83.81 201 LEU A C 1
ATOM 1577 O O . LEU A 1 201 ? 26.451 -5.973 3.793 1.00 83.81 201 LEU A O 1
ATOM 1581 N N . ALA A 1 202 ? 24.756 -6.179 2.330 1.00 82.88 202 ALA A N 1
ATOM 1582 C CA . ALA A 1 202 ? 25.443 -7.141 1.471 1.00 82.88 202 ALA A CA 1
ATOM 1583 C C . ALA A 1 202 ? 26.707 -6.543 0.834 1.00 82.88 202 ALA A C 1
ATOM 1585 O O . ALA A 1 202 ? 27.752 -7.187 0.810 1.00 82.88 202 ALA A O 1
ATOM 1586 N N . LEU A 1 203 ? 26.624 -5.309 0.340 1.00 81.56 203 LEU A N 1
ATOM 1587 C CA . LEU A 1 203 ? 27.740 -4.619 -0.297 1.00 81.56 203 LEU A CA 1
ATOM 1588 C C . LEU A 1 203 ? 28.815 -4.211 0.717 1.00 81.56 203 LEU A C 1
ATOM 1590 O O . LEU A 1 203 ? 29.989 -4.474 0.488 1.00 81.56 203 LEU A O 1
ATOM 1594 N N . THR A 1 204 ? 28.424 -3.683 1.879 1.00 81.06 204 THR A N 1
ATOM 1595 C CA . THR A 1 204 ? 29.369 -3.357 2.960 1.00 81.06 204 THR A CA 1
ATOM 1596 C C . THR A 1 204 ? 30.137 -4.596 3.423 1.00 81.06 204 THR A C 1
ATOM 1598 O O . THR A 1 204 ? 31.338 -4.527 3.681 1.00 81.06 204 THR A O 1
ATOM 1601 N N . HIS A 1 205 ? 29.476 -5.757 3.477 1.00 79.94 205 HIS A N 1
ATOM 1602 C CA . HIS A 1 205 ? 30.146 -7.024 3.768 1.00 79.94 205 HIS A CA 1
ATOM 1603 C C . HIS A 1 205 ? 31.156 -7.424 2.676 1.00 79.94 205 HIS A C 1
ATOM 1605 O O . HIS A 1 205 ? 32.197 -7.999 2.987 1.00 79.94 205 HIS A O 1
ATOM 1611 N N . LEU A 1 206 ? 30.879 -7.133 1.400 1.00 77.88 206 LEU A N 1
ATOM 1612 C CA . LEU A 1 206 ? 31.825 -7.381 0.303 1.00 77.88 206 LEU A CA 1
ATOM 1613 C C . LEU A 1 206 ? 33.024 -6.416 0.333 1.00 77.88 206 LEU A C 1
ATOM 1615 O O . LEU A 1 206 ? 34.131 -6.823 -0.027 1.00 77.88 206 LEU A O 1
ATOM 1619 N N . ASP A 1 207 ? 32.820 -5.180 0.793 1.00 78.81 207 ASP A N 1
ATOM 1620 C CA . ASP A 1 207 ? 33.857 -4.145 0.883 1.00 78.81 207 ASP A CA 1
ATOM 1621 C C . ASP A 1 207 ? 34.800 -4.329 2.086 1.00 78.81 207 ASP A C 1
ATOM 1623 O O . ASP A 1 207 ? 35.993 -4.027 1.987 1.00 78.81 207 ASP A O 1
ATOM 1627 N N . TYR A 1 208 ? 34.309 -4.847 3.222 1.00 71.25 208 TYR A N 1
ATOM 1628 C CA . TYR A 1 208 ? 35.059 -4.958 4.486 1.00 71.25 208 TYR A CA 1
ATOM 1629 C C . TYR A 1 208 ? 36.096 -6.107 4.510 1.00 71.25 208 TYR A C 1
ATOM 1631 O O . TYR A 1 208 ? 36.184 -6.865 5.468 1.00 71.25 208 TYR A O 1
ATOM 1639 N N . LYS A 1 209 ? 36.977 -6.162 3.501 1.00 54.69 209 LYS A N 1
ATOM 1640 C CA . LYS A 1 209 ? 38.084 -7.119 3.262 1.00 54.69 209 LYS A CA 1
ATOM 1641 C C . LYS A 1 209 ? 37.701 -8.292 2.362 1.00 54.69 209 LYS A C 1
ATOM 1643 O O . LYS A 1 209 ? 36.878 -9.125 2.716 1.00 54.69 209 LYS A O 1
ATOM 1648 N N . CYS A 1 210 ? 38.422 -8.403 1.243 1.00 50.69 210 CYS A N 1
ATOM 1649 C CA . CYS A 1 210 ? 39.128 -9.598 0.754 1.00 50.69 210 CYS A CA 1
ATOM 1650 C C . CYS A 1 210 ? 38.589 -11.000 1.126 1.00 50.69 210 CYS A C 1
ATOM 1652 O O . CYS A 1 210 ? 39.367 -11.934 1.293 1.00 50.69 210 CYS A O 1
ATOM 1654 N N . THR A 1 211 ? 37.276 -11.224 1.150 1.00 52.59 211 THR A N 1
ATOM 1655 C CA . THR A 1 211 ? 36.691 -12.573 1.229 1.00 52.59 211 THR A CA 1
ATOM 1656 C C . THR A 1 211 ? 36.613 -13.159 -0.182 1.00 52.59 211 THR A C 1
ATOM 1658 O O . THR A 1 211 ? 35.632 -13.768 -0.589 1.00 52.59 211 THR A O 1
ATOM 1661 N N . ARG A 1 212 ? 37.664 -12.939 -0.983 1.00 50.03 212 ARG A N 1
ATOM 1662 C CA . ARG A 1 212 ? 37.798 -13.504 -2.331 1.00 50.03 212 ARG A CA 1
ATOM 1663 C C . ARG A 1 212 ? 38.373 -14.925 -2.303 1.00 50.03 212 ARG A C 1
ATOM 1665 O O . ARG A 1 212 ? 38.693 -15.460 -3.355 1.00 50.03 212 ARG A O 1
ATOM 1672 N N . ALA A 1 213 ? 38.509 -15.532 -1.120 1.00 49.06 213 ALA A N 1
ATOM 1673 C CA . ALA A 1 213 ? 39.205 -16.805 -0.944 1.00 49.06 213 ALA A CA 1
ATOM 1674 C C . ALA A 1 213 ? 38.644 -17.703 0.181 1.00 49.06 213 ALA A C 1
ATOM 1676 O O . ALA A 1 213 ? 39.407 -18.389 0.852 1.00 49.06 213 ALA A O 1
ATOM 1677 N N . GLN A 1 214 ? 37.324 -17.756 0.381 1.00 54.09 214 GLN A N 1
ATOM 1678 C CA . GLN A 1 214 ? 36.704 -18.930 1.016 1.00 54.09 214 GLN A CA 1
ATOM 1679 C C . GLN A 1 214 ? 35.609 -19.472 0.101 1.00 54.09 214 GLN A C 1
ATOM 1681 O O . GLN A 1 214 ? 34.417 -19.225 0.260 1.00 54.09 214 GLN A O 1
ATOM 1686 N N . SER A 1 215 ? 36.050 -20.198 -0.923 1.00 54.69 215 SER A N 1
ATOM 1687 C CA . SER A 1 215 ? 35.210 -21.082 -1.723 1.00 54.69 215 SER A CA 1
ATOM 1688 C C . SER A 1 215 ? 34.655 -22.189 -0.824 1.00 54.69 215 SER A C 1
ATOM 1690 O O . SER A 1 215 ? 35.287 -23.226 -0.644 1.00 54.69 215 SER A O 1
ATOM 1692 N N . GLY A 1 216 ? 33.489 -21.924 -0.236 1.00 55.78 216 GLY A N 1
ATOM 1693 C CA . GLY A 1 216 ? 32.736 -22.877 0.574 1.00 55.78 216 GLY A CA 1
ATOM 1694 C C . GLY A 1 216 ? 32.004 -22.208 1.730 1.00 55.78 216 GLY A C 1
ATOM 1695 O O . GLY A 1 216 ? 32.365 -22.426 2.881 1.00 55.78 216 GLY A O 1
ATOM 1696 N N . HIS A 1 217 ? 30.969 -21.408 1.451 1.00 65.56 217 HIS A N 1
ATOM 1697 C CA . HIS A 1 217 ? 30.014 -21.074 2.509 1.00 65.56 217 HIS A CA 1
ATOM 1698 C C . HIS A 1 217 ? 29.371 -22.380 2.989 1.00 65.56 217 HIS A C 1
ATOM 1700 O O . HIS A 1 217 ? 28.804 -23.125 2.185 1.00 65.56 217 HIS A O 1
ATOM 1706 N N . SER A 1 218 ? 29.493 -22.675 4.283 1.00 70.38 218 SER A N 1
ATOM 1707 C CA . SER A 1 218 ? 28.789 -23.793 4.900 1.00 70.38 218 SER A CA 1
ATOM 1708 C C . SER A 1 218 ? 27.291 -23.626 4.664 1.00 70.38 218 SER A C 1
ATOM 1710 O O . SER A 1 218 ? 26.745 -22.524 4.758 1.00 70.38 218 SER A O 1
ATOM 1712 N N . SER A 1 219 ? 26.625 -24.721 4.300 1.00 77.38 219 SER A N 1
ATOM 1713 C CA . SER A 1 219 ? 25.187 -24.675 4.080 1.00 77.38 219 SER A CA 1
ATOM 1714 C C . SER A 1 219 ? 24.495 -24.262 5.376 1.00 77.38 219 SER A C 1
ATOM 1716 O O . SER A 1 219 ? 24.701 -24.878 6.422 1.00 77.38 219 SER A O 1
ATOM 1718 N N . LEU A 1 220 ? 23.700 -23.197 5.307 1.00 84.25 220 LEU A N 1
ATOM 1719 C CA . LEU A 1 220 ? 22.925 -22.724 6.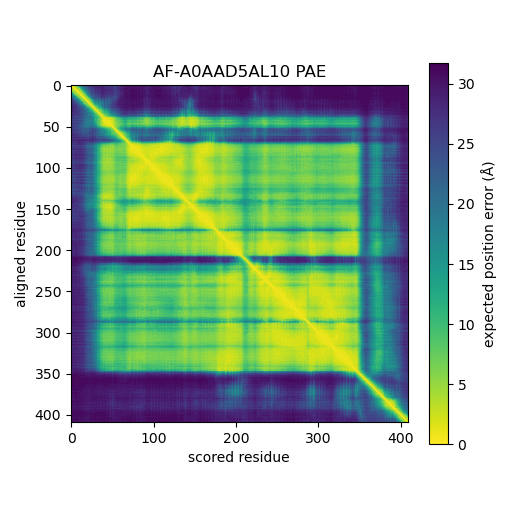441 1.00 84.25 220 LEU A CA 1
ATOM 1720 C C . LEU A 1 220 ? 21.788 -23.719 6.696 1.00 84.25 220 LEU A C 1
ATOM 1722 O O . LEU A 1 220 ? 20.992 -23.983 5.798 1.00 84.25 220 LEU A O 1
ATOM 1726 N N . ILE A 1 221 ? 21.724 -24.284 7.901 1.00 87.56 221 ILE A N 1
ATOM 1727 C CA . ILE A 1 221 ? 20.694 -25.252 8.293 1.00 87.56 221 ILE A CA 1
ATOM 1728 C C . ILE A 1 221 ? 19.682 -24.539 9.192 1.00 87.56 221 ILE A C 1
ATOM 1730 O O . ILE A 1 221 ? 20.049 -24.033 10.250 1.00 87.56 221 ILE A O 1
ATOM 1734 N N . ILE A 1 222 ? 18.414 -24.510 8.783 1.00 86.88 222 ILE A N 1
ATOM 1735 C CA . ILE A 1 222 ? 17.289 -23.999 9.580 1.00 86.88 222 ILE A CA 1
ATOM 1736 C C . ILE A 1 222 ? 16.351 -25.171 9.847 1.00 86.88 222 ILE A C 1
ATOM 1738 O O . ILE A 1 222 ? 15.938 -25.850 8.909 1.00 86.88 222 ILE A O 1
ATOM 1742 N N . ASP A 1 223 ? 16.040 -25.429 11.119 1.00 88.12 223 ASP A N 1
ATOM 1743 C CA . ASP A 1 223 ? 15.146 -26.515 11.554 1.00 88.12 223 ASP A CA 1
ATOM 1744 C C . ASP A 1 223 ? 15.508 -27.887 10.946 1.00 88.12 223 ASP A C 1
ATOM 1746 O O . ASP A 1 223 ? 14.656 -28.652 10.495 1.00 88.12 223 ASP A O 1
ATOM 1750 N N . GLY A 1 224 ? 16.812 -28.185 10.875 1.00 86.75 224 GLY A N 1
ATOM 1751 C CA . GLY A 1 224 ? 17.340 -29.430 10.303 1.00 86.75 224 GLY A CA 1
ATOM 1752 C C . GLY A 1 224 ? 17.324 -29.504 8.770 1.00 86.75 224 GLY A C 1
ATOM 1753 O O . GLY A 1 224 ? 17.759 -30.507 8.211 1.00 86.75 224 GLY A O 1
ATOM 1754 N N . SER A 1 225 ? 16.868 -28.455 8.079 1.00 87.69 225 SER A N 1
ATOM 1755 C CA . SER A 1 225 ? 16.838 -28.372 6.616 1.00 87.69 225 SER A CA 1
ATOM 1756 C C . SER A 1 225 ? 17.902 -27.412 6.086 1.00 87.69 225 SER A C 1
ATOM 1758 O O . SER A 1 225 ? 18.010 -26.272 6.533 1.00 87.69 225 SER A O 1
ATOM 1760 N N . SER A 1 226 ? 18.678 -27.867 5.103 1.00 87.88 226 SER A N 1
ATOM 1761 C CA . SER A 1 226 ? 19.634 -27.032 4.368 1.00 87.88 226 SER A CA 1
ATOM 1762 C C . SER A 1 226 ? 18.895 -25.968 3.548 1.00 87.88 226 SER A C 1
ATOM 1764 O O . SER A 1 226 ? 17.962 -26.279 2.805 1.00 87.88 226 SER A O 1
ATOM 1766 N N . VAL A 1 227 ? 19.303 -24.707 3.686 1.00 88.44 227 VAL A N 1
ATOM 1767 C CA . VAL A 1 227 ? 18.765 -23.600 2.896 1.00 88.44 227 VAL A CA 1
ATOM 1768 C C . VAL A 1 227 ? 19.317 -23.667 1.478 1.00 88.44 227 VAL A C 1
ATOM 1770 O O . VAL A 1 227 ? 20.529 -23.676 1.255 1.00 88.44 227 VAL A O 1
ATOM 1773 N N . GLU A 1 228 ? 18.398 -23.685 0.516 1.00 88.62 228 GLU A N 1
ATOM 1774 C CA . GLU A 1 228 ? 18.709 -23.713 -0.908 1.00 88.62 228 GLU A CA 1
ATOM 1775 C C . GLU A 1 228 ? 19.473 -22.450 -1.332 1.00 88.62 228 GLU A C 1
ATOM 1777 O O . GLU A 1 228 ? 19.005 -21.321 -1.156 1.00 88.62 228 GLU A O 1
ATOM 1782 N N . ILE A 1 229 ? 20.640 -22.646 -1.949 1.00 86.19 229 ILE A N 1
ATOM 1783 C CA . ILE A 1 229 ? 21.396 -21.569 -2.588 1.00 86.19 229 ILE A CA 1
ATOM 1784 C C . ILE A 1 229 ? 20.889 -21.420 -4.020 1.00 86.19 229 ILE A C 1
ATOM 1786 O O . ILE A 1 229 ? 21.048 -22.311 -4.854 1.00 86.19 229 ILE A O 1
ATOM 1790 N N . VAL A 1 230 ? 20.300 -20.264 -4.317 1.00 89.56 230 VAL A N 1
ATOM 1791 C CA . VAL A 1 230 ? 19.740 -19.946 -5.633 1.00 89.56 230 VAL A CA 1
ATOM 1792 C C . VAL A 1 230 ? 20.503 -18.805 -6.295 1.00 89.56 230 VAL A C 1
ATOM 1794 O O . VAL A 1 230 ? 20.890 -17.842 -5.640 1.00 89.56 230 VAL A O 1
ATOM 1797 N N . LYS A 1 231 ? 20.639 -18.857 -7.626 1.00 90.88 231 LYS A N 1
ATOM 1798 C CA . LYS A 1 231 ? 21.280 -17.776 -8.404 1.00 90.88 231 LYS A CA 1
ATOM 1799 C C . LYS A 1 231 ? 20.505 -16.461 -8.373 1.00 90.88 231 LYS A C 1
ATOM 1801 O O . LYS A 1 231 ? 21.042 -15.388 -8.622 1.00 90.88 231 LYS A O 1
ATOM 1806 N N . SER A 1 232 ? 19.198 -16.537 -8.143 1.00 92.50 232 SER A N 1
ATOM 1807 C CA . SER A 1 232 ? 18.364 -15.352 -7.996 1.00 92.50 232 SER A CA 1
ATOM 1808 C C . SER A 1 232 ? 17.113 -15.664 -7.198 1.00 92.50 232 SER A C 1
ATOM 1810 O O . SER A 1 232 ? 16.545 -16.747 -7.337 1.00 92.50 232 SER A O 1
ATOM 1812 N N . THR A 1 233 ? 16.635 -14.689 -6.434 1.00 93.19 233 THR A N 1
ATOM 1813 C CA . THR A 1 233 ? 15.384 -14.787 -5.684 1.00 93.19 233 THR A CA 1
ATOM 1814 C C . THR A 1 233 ? 14.557 -13.518 -5.829 1.00 93.19 233 THR A C 1
ATOM 1816 O O . THR A 1 233 ? 15.068 -12.436 -6.124 1.00 93.19 233 THR A O 1
ATOM 1819 N N . LYS A 1 234 ? 13.241 -13.639 -5.647 1.00 91.38 234 LYS A N 1
ATOM 1820 C CA . LYS A 1 234 ? 12.339 -12.490 -5.669 1.00 91.38 234 LYS A CA 1
ATOM 1821 C C . LYS A 1 234 ? 12.114 -11.985 -4.249 1.00 91.38 234 LYS A C 1
ATOM 1823 O O . LYS A 1 234 ? 11.383 -12.607 -3.485 1.00 91.38 234 LYS A O 1
ATOM 1828 N N . PHE A 1 235 ? 12.644 -10.808 -3.947 1.00 90.12 235 PHE A N 1
ATOM 1829 C CA . PHE A 1 235 ? 12.535 -10.161 -2.644 1.00 90.12 235 PHE A CA 1
ATOM 1830 C C . PHE A 1 235 ? 11.715 -8.874 -2.756 1.00 90.12 235 PHE A C 1
ATOM 1832 O O . PHE A 1 235 ? 11.999 -8.020 -3.590 1.00 90.12 235 PHE A O 1
ATOM 1839 N N . LEU A 1 236 ? 10.627 -8.765 -1.984 1.00 89.00 236 LEU A N 1
ATOM 1840 C CA . LEU A 1 236 ? 9.742 -7.584 -1.929 1.00 89.00 236 LEU A CA 1
ATOM 1841 C C . LEU A 1 236 ? 9.295 -7.009 -3.293 1.00 89.00 236 LEU A C 1
ATOM 1843 O O . LEU A 1 236 ? 8.948 -5.839 -3.418 1.00 89.00 236 LEU A O 1
ATOM 1847 N N . GLY A 1 237 ? 9.233 -7.853 -4.326 1.00 86.56 237 GLY A N 1
ATOM 1848 C CA . GLY A 1 237 ? 8.775 -7.469 -5.663 1.00 86.56 237 GLY A CA 1
ATOM 1849 C C . GLY A 1 237 ? 9.880 -7.233 -6.694 1.00 86.56 237 GLY A C 1
ATOM 1850 O O . GLY A 1 237 ? 9.539 -7.198 -7.881 1.00 86.56 237 GLY A O 1
ATOM 1851 N N . VAL A 1 238 ? 11.148 -7.170 -6.280 1.00 88.88 238 VAL A N 1
ATOM 1852 C CA . VAL A 1 238 ? 12.325 -7.105 -7.163 1.00 88.88 238 VAL A CA 1
ATOM 1853 C C . VAL A 1 238 ? 13.037 -8.455 -7.238 1.00 88.88 238 VAL A C 1
ATOM 1855 O O . VAL A 1 238 ? 12.849 -9.308 -6.373 1.00 88.88 238 VAL A O 1
ATOM 1858 N N . TYR A 1 239 ? 13.817 -8.673 -8.294 1.00 91.75 239 TYR A N 1
ATOM 1859 C CA . TYR A 1 239 ? 14.698 -9.839 -8.402 1.00 91.75 239 TYR A CA 1
ATOM 1860 C C . TYR A 1 239 ? 16.105 -9.463 -7.943 1.00 91.75 239 TYR A C 1
ATOM 1862 O O . TYR A 1 239 ? 16.702 -8.565 -8.531 1.00 91.75 239 TYR A O 1
ATOM 1870 N N . LEU A 1 240 ? 16.602 -10.159 -6.922 1.00 90.19 240 LEU A N 1
ATOM 1871 C CA . LEU A 1 240 ? 17.981 -10.097 -6.449 1.00 90.19 240 LEU A CA 1
ATOM 1872 C C . LEU A 1 240 ? 18.747 -11.265 -7.065 1.00 90.19 240 LEU A C 1
ATOM 1874 O O . LEU A 1 240 ? 18.296 -12.406 -6.951 1.00 90.19 240 LEU A O 1
ATOM 1878 N N . ALA A 1 241 ? 19.858 -10.981 -7.736 1.00 90.44 241 ALA A N 1
ATOM 1879 C CA . ALA A 1 241 ? 20.765 -11.991 -8.269 1.00 90.44 241 ALA A CA 1
ATOM 1880 C C . ALA A 1 241 ? 21.996 -12.130 -7.363 1.00 90.44 241 ALA A C 1
ATOM 1882 O O . ALA A 1 241 ? 22.413 -11.155 -6.740 1.00 90.44 241 ALA A O 1
ATOM 1883 N N . ASP A 1 242 ? 22.574 -13.327 -7.314 1.00 86.50 242 ASP A N 1
ATOM 1884 C CA . ASP A 1 242 ? 23.797 -13.655 -6.566 1.00 86.50 242 ASP A CA 1
ATOM 1885 C C . ASP A 1 242 ? 25.009 -12.811 -6.993 1.00 86.50 242 ASP A C 1
ATOM 1887 O O . ASP A 1 242 ? 25.865 -12.467 -6.186 1.00 86.50 242 ASP A O 1
ATOM 1891 N N . ASN A 1 243 ? 25.040 -12.409 -8.259 1.00 85.75 243 ASN A N 1
ATOM 1892 C CA . ASN A 1 243 ? 26.037 -11.525 -8.845 1.00 85.75 243 ASN A CA 1
ATOM 1893 C C . ASN A 1 243 ? 25.684 -10.029 -8.731 1.00 85.75 243 ASN A C 1
ATOM 1895 O O . ASN A 1 243 ? 26.314 -9.204 -9.393 1.00 85.75 243 ASN A O 1
ATOM 1899 N N . LEU A 1 244 ? 24.639 -9.685 -7.967 1.00 82.38 244 LEU A N 1
ATOM 1900 C CA . LEU A 1 244 ? 24.127 -8.324 -7.757 1.00 82.38 244 LEU A CA 1
ATOM 1901 C C . LEU A 1 244 ? 23.757 -7.565 -9.049 1.00 82.38 244 LEU A C 1
ATOM 1903 O O . LEU A 1 244 ? 23.598 -6.342 -9.043 1.00 82.38 244 LEU A O 1
ATOM 1907 N N . THR A 1 245 ? 23.560 -8.279 -10.164 1.00 86.81 245 THR A N 1
ATOM 1908 C CA . THR A 1 245 ? 23.078 -7.682 -11.414 1.00 86.81 245 THR A CA 1
ATOM 1909 C C . THR A 1 245 ? 21.565 -7.482 -11.396 1.00 86.81 245 THR A C 1
ATOM 1911 O O . THR A 1 245 ? 20.793 -8.284 -10.869 1.00 86.81 245 THR A O 1
ATOM 1914 N N . TRP A 1 246 ? 21.113 -6.418 -12.059 1.00 90.31 246 TRP A N 1
ATOM 1915 C CA . TRP A 1 246 ? 19.698 -6.040 -12.107 1.00 90.31 246 TRP A CA 1
ATOM 1916 C C . TRP A 1 246 ? 19.011 -6.386 -13.426 1.00 90.31 246 TRP A C 1
ATOM 1918 O O . TRP A 1 246 ? 17.866 -5.986 -13.653 1.00 90.31 246 TRP A O 1
ATOM 1928 N N . SER A 1 247 ? 19.665 -7.146 -14.303 1.00 91.50 247 SER A N 1
ATOM 1929 C CA . SER A 1 247 ? 19.148 -7.444 -15.641 1.00 91.50 247 SER A CA 1
ATOM 1930 C C . SER A 1 247 ? 17.904 -8.337 -15.601 1.00 91.50 247 SER A C 1
ATOM 1932 O O . SER A 1 247 ? 16.954 -8.108 -16.356 1.00 91.50 247 SER A O 1
ATOM 1934 N N . LEU A 1 248 ? 17.829 -9.297 -14.665 1.00 92.94 248 LEU A N 1
ATOM 1935 C CA . LEU A 1 248 ? 16.624 -10.113 -14.459 1.00 92.94 248 LEU A CA 1
ATOM 1936 C C . LEU A 1 248 ? 15.441 -9.255 -13.979 1.00 92.94 248 LEU A C 1
ATOM 1938 O O . LEU A 1 248 ? 14.327 -9.363 -14.504 1.00 92.94 248 LEU A O 1
ATOM 1942 N N . ASN A 1 249 ? 15.693 -8.354 -13.024 1.00 91.88 249 ASN A N 1
ATOM 1943 C CA . ASN A 1 249 ? 14.693 -7.414 -12.525 1.00 91.88 249 ASN A CA 1
ATOM 1944 C C . ASN A 1 249 ? 14.211 -6.469 -13.637 1.00 91.88 249 ASN A C 1
ATOM 1946 O O . ASN A 1 249 ? 13.008 -6.358 -13.883 1.00 91.88 249 ASN A O 1
ATOM 1950 N N . THR A 1 250 ? 15.145 -5.864 -14.371 1.00 91.62 250 THR A N 1
ATOM 1951 C CA . THR A 1 250 ? 14.873 -4.946 -15.486 1.00 91.62 250 THR A CA 1
ATOM 1952 C C . THR A 1 250 ? 14.077 -5.626 -16.594 1.00 91.62 250 THR A C 1
ATOM 1954 O O . THR A 1 250 ? 13.095 -5.067 -17.087 1.00 91.62 250 THR A O 1
ATOM 1957 N N . SER A 1 251 ? 14.428 -6.863 -16.947 1.00 92.44 251 SER A N 1
ATOM 1958 C CA . SER A 1 251 ? 13.697 -7.660 -17.937 1.00 92.44 251 SER A CA 1
ATOM 1959 C C . SER A 1 251 ? 12.263 -7.947 -17.491 1.00 92.44 251 SER A C 1
ATOM 1961 O O . SER A 1 251 ? 11.318 -7.806 -18.270 1.00 92.44 251 SER A O 1
ATOM 1963 N N . SER A 1 252 ? 12.069 -8.309 -16.220 1.00 91.31 252 SER A N 1
ATOM 1964 C CA . SER A 1 252 ? 10.744 -8.535 -15.630 1.00 91.31 252 SER A CA 1
ATOM 1965 C C . SER A 1 252 ? 9.885 -7.263 -15.622 1.00 91.31 252 SER A C 1
ATOM 1967 O O . SER A 1 252 ? 8.715 -7.299 -16.017 1.00 91.31 252 SER A O 1
ATOM 1969 N N . ILE A 1 253 ? 10.463 -6.122 -15.231 1.00 90.31 253 ILE A N 1
ATOM 1970 C CA . ILE A 1 253 ? 9.792 -4.814 -15.254 1.00 90.31 253 ILE A CA 1
ATOM 1971 C C . ILE A 1 253 ? 9.433 -4.425 -16.689 1.00 90.31 253 ILE A C 1
ATOM 1973 O O . ILE A 1 253 ? 8.294 -4.043 -16.950 1.00 90.31 253 ILE A O 1
ATOM 1977 N N . THR A 1 254 ? 10.353 -4.608 -17.635 1.00 91.25 254 THR A N 1
ATOM 1978 C CA . THR A 1 254 ? 10.140 -4.316 -19.058 1.00 91.25 254 THR A CA 1
ATOM 1979 C C . THR A 1 254 ? 8.982 -5.128 -19.632 1.00 91.25 254 THR A C 1
ATOM 1981 O O . THR A 1 254 ? 8.084 -4.556 -20.250 1.00 91.25 254 THR A O 1
ATOM 1984 N N . LYS A 1 255 ? 8.930 -6.440 -19.364 1.00 91.38 255 LYS A N 1
ATOM 1985 C CA . LYS A 1 255 ? 7.818 -7.307 -19.796 1.00 91.38 255 LYS A CA 1
ATOM 1986 C C . LYS A 1 255 ? 6.474 -6.820 -19.248 1.00 91.38 255 LYS A C 1
ATOM 1988 O O . LYS A 1 255 ? 5.491 -6.749 -19.985 1.00 91.38 255 LYS A O 1
ATOM 1993 N N . LYS A 1 256 ? 6.419 -6.435 -17.968 1.00 89.69 256 LYS A N 1
ATOM 1994 C CA . LYS A 1 256 ? 5.198 -5.876 -17.361 1.00 89.69 256 LYS A CA 1
ATOM 1995 C C . LYS A 1 256 ? 4.815 -4.541 -17.993 1.00 89.69 256 LYS A C 1
ATOM 1997 O O . LYS A 1 256 ? 3.654 -4.351 -18.345 1.00 89.69 256 LYS A O 1
ATOM 2002 N N . ALA A 1 257 ? 5.771 -3.637 -18.175 1.00 90.88 257 ALA A N 1
ATOM 2003 C CA . ALA A 1 257 ? 5.536 -2.337 -18.786 1.00 90.88 257 ALA A CA 1
ATOM 2004 C C . ALA A 1 257 ? 5.011 -2.473 -20.222 1.00 90.88 257 ALA A C 1
ATOM 2006 O O . ALA A 1 257 ? 4.035 -1.818 -20.576 1.00 90.88 257 ALA A O 1
ATOM 2007 N N . GLN A 1 258 ? 5.561 -3.390 -21.022 1.00 91.25 258 GLN A N 1
ATOM 2008 C CA . GLN A 1 258 ? 5.067 -3.690 -22.371 1.00 91.25 258 GLN A CA 1
ATOM 2009 C C . GLN A 1 258 ? 3.598 -4.138 -22.369 1.00 91.25 258 GLN A C 1
ATOM 2011 O O . GLN A 1 258 ? 2.805 -3.652 -23.177 1.00 91.25 258 GLN A O 1
ATOM 2016 N N . GLN A 1 259 ? 3.200 -4.992 -21.418 1.00 91.56 259 GLN A N 1
ATOM 2017 C CA . GLN A 1 259 ? 1.791 -5.369 -21.247 1.00 91.56 259 GLN A CA 1
ATOM 2018 C C . GLN A 1 259 ? 0.909 -4.166 -20.876 1.00 91.56 259 GLN A C 1
ATOM 2020 O O . GLN A 1 259 ? -0.250 -4.101 -21.281 1.00 91.56 259 GLN A O 1
ATOM 2025 N N . ARG A 1 260 ? 1.428 -3.192 -20.118 1.00 93.00 260 ARG A N 1
ATOM 2026 C CA . ARG A 1 260 ? 0.698 -1.961 -19.763 1.00 93.00 260 ARG A CA 1
ATOM 2027 C C . ARG A 1 260 ? 0.625 -0.957 -20.912 1.00 93.00 260 ARG A C 1
ATOM 2029 O O . ARG A 1 260 ? -0.415 -0.321 -21.073 1.00 93.00 260 ARG A O 1
ATOM 2036 N N . LEU A 1 261 ? 1.644 -0.887 -21.770 1.00 94.06 261 LEU A N 1
ATOM 2037 C CA . LEU A 1 261 ? 1.620 -0.069 -22.987 1.00 94.06 261 LEU A CA 1
ATOM 2038 C C . LEU A 1 261 ? 0.471 -0.459 -23.921 1.00 94.06 261 LEU A C 1
ATOM 2040 O O . LEU A 1 261 ? -0.101 0.410 -24.573 1.00 94.06 261 LEU A O 1
ATOM 2044 N N . TYR A 1 262 ? 0.089 -1.738 -23.970 1.00 94.12 262 TYR A N 1
ATOM 2045 C CA . TYR A 1 262 ? -1.099 -2.165 -24.713 1.00 94.12 262 TYR A CA 1
ATOM 2046 C C . TYR A 1 262 ? -2.367 -1.438 -24.238 1.00 94.12 262 TYR A C 1
ATOM 2048 O O . TYR A 1 262 ? -3.101 -0.874 -25.050 1.00 94.12 262 TYR A O 1
ATOM 2056 N N . PHE A 1 263 ? -2.598 -1.382 -22.925 1.00 94.00 263 PHE A N 1
ATOM 2057 C CA . PHE A 1 263 ? -3.735 -0.652 -22.363 1.00 94.00 263 PHE A CA 1
ATOM 2058 C C . PHE A 1 263 ? -3.615 0.852 -22.599 1.00 94.00 263 PHE A C 1
ATOM 2060 O O . PHE A 1 263 ? -4.606 1.477 -22.962 1.00 94.00 263 PHE A O 1
ATOM 2067 N N . LEU A 1 264 ? -2.410 1.418 -22.481 1.00 95.06 264 LEU A N 1
ATOM 2068 C CA . LEU A 1 264 ? -2.154 2.828 -22.783 1.00 95.06 264 LEU A CA 1
ATOM 2069 C C . LEU A 1 264 ? -2.551 3.189 -24.221 1.00 95.06 264 LEU A C 1
ATOM 2071 O O . LEU A 1 264 ? -3.261 4.169 -24.435 1.00 95.06 264 LEU A O 1
ATOM 2075 N N . ARG 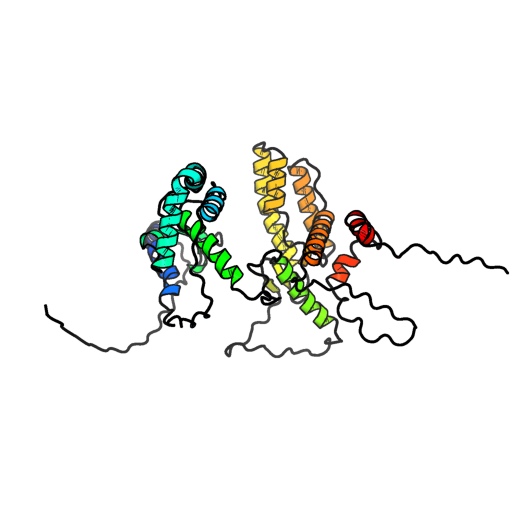A 1 265 ? -2.180 2.353 -25.199 1.00 95.88 265 ARG A N 1
ATOM 2076 C CA . ARG A 1 265 ? -2.591 2.522 -26.603 1.00 95.88 265 ARG A CA 1
ATOM 2077 C C . ARG A 1 265 ? -4.103 2.425 -26.771 1.00 95.88 265 ARG A C 1
ATOM 2079 O O . ARG A 1 265 ? -4.685 3.234 -27.485 1.00 95.88 265 ARG A O 1
ATOM 2086 N N . ARG A 1 266 ? -4.755 1.471 -26.098 1.00 96.38 266 ARG A N 1
ATOM 2087 C CA . ARG A 1 266 ? -6.222 1.345 -26.128 1.00 96.38 266 ARG A CA 1
ATOM 2088 C C . ARG A 1 266 ? -6.919 2.568 -25.542 1.00 96.38 266 ARG A C 1
ATOM 2090 O O . ARG A 1 266 ? -7.893 3.027 -26.120 1.00 96.38 266 ARG A O 1
ATOM 2097 N N . MET A 1 267 ? -6.410 3.106 -24.438 1.00 95.31 267 MET A N 1
ATOM 2098 C CA . MET A 1 267 ? -6.947 4.320 -23.823 1.00 95.31 267 MET A CA 1
ATOM 2099 C C . MET A 1 267 ? -6.758 5.543 -24.720 1.00 95.31 267 MET A C 1
ATOM 2101 O O . MET A 1 267 ? -7.684 6.333 -24.873 1.00 95.31 267 MET A O 1
ATOM 2105 N N . ARG A 1 268 ? -5.598 5.664 -25.377 1.00 96.00 268 ARG A N 1
ATOM 2106 C CA . ARG A 1 268 ? -5.361 6.710 -26.378 1.00 96.00 268 ARG A CA 1
ATOM 2107 C C . ARG A 1 268 ? -6.317 6.588 -27.568 1.00 96.00 268 ARG A C 1
ATOM 2109 O O . ARG A 1 268 ? -6.869 7.595 -27.990 1.00 96.00 268 ARG A O 1
ATOM 2116 N N . LYS A 1 269 ? -6.558 5.366 -28.063 1.00 96.62 269 LYS A N 1
ATOM 2117 C CA . LYS A 1 269 ? -7.546 5.085 -29.124 1.00 96.62 269 LYS A CA 1
ATOM 2118 C C . LYS A 1 269 ? -8.980 5.410 -28.689 1.00 96.62 269 LYS A C 1
ATOM 2120 O O . LYS A 1 269 ? -9.789 5.784 -29.521 1.00 96.62 269 LYS A O 1
ATOM 2125 N N . ALA A 1 270 ? -9.283 5.300 -27.399 1.00 97.25 270 ALA A N 1
ATOM 2126 C CA . ALA A 1 270 ? -10.552 5.731 -26.817 1.00 97.25 270 ALA A CA 1
ATOM 2127 C C . ALA A 1 270 ? -10.611 7.248 -26.534 1.00 97.25 270 ALA A C 1
ATOM 2129 O O . ALA A 1 270 ? -11.489 7.692 -25.804 1.00 97.25 270 ALA A O 1
ATOM 2130 N N . HIS A 1 271 ? -9.669 8.033 -27.071 1.00 95.94 271 HIS A N 1
ATOM 2131 C CA . HIS A 1 271 ? -9.609 9.493 -26.947 1.00 95.94 271 HIS A CA 1
ATOM 2132 C C . HIS A 1 271 ? -9.546 10.018 -25.504 1.00 95.94 271 HIS A C 1
ATOM 2134 O O . HIS A 1 271 ? -9.957 11.142 -25.224 1.00 95.94 271 HIS A O 1
ATOM 2140 N N . LEU A 1 272 ? -8.982 9.236 -24.575 1.00 96.69 272 LEU A N 1
ATOM 2141 C CA . LEU A 1 272 ? -8.757 9.717 -23.214 1.00 96.69 272 LEU A CA 1
ATOM 2142 C C . LEU A 1 272 ? -7.706 10.846 -23.194 1.00 96.69 272 LEU A C 1
ATOM 2144 O O . LEU A 1 272 ? -6.686 10.757 -23.891 1.00 96.69 272 LEU A O 1
ATOM 2148 N N . PRO A 1 273 ? -7.925 11.899 -22.384 1.00 95.75 273 PRO A N 1
ATOM 2149 C CA . PRO A 1 273 ? -7.066 13.072 -22.363 1.00 95.75 273 PRO A CA 1
ATOM 2150 C C . PRO A 1 273 ? -5.677 12.749 -21.776 1.00 95.75 273 PRO A C 1
ATOM 2152 O O . PRO A 1 273 ? -5.565 11.897 -20.883 1.00 95.75 273 PRO A O 1
ATOM 2155 N N . PRO A 1 274 ? -4.609 13.448 -22.216 1.00 95.62 274 PRO A N 1
ATOM 2156 C CA . PRO A 1 274 ? -3.237 13.176 -21.784 1.00 95.62 274 PRO A CA 1
ATOM 2157 C C . PRO A 1 274 ? -3.014 13.114 -20.263 1.00 95.62 274 PRO A C 1
ATOM 2159 O O . PRO A 1 274 ? -2.295 12.214 -19.834 1.00 95.62 274 PRO A O 1
ATOM 2162 N N . PRO A 1 275 ? -3.647 13.954 -19.413 1.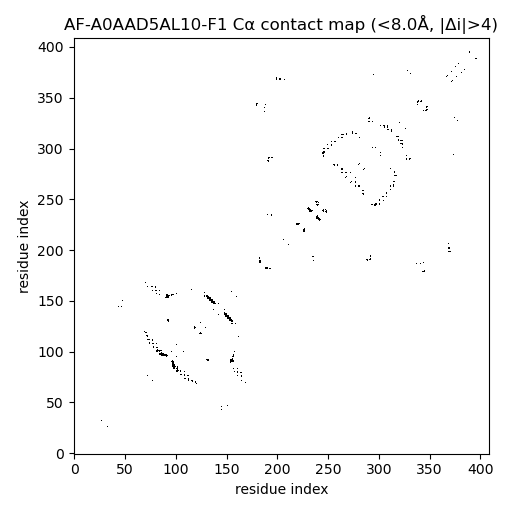00 96.50 275 PRO A N 1
ATOM 2163 C CA . PRO A 1 275 ? -3.490 13.853 -17.961 1.00 96.50 275 PRO A CA 1
ATOM 2164 C C . PRO A 1 275 ? -3.870 12.479 -17.396 1.00 96.50 275 PRO A C 1
ATOM 2166 O O . PRO A 1 275 ? -3.137 11.936 -16.574 1.00 96.50 275 PRO A O 1
ATOM 2169 N N . ILE A 1 276 ? -4.957 11.870 -17.884 1.00 95.00 276 ILE A N 1
ATOM 2170 C CA . ILE A 1 276 ? -5.403 10.540 -17.435 1.00 95.00 276 ILE A CA 1
ATOM 2171 C C . ILE A 1 276 ? -4.400 9.466 -17.864 1.00 95.00 276 ILE A C 1
ATOM 2173 O O . ILE A 1 276 ? -4.059 8.576 -17.082 1.00 95.00 276 ILE A O 1
ATOM 2177 N N . LEU A 1 277 ? -3.886 9.567 -19.092 1.00 95.25 277 LEU A N 1
ATOM 2178 C CA . LEU A 1 277 ? -2.872 8.650 -19.613 1.00 95.25 277 LEU A CA 1
ATOM 2179 C C . LEU A 1 277 ? -1.558 8.757 -18.826 1.00 95.25 277 LEU A C 1
ATOM 2181 O O . LEU A 1 277 ? -0.955 7.737 -18.490 1.00 95.25 277 LEU A O 1
ATOM 2185 N N . THR A 1 278 ? -1.149 9.975 -18.467 1.00 94.06 278 THR A N 1
ATOM 2186 C CA . THR A 1 278 ? 0.024 10.233 -17.624 1.00 94.06 278 THR A CA 1
ATOM 2187 C C . THR A 1 278 ? -0.166 9.667 -16.220 1.00 94.06 278 THR A C 1
ATOM 2189 O O . THR A 1 278 ? 0.742 9.026 -15.691 1.00 94.06 278 THR A O 1
ATOM 2192 N N . THR A 1 279 ? -1.350 9.823 -15.619 1.00 93.75 279 THR A N 1
ATOM 2193 C CA . THR A 1 279 ? -1.672 9.192 -14.330 1.00 93.75 279 THR A CA 1
ATOM 2194 C C . THR A 1 279 ? -1.603 7.669 -14.421 1.00 93.75 279 THR A C 1
ATOM 2196 O O . THR A 1 279 ? -1.042 7.031 -13.530 1.00 93.75 279 THR A O 1
ATOM 2199 N N . PHE A 1 280 ? -2.107 7.070 -15.505 1.00 93.31 280 PHE A N 1
ATOM 2200 C CA . PHE A 1 280 ? -1.990 5.629 -15.722 1.00 93.31 280 PHE A CA 1
ATOM 2201 C C . PHE A 1 280 ? -0.528 5.180 -15.848 1.00 93.31 280 PHE A C 1
ATOM 2203 O O . PHE A 1 280 ? -0.143 4.188 -15.227 1.00 93.31 280 PHE A O 1
ATOM 2210 N N . TYR A 1 281 ? 0.296 5.908 -16.608 1.00 91.75 281 TYR A N 1
ATOM 2211 C CA . TYR A 1 281 ? 1.730 5.635 -16.736 1.00 91.75 281 TYR A CA 1
ATOM 2212 C C . TYR A 1 281 ? 2.435 5.671 -15.371 1.00 91.75 281 TYR A C 1
ATOM 2214 O O . TYR A 1 281 ? 3.042 4.673 -14.974 1.00 91.75 281 TYR A O 1
ATOM 2222 N N . ARG A 1 282 ? 2.265 6.759 -14.609 1.00 89.25 282 ARG A N 1
ATOM 2223 C CA . ARG A 1 282 ? 2.845 6.913 -13.263 1.00 89.25 282 ARG A CA 1
ATOM 2224 C C . ARG A 1 282 ? 2.382 5.822 -12.293 1.00 89.25 282 ARG A C 1
ATOM 2226 O O . ARG A 1 282 ? 3.142 5.375 -11.447 1.00 89.25 282 ARG A O 1
ATOM 2233 N N . GLY A 1 283 ? 1.128 5.381 -12.408 1.00 85.12 283 GLY A N 1
ATOM 2234 C CA . GLY A 1 283 ? 0.553 4.379 -11.509 1.00 85.12 283 GLY A CA 1
ATOM 2235 C C . GLY A 1 283 ? 0.884 2.924 -11.851 1.00 85.12 283 GLY A C 1
ATOM 2236 O O . GLY A 1 283 ? 0.771 2.062 -10.981 1.00 85.12 283 GLY A O 1
ATOM 2237 N N . THR A 1 284 ? 1.240 2.616 -13.103 1.00 81.81 284 THR A N 1
ATOM 2238 C CA . THR A 1 284 ? 1.335 1.218 -13.576 1.00 81.81 284 THR A CA 1
ATOM 2239 C C . THR A 1 284 ? 2.657 0.840 -14.233 1.00 81.81 284 THR A C 1
ATOM 2241 O O . THR A 1 284 ? 2.947 -0.356 -14.330 1.00 81.81 284 THR A O 1
ATOM 2244 N N . ILE A 1 285 ? 3.433 1.821 -14.698 1.00 77.56 285 ILE A N 1
ATOM 2245 C CA . ILE A 1 285 ? 4.690 1.618 -15.429 1.00 77.56 285 ILE A CA 1
ATOM 2246 C C . ILE A 1 285 ? 5.868 2.204 -14.646 1.00 77.56 285 ILE A C 1
ATOM 2248 O O . ILE A 1 285 ? 6.908 1.555 -14.556 1.00 77.56 285 ILE A O 1
ATOM 2252 N N . GLU A 1 286 ? 5.709 3.389 -14.054 1.00 81.31 286 GLU A N 1
ATOM 2253 C CA . GLU A 1 286 ? 6.743 3.996 -13.214 1.00 81.31 286 GLU A CA 1
ATOM 2254 C C . GLU A 1 286 ? 6.939 3.181 -11.922 1.00 81.31 286 GLU A C 1
ATOM 2256 O O . GLU A 1 286 ? 6.006 2.962 -11.145 1.00 81.31 286 GLU A O 1
ATOM 2261 N N . SER A 1 287 ? 8.155 2.669 -11.708 1.00 72.62 287 SER A N 1
ATOM 2262 C CA . SER A 1 287 ? 8.461 1.840 -10.539 1.00 72.62 287 SER A CA 1
ATOM 2263 C C . SER A 1 287 ? 8.675 2.703 -9.299 1.00 72.62 287 SER A C 1
ATOM 2265 O O . SER A 1 287 ? 9.537 3.578 -9.279 1.00 72.62 287 SER A O 1
ATOM 2267 N N . ARG A 1 288 ? 7.942 2.401 -8.224 1.00 67.88 288 ARG A N 1
ATOM 2268 C CA . ARG A 1 288 ? 8.071 3.103 -6.937 1.00 67.88 288 ARG A CA 1
ATOM 2269 C C . ARG A 1 288 ? 9.334 2.749 -6.148 1.00 67.88 288 ARG A C 1
ATOM 2271 O O . ARG A 1 288 ? 9.668 3.500 -5.247 1.00 67.88 288 ARG A O 1
ATOM 2278 N N . CYS A 1 289 ? 10.016 1.654 -6.490 1.00 68.88 289 CYS A N 1
ATOM 2279 C CA . CYS A 1 289 ? 11.251 1.224 -5.819 1.00 68.88 289 CYS A CA 1
ATOM 2280 C C . CYS A 1 289 ? 12.479 1.373 -6.727 1.00 68.88 289 CYS A C 1
ATOM 2282 O O . CYS A 1 289 ? 13.406 0.578 -6.659 1.00 68.88 289 CYS A O 1
ATOM 2284 N N . ILE A 1 290 ? 12.437 2.295 -7.696 1.00 82.62 290 ILE A N 1
ATOM 2285 C CA . ILE A 1 290 ? 13.536 2.514 -8.651 1.00 82.62 290 ILE A CA 1
ATOM 2286 C C . ILE A 1 290 ? 14.839 2.938 -7.951 1.00 82.62 290 ILE A C 1
ATOM 2288 O O . ILE A 1 290 ? 15.924 2.641 -8.445 1.00 82.62 290 ILE A O 1
ATOM 2292 N N . THR A 1 291 ? 14.724 3.576 -6.787 1.00 84.31 291 THR A N 1
ATOM 2293 C CA . THR A 1 291 ? 15.816 4.083 -5.949 1.00 84.31 291 THR A CA 1
ATOM 2294 C C . THR A 1 291 ? 16.767 2.979 -5.494 1.00 84.31 291 THR A C 1
ATOM 2296 O O . THR A 1 291 ? 17.976 3.180 -5.574 1.00 84.31 291 THR A O 1
ATOM 2299 N N . ALA A 1 292 ? 16.252 1.796 -5.149 1.00 82.31 292 ALA A N 1
ATOM 2300 C CA . ALA A 1 292 ? 17.069 0.692 -4.646 1.00 82.31 292 ALA A CA 1
ATOM 2301 C C . ALA A 1 292 ? 17.948 -0.024 -5.696 1.00 82.31 292 ALA A C 1
ATOM 2303 O O . ALA A 1 292 ? 18.935 -0.657 -5.336 1.00 82.31 292 ALA A O 1
ATOM 2304 N N . TRP A 1 293 ? 17.606 0.016 -6.991 1.00 85.69 293 TRP A N 1
ATOM 2305 C CA . TRP A 1 293 ? 18.255 -0.858 -7.991 1.00 85.69 293 TRP A CA 1
ATOM 2306 C C . TRP A 1 293 ? 18.717 -0.171 -9.272 1.00 85.69 293 TRP A C 1
ATOM 2308 O O . TRP A 1 293 ? 19.628 -0.654 -9.947 1.00 85.69 293 TRP A O 1
ATOM 2318 N N . PHE A 1 294 ? 18.110 0.951 -9.653 1.00 87.19 294 PHE A N 1
ATOM 2319 C CA . PHE A 1 294 ? 18.417 1.568 -10.940 1.00 87.19 294 PHE A CA 1
ATOM 2320 C C . PHE A 1 294 ? 19.834 2.150 -10.991 1.00 87.19 294 PHE A C 1
ATOM 2322 O O . PHE A 1 294 ? 20.469 2.110 -12.044 1.00 87.19 294 PHE A O 1
ATOM 2329 N N . GLY A 1 295 ? 20.366 2.619 -9.857 1.00 83.94 295 GLY A N 1
ATOM 2330 C CA . GLY A 1 295 ? 21.751 3.084 -9.721 1.00 83.94 295 GLY A CA 1
ATOM 2331 C C . GLY A 1 295 ? 22.794 2.047 -10.151 1.00 83.94 295 GLY A C 1
ATOM 2332 O O . GLY A 1 295 ? 23.808 2.422 -10.728 1.00 83.94 295 GLY A O 1
ATOM 2333 N N . ASN A 1 296 ? 22.476 0.758 -10.026 1.00 83.38 296 ASN A N 1
ATOM 2334 C CA . ASN A 1 296 ? 23.367 -0.366 -10.325 1.00 83.38 296 ASN A CA 1
ATOM 2335 C C . ASN A 1 296 ? 23.017 -1.084 -11.646 1.00 83.38 296 ASN A C 1
ATOM 2337 O O . ASN A 1 296 ? 23.509 -2.174 -11.931 1.00 83.38 296 ASN A O 1
ATOM 2341 N N . CYS A 1 297 ? 22.143 -0.503 -12.474 1.00 86.06 297 CYS A N 1
ATOM 2342 C CA . CYS A 1 297 ? 21.793 -1.071 -13.775 1.00 86.06 297 CYS A CA 1
ATOM 2343 C C . CYS A 1 297 ? 22.903 -0.881 -14.814 1.00 86.06 297 CYS A C 1
ATOM 2345 O O . CYS A 1 297 ? 23.521 0.188 -14.900 1.00 86.06 297 CYS A O 1
ATOM 2347 N N . THR A 1 298 ? 23.065 -1.882 -15.685 1.00 88.62 298 THR A N 1
ATOM 2348 C CA . THR A 1 298 ? 23.954 -1.789 -16.850 1.00 88.62 298 THR A CA 1
ATOM 2349 C C . THR A 1 298 ? 23.483 -0.704 -17.826 1.00 88.62 298 THR A C 1
ATOM 2351 O O . THR A 1 298 ? 22.313 -0.308 -17.846 1.00 88.62 298 THR A O 1
ATOM 2354 N N . VAL A 1 299 ? 24.373 -0.239 -18.706 1.00 90.12 299 VAL A N 1
ATOM 2355 C CA . VAL A 1 299 ? 24.009 0.721 -19.767 1.00 90.12 299 VAL A CA 1
ATOM 2356 C C . VAL A 1 299 ? 22.903 0.159 -20.673 1.00 90.12 299 VAL A C 1
ATOM 2358 O O . VAL A 1 299 ? 22.005 0.895 -21.088 1.00 90.12 299 VAL A O 1
ATOM 2361 N N . SER A 1 300 ? 22.934 -1.147 -20.956 1.00 92.69 300 SER A N 1
ATOM 2362 C CA . SER A 1 300 ? 21.909 -1.828 -21.756 1.00 92.69 300 SER A CA 1
ATOM 2363 C C . SER A 1 300 ? 20.541 -1.827 -21.062 1.00 92.69 300 SER A C 1
ATOM 2365 O O . SER A 1 300 ? 19.523 -1.490 -21.680 1.00 92.69 300 SER A O 1
ATOM 2367 N N . ASP A 1 301 ? 20.520 -2.111 -19.758 1.00 90.88 301 ASP A N 1
ATOM 2368 C CA . ASP A 1 301 ? 19.310 -2.079 -18.931 1.00 90.88 301 ASP A CA 1
ATOM 2369 C C . ASP A 1 301 ? 18.689 -0.674 -18.916 1.00 90.88 301 ASP A C 1
ATOM 2371 O O . ASP A 1 301 ? 17.499 -0.503 -19.201 1.00 90.88 301 ASP A O 1
ATOM 2375 N N . ARG A 1 302 ? 19.511 0.364 -18.701 1.00 92.12 302 ARG A N 1
ATOM 2376 C CA . ARG A 1 302 ? 19.062 1.769 -18.725 1.00 92.12 302 ARG A CA 1
ATOM 2377 C C . ARG A 1 302 ? 18.489 2.170 -20.079 1.00 92.12 302 ARG A C 1
ATOM 2379 O O . ARG A 1 302 ? 17.422 2.782 -20.132 1.00 92.12 302 ARG A O 1
ATOM 2386 N N . LYS A 1 303 ? 19.153 1.796 -21.180 1.00 94.62 303 LYS A N 1
ATOM 2387 C CA . LYS A 1 303 ? 18.653 2.044 -22.544 1.00 94.62 303 LYS A CA 1
ATOM 2388 C C . LYS A 1 303 ? 17.303 1.364 -22.771 1.00 94.62 303 LYS A C 1
ATOM 2390 O O . LYS A 1 303 ? 16.404 1.969 -23.355 1.00 94.62 303 LYS A O 1
ATOM 2395 N N . THR A 1 304 ? 17.135 0.135 -22.291 1.00 93.38 304 THR A N 1
ATOM 2396 C CA . THR A 1 304 ? 15.875 -0.611 -22.409 1.00 93.38 304 THR A CA 1
ATOM 2397 C C . THR A 1 304 ? 14.735 0.086 -21.667 1.00 93.38 304 THR A C 1
ATOM 2399 O O . THR A 1 304 ? 13.674 0.306 -22.253 1.00 93.38 304 THR A O 1
ATOM 2402 N N . LEU A 1 305 ? 14.966 0.526 -20.429 1.00 92.50 305 LEU A N 1
ATOM 2403 C CA . LEU A 1 305 ? 13.973 1.277 -19.657 1.00 92.50 305 LEU A CA 1
ATOM 2404 C C . LEU A 1 305 ? 13.652 2.636 -20.292 1.00 92.50 305 LEU A C 1
ATOM 2406 O O . LEU A 1 305 ? 12.482 2.988 -20.436 1.00 92.50 305 LEU A O 1
ATOM 2410 N N . GLN A 1 306 ? 14.662 3.371 -20.766 1.00 94.75 306 GLN A N 1
ATOM 2411 C CA . GLN A 1 306 ? 14.455 4.657 -21.435 1.00 94.75 306 GLN A CA 1
ATOM 2412 C C . GLN A 1 306 ? 13.607 4.518 -22.711 1.00 94.75 306 GLN A C 1
ATOM 2414 O O . GLN A 1 306 ? 12.776 5.382 -22.995 1.00 94.75 306 GLN A O 1
ATOM 2419 N N . ARG A 1 307 ? 13.747 3.423 -23.473 1.00 95.44 307 ARG A N 1
ATOM 2420 C CA . ARG A 1 307 ? 12.894 3.159 -24.649 1.00 95.44 307 ARG A CA 1
ATOM 2421 C C . ARG A 1 307 ? 11.415 3.029 -24.278 1.00 95.44 307 ARG A C 1
ATOM 2423 O O . ARG A 1 307 ? 10.563 3.471 -25.050 1.00 95.44 307 ARG A O 1
ATOM 2430 N N . ILE A 1 308 ? 11.092 2.466 -23.112 1.00 94.12 308 ILE A N 1
ATOM 2431 C CA . ILE A 1 308 ? 9.706 2.372 -22.621 1.00 94.12 308 ILE A CA 1
ATOM 2432 C C . ILE A 1 308 ? 9.152 3.773 -22.358 1.00 94.12 308 ILE A C 1
ATOM 2434 O O . ILE A 1 308 ? 8.041 4.078 -22.796 1.00 94.12 308 ILE A O 1
ATOM 2438 N N . VAL A 1 309 ? 9.938 4.639 -21.710 1.00 94.06 309 VAL A N 1
ATOM 2439 C CA . VAL A 1 309 ? 9.564 6.041 -21.460 1.00 94.06 309 VAL A CA 1
ATOM 2440 C C . VAL A 1 309 ? 9.309 6.768 -22.780 1.00 94.06 309 VAL A C 1
ATOM 2442 O O . VAL A 1 309 ? 8.225 7.306 -22.974 1.00 94.06 309 VAL A O 1
ATOM 2445 N N . ARG A 1 310 ? 10.235 6.677 -23.746 1.00 95.62 310 ARG A N 1
ATOM 2446 C CA . ARG A 1 310 ? 10.078 7.296 -25.078 1.00 95.62 310 ARG A CA 1
ATOM 2447 C C . ARG A 1 310 ? 8.874 6.760 -25.851 1.00 95.62 310 ARG A C 1
ATOM 2449 O O . ARG A 1 310 ? 8.210 7.501 -26.566 1.00 95.62 310 ARG A O 1
ATOM 2456 N N . THR A 1 311 ? 8.574 5.471 -25.721 1.00 95.75 311 THR A N 1
ATOM 2457 C CA . THR A 1 311 ? 7.379 4.881 -26.344 1.00 95.75 311 THR A CA 1
ATOM 2458 C C . THR A 1 311 ? 6.106 5.427 -25.704 1.00 95.75 311 THR A C 1
ATOM 2460 O O . THR A 1 311 ? 5.142 5.722 -26.403 1.00 95.75 311 THR A O 1
ATOM 2463 N N . THR A 1 312 ? 6.106 5.585 -24.381 1.00 95.06 312 THR A N 1
ATOM 2464 C CA . THR A 1 312 ? 4.987 6.159 -23.626 1.00 95.06 312 THR A CA 1
ATOM 2465 C C . THR A 1 312 ? 4.768 7.620 -24.013 1.00 95.06 312 THR A C 1
ATOM 2467 O O . THR A 1 312 ? 3.647 7.990 -24.346 1.00 95.06 312 THR A O 1
ATOM 2470 N N . GLU A 1 313 ? 5.835 8.417 -24.051 1.00 95.56 313 GLU A N 1
ATOM 2471 C CA . GLU A 1 313 ? 5.839 9.824 -24.467 1.00 95.56 313 GLU A CA 1
ATOM 2472 C C . GLU A 1 313 ? 5.176 9.997 -25.841 1.00 95.56 313 GLU A C 1
ATOM 2474 O O . GLU A 1 313 ? 4.246 10.789 -25.985 1.00 95.56 313 GLU A O 1
ATOM 2479 N N . LYS A 1 314 ? 5.545 9.154 -26.816 1.00 96.44 314 LYS A N 1
ATOM 2480 C CA . LYS A 1 314 ? 4.922 9.132 -28.151 1.00 96.44 314 LYS A CA 1
ATOM 2481 C C . LYS A 1 314 ? 3.431 8.781 -28.127 1.00 96.44 314 LYS A C 1
ATOM 2483 O O . LYS A 1 314 ? 2.665 9.340 -28.902 1.00 96.44 314 LYS A O 1
ATOM 2488 N N . ILE A 1 315 ? 3.007 7.847 -27.272 1.00 95.69 315 ILE A N 1
ATOM 2489 C CA . ILE A 1 315 ? 1.592 7.441 -27.177 1.00 95.69 315 ILE A CA 1
ATOM 2490 C C . ILE A 1 315 ? 0.748 8.545 -26.531 1.00 95.69 315 ILE A C 1
ATOM 2492 O O . ILE A 1 315 ? -0.373 8.799 -26.973 1.00 95.69 315 ILE A O 1
ATOM 2496 N N . ILE A 1 316 ? 1.264 9.176 -25.475 1.00 95.69 316 ILE A N 1
ATOM 2497 C CA . ILE A 1 316 ? 0.551 10.212 -24.718 1.00 95.69 316 ILE A CA 1
ATOM 2498 C C . ILE A 1 316 ? 0.541 11.539 -25.487 1.00 95.69 316 ILE A C 1
ATOM 2500 O O . ILE A 1 316 ? -0.461 12.252 -25.447 1.00 95.69 316 ILE A O 1
ATOM 2504 N N . GLY A 1 317 ? 1.622 11.846 -26.210 1.00 94.06 317 GLY A N 1
ATOM 2505 C CA . GLY A 1 317 ? 1.811 13.120 -26.905 1.00 94.06 317 GLY A CA 1
ATOM 2506 C C . GLY A 1 317 ? 2.231 14.261 -25.975 1.00 94.06 317 GLY A C 1
ATOM 2507 O O . GLY A 1 317 ? 1.976 15.418 -26.283 1.00 94.06 317 GLY A O 1
ATOM 2508 N N . VAL A 1 318 ? 2.826 13.944 -24.821 1.00 94.94 318 VAL A N 1
ATOM 2509 C CA . VAL A 1 318 ? 3.322 14.914 -23.833 1.00 94.94 318 VAL A CA 1
ATOM 2510 C C . VAL A 1 318 ? 4.724 14.500 -23.420 1.00 94.94 318 VAL A C 1
ATOM 2512 O O . VAL A 1 318 ? 4.958 13.308 -23.216 1.00 94.94 318 VAL A O 1
ATOM 2515 N N . SER A 1 319 ? 5.623 15.477 -23.273 1.00 94.81 319 SER A N 1
ATOM 2516 C CA . SER A 1 319 ? 6.986 15.255 -22.787 1.00 94.81 319 SER A CA 1
ATOM 2517 C C . SER A 1 319 ? 6.974 14.575 -21.417 1.00 94.81 319 SER A C 1
ATOM 2519 O O . SER A 1 319 ? 6.257 14.992 -20.501 1.00 94.81 319 SER A O 1
ATOM 2521 N N . LEU A 1 320 ? 7.759 13.507 -21.284 1.00 93.62 320 LEU A N 1
ATOM 2522 C CA . LEU A 1 320 ? 7.922 12.765 -20.038 1.00 93.62 320 LEU A CA 1
ATOM 2523 C C . LEU A 1 320 ? 9.367 12.895 -19.542 1.00 93.62 320 LEU A C 1
ATOM 2525 O O . LEU A 1 320 ? 10.289 12.880 -20.362 1.00 93.62 320 LEU A O 1
ATOM 2529 N N . PRO A 1 321 ? 9.584 12.968 -18.214 1.00 93.12 321 PRO A N 1
ATOM 2530 C CA . PRO A 1 321 ? 10.929 12.964 -17.649 1.00 93.12 321 PRO A CA 1
ATOM 2531 C C . PRO A 1 321 ? 11.671 11.689 -18.054 1.00 93.12 321 PRO A C 1
ATOM 2533 O O . PRO A 1 321 ? 11.064 10.618 -18.169 1.00 93.12 321 PRO A O 1
ATOM 2536 N N . SER A 1 322 ? 12.985 11.788 -18.265 1.00 92.88 322 SER A N 1
ATOM 2537 C CA . SER A 1 322 ? 13.791 10.606 -18.563 1.00 92.88 322 SER A CA 1
ATOM 2538 C C . SER A 1 322 ? 13.787 9.637 -17.377 1.00 92.88 322 SER A C 1
ATOM 2540 O O . SER A 1 322 ? 13.485 10.009 -16.242 1.00 92.88 322 SER A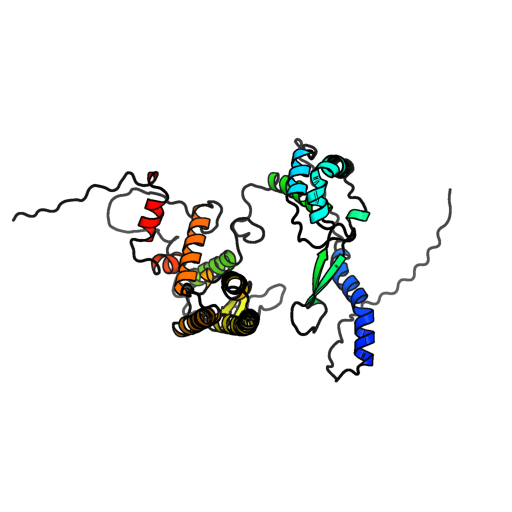 O 1
ATOM 2542 N N . ILE A 1 323 ? 14.150 8.375 -17.616 1.00 90.50 323 ILE A N 1
ATOM 2543 C CA . ILE A 1 323 ? 14.239 7.396 -16.527 1.00 90.50 323 ILE A CA 1
ATOM 2544 C C . ILE A 1 323 ? 15.282 7.814 -15.477 1.00 90.50 323 ILE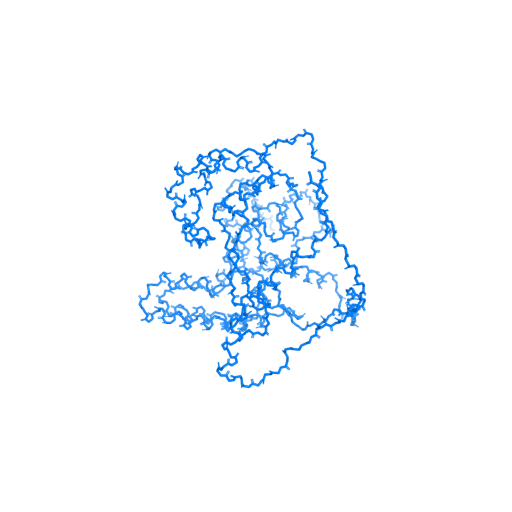 A C 1
ATOM 2546 O O . ILE A 1 323 ? 15.088 7.554 -14.292 1.00 90.50 323 ILE A O 1
ATOM 2550 N N . MET A 1 324 ? 16.341 8.515 -15.902 1.00 89.62 324 MET A N 1
ATOM 2551 C CA . MET A 1 324 ? 17.329 9.115 -15.004 1.00 89.62 324 MET A CA 1
ATOM 2552 C C . MET A 1 324 ? 16.709 10.231 -14.161 1.00 89.62 324 MET A C 1
ATOM 2554 O O . MET A 1 324 ? 16.912 10.242 -12.955 1.00 89.62 324 MET A O 1
ATOM 2558 N N . ASP A 1 325 ? 15.912 11.122 -14.756 1.00 90.31 325 ASP A N 1
ATOM 2559 C CA . ASP A 1 325 ? 15.283 12.228 -14.019 1.00 90.31 325 ASP A CA 1
ATOM 2560 C C . ASP A 1 325 ? 14.285 11.712 -12.977 1.00 90.31 325 ASP A C 1
ATOM 2562 O O . ASP A 1 325 ? 14.257 12.203 -11.847 1.00 90.31 325 ASP A O 1
ATOM 2566 N N . ILE A 1 326 ? 13.490 10.692 -13.332 1.00 89.69 326 ILE A N 1
ATOM 2567 C CA . ILE A 1 326 ? 12.565 10.014 -12.406 1.00 89.69 326 ILE A CA 1
ATOM 2568 C C . ILE A 1 326 ? 13.348 9.437 -11.228 1.00 89.69 326 ILE A C 1
ATOM 2570 O O . ILE A 1 326 ? 13.005 9.678 -10.070 1.00 89.69 326 ILE A O 1
ATOM 2574 N N . TYR A 1 327 ? 14.417 8.702 -11.530 1.00 88.50 327 TYR A N 1
ATOM 2575 C CA . TYR A 1 327 ? 15.279 8.104 -10.526 1.00 88.50 327 TYR A CA 1
ATOM 2576 C C . TYR A 1 327 ? 15.898 9.156 -9.595 1.00 88.50 327 TYR A C 1
ATOM 2578 O O . TYR A 1 327 ? 15.709 9.072 -8.383 1.00 88.50 327 TYR A O 1
ATOM 2586 N N . THR A 1 328 ? 16.544 10.188 -10.143 1.00 88.06 328 THR A N 1
ATOM 2587 C CA . THR A 1 328 ? 17.161 11.276 -9.369 1.00 88.06 328 THR A CA 1
ATOM 2588 C C . THR A 1 328 ? 16.133 11.986 -8.493 1.00 88.06 328 THR A C 1
ATOM 2590 O O . THR A 1 328 ? 16.370 12.210 -7.309 1.00 88.06 328 THR A O 1
ATOM 2593 N N . THR A 1 329 ? 14.949 12.276 -9.037 1.00 87.94 329 THR A N 1
ATOM 2594 C CA . THR A 1 329 ? 13.855 12.895 -8.278 1.00 87.94 329 THR A CA 1
ATOM 2595 C C . THR A 1 329 ? 13.419 12.020 -7.100 1.00 87.94 329 THR A C 1
ATOM 2597 O O . THR A 1 329 ? 13.163 12.530 -6.010 1.00 87.94 329 THR A O 1
ATOM 2600 N N . HIS A 1 330 ? 13.321 10.702 -7.294 1.00 87.56 330 HIS A N 1
ATOM 2601 C CA . HIS A 1 330 ? 12.939 9.780 -6.225 1.00 87.56 330 HIS A CA 1
ATOM 2602 C C . HIS A 1 330 ? 14.036 9.654 -5.165 1.00 87.56 330 HIS A C 1
ATOM 2604 O O . HIS A 1 330 ? 13.715 9.682 -3.979 1.00 87.56 330 HIS A O 1
ATOM 2610 N N . CYS A 1 331 ? 15.307 9.596 -5.571 1.00 85.62 331 CYS A N 1
ATOM 2611 C CA . CYS A 1 331 ? 16.449 9.611 -4.657 1.00 85.62 331 CYS A CA 1
ATOM 2612 C C . CYS A 1 331 ? 16.442 10.859 -3.767 1.00 85.62 331 CYS A C 1
ATOM 2614 O O . CYS A 1 331 ? 16.576 10.735 -2.554 1.00 85.62 331 CYS A O 1
ATOM 2616 N N . ILE A 1 332 ? 16.224 12.045 -4.346 1.00 86.62 332 ILE A N 1
ATOM 2617 C CA . ILE A 1 332 ? 16.184 13.309 -3.595 1.00 86.62 332 ILE A CA 1
ATOM 2618 C C . ILE A 1 332 ? 15.042 13.303 -2.577 1.00 86.62 332 ILE A C 1
ATOM 2620 O O . ILE A 1 332 ? 15.281 13.543 -1.396 1.00 86.62 332 ILE A O 1
ATOM 2624 N N . ARG A 1 333 ? 13.816 12.967 -3.001 1.00 86.25 333 ARG A N 1
ATOM 2625 C CA . ARG A 1 333 ? 12.663 12.890 -2.083 1.00 86.25 333 ARG A CA 1
ATOM 2626 C C . ARG A 1 333 ? 12.900 11.890 -0.961 1.00 86.25 333 ARG A C 1
ATOM 2628 O O . ARG A 1 333 ? 12.480 12.112 0.170 1.00 86.25 333 ARG A O 1
ATOM 2635 N N . LYS A 1 334 ? 13.551 10.771 -1.282 1.00 85.69 334 LYS A N 1
ATOM 2636 C CA . LYS A 1 334 ? 13.847 9.746 -0.295 1.00 85.69 334 LYS A CA 1
ATOM 2637 C C . LYS A 1 334 ? 14.889 10.225 0.713 1.00 85.69 334 LYS A C 1
ATOM 2639 O O . LYS A 1 334 ? 14.672 10.053 1.904 1.00 85.69 334 LYS A O 1
ATOM 2644 N N . ALA A 1 335 ? 15.954 10.874 0.249 1.00 85.00 335 ALA A N 1
ATOM 2645 C CA . ALA A 1 335 ? 16.963 11.471 1.114 1.00 85.00 335 ALA A CA 1
ATOM 2646 C C . ALA A 1 335 ? 16.356 12.533 2.045 1.00 85.00 335 ALA A C 1
ATOM 2648 O O . ALA A 1 335 ? 16.599 12.484 3.244 1.00 85.00 335 ALA A O 1
ATOM 2649 N N . GLN A 1 336 ? 15.502 13.422 1.525 1.00 85.94 336 GLN A N 1
ATOM 2650 C CA . GLN A 1 336 ? 14.771 14.407 2.337 1.00 85.94 336 GLN A CA 1
ATOM 2651 C C . GLN A 1 336 ? 13.939 13.725 3.431 1.00 85.94 336 GLN A C 1
ATOM 2653 O O . GLN A 1 336 ? 14.086 14.044 4.604 1.00 85.94 336 GLN A O 1
ATOM 2658 N N . SER A 1 337 ? 13.162 12.699 3.067 1.00 86.31 337 SER A N 1
ATOM 2659 C CA . SER A 1 337 ? 12.362 11.933 4.030 1.00 86.31 337 SER A CA 1
ATOM 2660 C C . SER A 1 337 ? 13.194 11.209 5.095 1.00 86.31 337 SER A C 1
ATOM 2662 O O . SER A 1 337 ? 12.657 10.937 6.164 1.00 86.31 337 SER A O 1
ATOM 2664 N N . ILE A 1 338 ? 14.444 10.833 4.804 1.00 85.75 338 ILE A N 1
ATOM 2665 C CA . ILE A 1 338 ? 15.349 10.212 5.783 1.00 85.75 338 ILE A CA 1
ATOM 2666 C C . ILE A 1 338 ? 15.922 11.278 6.718 1.00 85.75 338 ILE A C 1
ATOM 2668 O O . ILE A 1 338 ? 15.964 11.060 7.921 1.00 85.75 338 ILE A O 1
ATOM 2672 N N . VAL A 1 339 ? 16.340 12.427 6.180 1.00 85.00 339 VAL A N 1
ATOM 2673 C CA . VAL A 1 339 ? 16.895 13.543 6.966 1.00 85.00 339 VAL A CA 1
ATOM 2674 C C . VAL A 1 339 ? 15.860 14.106 7.943 1.00 85.00 339 VAL A C 1
ATOM 2676 O O . VAL A 1 339 ? 16.190 14.389 9.090 1.00 85.00 339 VAL A O 1
ATOM 2679 N N . GLU A 1 340 ? 14.604 14.219 7.513 1.00 86.44 340 GLU A N 1
ATOM 2680 C CA . GLU A 1 340 ? 13.494 14.694 8.349 1.00 86.44 340 GLU A CA 1
ATOM 2681 C C . GLU A 1 340 ? 13.077 13.690 9.441 1.00 86.44 340 GLU A C 1
ATOM 2683 O O . GLU A 1 340 ? 12.375 14.062 10.380 1.00 86.44 340 GLU A O 1
ATOM 2688 N N . ASP A 1 341 ? 13.484 12.420 9.340 1.00 86.19 341 ASP A N 1
ATOM 2689 C CA . ASP A 1 341 ? 13.082 11.360 10.263 1.00 86.19 341 ASP A CA 1
ATOM 2690 C C . ASP A 1 341 ? 14.274 10.812 11.053 1.00 86.19 341 ASP A C 1
ATOM 2692 O O . ASP A 1 341 ? 14.942 9.858 10.651 1.00 86.19 341 ASP A O 1
ATOM 2696 N N . HIS A 1 342 ? 14.486 11.366 12.246 1.00 85.00 342 HIS A N 1
ATOM 2697 C CA . HIS A 1 342 ? 15.570 10.964 13.146 1.00 85.00 342 HIS A CA 1
ATOM 2698 C C . HIS A 1 342 ? 15.476 9.513 13.643 1.00 85.00 342 HIS A C 1
ATOM 2700 O O . HIS A 1 342 ? 16.450 8.984 14.171 1.00 85.00 342 HIS A O 1
ATOM 2706 N N . THR A 1 343 ? 14.325 8.853 13.472 1.00 84.38 343 THR A N 1
ATOM 2707 C CA . THR A 1 343 ? 14.132 7.437 13.823 1.00 84.38 343 THR A CA 1
ATOM 2708 C C . THR A 1 343 ? 14.429 6.498 12.652 1.00 84.38 343 THR A C 1
ATOM 2710 O O . THR A 1 343 ? 14.254 5.280 12.760 1.00 84.38 343 THR A O 1
ATOM 2713 N N . HIS A 1 344 ? 14.801 7.034 11.484 1.00 84.75 344 HIS A N 1
ATOM 2714 C CA . HIS A 1 344 ? 15.131 6.225 10.318 1.00 84.75 344 HIS A CA 1
ATOM 2715 C C . HIS A 1 344 ? 16.464 5.500 10.532 1.00 84.75 344 HIS A C 1
ATOM 2717 O O . HIS A 1 344 ? 17.428 6.134 10.942 1.00 84.75 344 HIS A O 1
ATOM 2723 N N . PRO A 1 345 ? 16.588 4.200 10.209 1.00 81.88 345 PRO A N 1
ATOM 2724 C CA . PRO A 1 345 ? 17.851 3.483 10.414 1.00 81.88 345 PRO A CA 1
ATOM 2725 C C . PRO A 1 345 ? 19.033 4.065 9.647 1.00 81.88 345 PRO A C 1
ATOM 2727 O O . PRO A 1 345 ? 20.163 4.042 10.111 1.00 81.88 345 PRO A O 1
ATOM 2730 N N . SER A 1 346 ? 18.752 4.590 8.457 1.00 79.31 346 SER A N 1
ATOM 2731 C CA . SER A 1 346 ? 19.720 5.310 7.624 1.00 79.31 346 SER A CA 1
ATOM 2732 C C . SER A 1 346 ? 19.849 6.801 7.974 1.00 79.31 346 SER A C 1
ATOM 2734 O O . SER A 1 346 ? 20.532 7.515 7.246 1.00 79.31 346 SER A O 1
ATOM 2736 N N . HIS A 1 347 ? 19.161 7.300 9.011 1.00 81.12 347 HIS A N 1
ATOM 2737 C CA . HIS A 1 347 ? 19.373 8.660 9.501 1.00 81.12 347 HIS A CA 1
ATOM 2738 C C . HIS A 1 347 ? 20.628 8.691 10.354 1.00 81.12 347 HIS A C 1
ATOM 2740 O O . HIS A 1 347 ? 20.833 7.853 11.231 1.00 81.12 347 HIS A O 1
ATOM 2746 N N . THR A 1 348 ? 21.430 9.722 10.150 1.00 65.25 348 THR A N 1
ATOM 2747 C CA . THR A 1 348 ? 22.654 9.901 10.904 1.00 65.25 348 THR A CA 1
ATOM 2748 C C . THR A 1 348 ? 22.809 11.341 11.368 1.00 65.25 348 THR A C 1
ATOM 2750 O O . THR A 1 348 ? 22.644 12.260 10.559 1.00 65.25 348 THR A O 1
ATOM 2753 N N . PRO A 1 349 ? 23.171 11.567 12.635 1.00 52.56 349 PRO A N 1
ATOM 2754 C CA . PRO A 1 349 ? 23.426 12.911 13.122 1.00 52.56 349 PRO A CA 1
ATOM 2755 C C . PRO A 1 349 ? 24.641 13.513 12.407 1.00 52.56 349 PRO A C 1
ATOM 2757 O O . PRO A 1 349 ? 25.687 12.873 12.317 1.00 52.56 349 PRO A O 1
ATOM 2760 N N . VAL A 1 350 ? 24.528 14.754 11.932 1.00 43.97 350 VAL A N 1
ATOM 2761 C CA . VAL A 1 350 ? 25.698 15.543 11.529 1.00 43.97 350 VAL A CA 1
ATOM 2762 C C . VAL A 1 350 ? 26.429 15.949 12.809 1.00 43.97 350 VAL A C 1
ATOM 2764 O O . VAL A 1 350 ? 26.085 16.944 13.442 1.00 43.97 350 VAL A O 1
ATOM 2767 N N . THR A 1 351 ? 27.411 15.164 13.244 1.00 32.28 351 THR A N 1
ATOM 2768 C CA . THR A 1 351 ? 28.308 15.553 14.336 1.00 32.28 351 THR A CA 1
ATOM 2769 C C . THR A 1 351 ? 29.428 16.431 13.784 1.00 32.28 351 THR A C 1
ATOM 2771 O O . THR A 1 351 ? 30.350 15.961 13.124 1.00 32.28 351 THR A O 1
ATOM 2774 N N . HIS A 1 352 ? 29.359 17.735 14.062 1.00 30.78 352 HIS A N 1
ATOM 2775 C CA . HIS A 1 352 ? 30.498 18.636 13.901 1.00 30.78 352 HIS A CA 1
ATOM 2776 C C . HIS A 1 352 ? 31.530 18.329 14.995 1.00 30.78 352 HIS A C 1
ATOM 2778 O O . HIS A 1 352 ? 31.395 18.799 16.120 1.00 30.78 352 HIS A O 1
ATOM 2784 N N . THR A 1 353 ? 32.562 17.544 14.693 1.00 28.17 353 THR A N 1
ATOM 2785 C CA . THR A 1 353 ? 33.756 17.464 15.549 1.00 28.17 353 THR A CA 1
ATOM 2786 C C . THR A 1 353 ? 34.803 18.460 15.042 1.00 28.17 353 THR A C 1
ATOM 2788 O O . THR A 1 353 ? 35.250 18.316 13.901 1.00 28.17 353 THR A O 1
ATOM 2791 N N . PRO A 1 354 ? 35.221 19.460 15.836 1.00 33.94 354 PRO A N 1
ATOM 2792 C CA . PRO A 1 354 ? 36.286 20.370 15.450 1.00 33.94 354 PRO A CA 1
ATOM 2793 C C . PRO A 1 354 ? 37.616 19.845 15.995 1.00 33.94 354 PRO A C 1
ATOM 2795 O O . PRO A 1 354 ? 37.912 20.127 17.143 1.00 33.94 354 PRO A O 1
ATOM 2798 N N . HIS A 1 355 ? 38.438 19.125 15.220 1.00 34.06 355 HIS A N 1
ATOM 2799 C CA . HIS A 1 355 ? 39.852 18.971 15.597 1.00 34.06 355 HIS A CA 1
ATOM 2800 C C . HIS A 1 355 ? 40.840 19.009 14.422 1.00 34.06 355 HIS A C 1
ATOM 2802 O O . HIS A 1 355 ? 40.779 18.265 13.449 1.00 34.06 355 HIS A O 1
ATOM 2808 N N . THR A 1 356 ? 41.746 19.959 14.622 1.00 30.48 356 THR A N 1
ATOM 2809 C CA . THR A 1 356 ? 43.082 20.253 14.114 1.00 30.48 356 THR A CA 1
ATOM 2810 C C . THR A 1 356 ? 44.067 19.073 14.023 1.00 30.48 356 THR A C 1
ATOM 2812 O O . THR A 1 356 ? 44.120 18.235 14.916 1.00 30.48 356 THR A O 1
ATOM 2815 N N . HIS A 1 357 ? 44.955 19.189 13.027 1.00 27.61 357 HIS A N 1
ATOM 2816 C CA . HIS A 1 357 ? 46.262 18.546 12.781 1.00 27.61 357 HIS A CA 1
ATOM 2817 C C . HIS A 1 357 ? 46.366 17.208 12.005 1.00 27.61 357 HIS A C 1
ATOM 2819 O O . HIS A 1 357 ? 45.573 16.295 12.220 1.00 27.61 357 HIS A O 1
ATOM 2825 N N . PRO A 1 358 ? 47.360 17.085 11.084 1.00 40.44 358 PRO A N 1
ATOM 2826 C CA . PRO A 1 358 ? 47.444 16.015 10.097 1.00 40.44 358 PRO A CA 1
ATOM 2827 C C . PRO A 1 358 ? 48.519 14.984 10.463 1.00 40.44 358 PRO A C 1
ATOM 2829 O O . PRO A 1 358 ? 49.709 15.278 10.435 1.00 40.44 358 PRO A O 1
ATOM 2832 N N . SER A 1 359 ? 48.107 13.767 10.794 1.00 29.89 359 SER A N 1
ATOM 2833 C CA . SER A 1 359 ? 48.812 12.500 10.529 1.00 29.89 359 SER A CA 1
ATOM 2834 C C . SER A 1 359 ? 48.165 11.418 11.386 1.00 29.89 359 SER A C 1
ATOM 2836 O O . SER A 1 359 ? 47.954 11.604 12.577 1.00 29.89 359 SER A O 1
ATOM 2838 N N . HIS A 1 360 ? 47.837 10.297 10.742 1.00 26.86 360 HIS A N 1
ATOM 2839 C CA . HIS A 1 360 ? 47.061 9.170 11.267 1.00 26.86 360 HIS A CA 1
ATOM 2840 C C . HIS A 1 360 ? 45.571 9.476 11.491 1.00 26.86 360 HIS A C 1
ATOM 2842 O O . HIS A 1 360 ? 45.165 10.062 12.485 1.00 26.86 360 HIS A O 1
ATOM 2848 N N . THR A 1 361 ? 44.740 9.035 10.545 1.00 25.36 361 THR A N 1
ATOM 2849 C CA . THR A 1 361 ? 43.274 9.034 10.624 1.00 25.36 361 THR A CA 1
ATOM 2850 C C . THR A 1 361 ? 42.767 7.664 11.093 1.00 25.36 361 THR A C 1
ATOM 2852 O O . THR A 1 361 ? 42.691 6.734 10.287 1.00 25.36 361 THR A O 1
ATOM 2855 N N . PRO A 1 362 ? 42.377 7.490 12.369 1.00 25.92 362 PRO A N 1
ATOM 2856 C CA . PRO A 1 362 ? 41.570 6.359 12.782 1.00 25.92 362 PRO A CA 1
ATOM 2857 C C . PRO A 1 362 ? 40.080 6.726 12.691 1.00 25.92 362 PRO A C 1
ATOM 2859 O O . PRO A 1 362 ? 39.637 7.735 13.227 1.00 25.92 362 PRO A O 1
ATOM 2862 N N . LEU A 1 363 ? 39.306 5.850 12.047 1.00 29.03 363 LEU A N 1
ATOM 2863 C CA . LEU A 1 363 ? 37.865 5.668 12.276 1.00 29.03 363 LEU A CA 1
ATOM 2864 C C . LEU A 1 363 ? 36.928 6.827 11.865 1.00 29.03 363 LEU A C 1
ATOM 2866 O O . LEU A 1 363 ? 36.194 7.381 12.674 1.00 29.03 363 LEU A O 1
ATOM 2870 N N . THR A 1 364 ? 36.824 7.075 10.557 1.00 24.44 364 THR A N 1
ATOM 2871 C CA . THR A 1 364 ? 35.645 7.695 9.902 1.00 24.44 364 THR A CA 1
ATOM 2872 C C . THR A 1 364 ? 34.870 6.679 9.048 1.00 24.44 364 THR A C 1
ATOM 2874 O O . THR A 1 364 ? 34.270 7.002 8.023 1.00 24.44 364 THR A O 1
ATOM 2877 N N . HIS A 1 365 ? 34.882 5.410 9.463 1.00 28.56 365 HIS A N 1
ATOM 2878 C CA . HIS A 1 365 ? 34.386 4.284 8.674 1.00 28.56 365 HIS A CA 1
ATOM 2879 C C . HIS A 1 365 ? 32.989 3.821 9.114 1.00 28.56 365 HIS A C 1
ATOM 2881 O O . HIS A 1 365 ? 32.802 2.669 9.489 1.00 28.56 365 HIS A O 1
ATOM 2887 N N . THR A 1 366 ? 31.993 4.708 9.051 1.00 28.78 366 THR A N 1
ATOM 2888 C CA . THR A 1 366 ? 30.581 4.285 9.198 1.00 28.78 366 THR A CA 1
ATOM 2889 C C . THR A 1 366 ? 29.602 5.066 8.320 1.00 28.78 366 THR A C 1
ATOM 2891 O O . THR A 1 366 ? 28.399 5.024 8.546 1.00 28.78 366 THR A O 1
ATOM 2894 N N . PHE A 1 367 ? 30.108 5.749 7.286 1.00 30.27 367 PHE A N 1
ATOM 2895 C CA . PHE A 1 367 ? 29.276 6.495 6.334 1.00 30.27 367 PHE A CA 1
ATOM 2896 C C . PHE A 1 367 ? 29.490 6.166 4.857 1.00 30.27 367 PHE A C 1
ATOM 2898 O O . PHE A 1 367 ? 28.822 6.729 3.989 1.00 30.27 367 PHE A O 1
ATOM 2905 N N . HIS A 1 368 ? 30.471 5.328 4.528 1.00 33.88 368 HIS A N 1
ATOM 2906 C CA . HIS A 1 368 ? 31.131 5.515 3.239 1.00 33.88 368 HIS A CA 1
ATOM 2907 C C . HIS A 1 368 ? 30.803 4.532 2.116 1.00 33.88 368 HIS A C 1
ATOM 2909 O O . HIS A 1 368 ? 31.275 4.749 1.003 1.00 33.88 368 HIS A O 1
ATOM 2915 N N . THR A 1 369 ? 29.948 3.534 2.305 1.00 34.34 369 THR A N 1
ATOM 2916 C CA . THR A 1 369 ? 29.799 2.488 1.280 1.00 34.34 369 THR A CA 1
ATOM 2917 C C . THR A 1 369 ? 28.343 2.091 1.075 1.00 34.34 369 THR A C 1
ATOM 2919 O O . THR A 1 369 ? 27.908 1.069 1.575 1.00 34.34 369 THR A O 1
ATOM 2922 N N . HIS A 1 370 ? 27.594 2.943 0.353 1.00 40.91 370 HIS A N 1
ATOM 2923 C CA . HIS A 1 370 ? 26.785 2.582 -0.837 1.00 40.91 370 HIS A CA 1
ATOM 2924 C C . HIS A 1 370 ? 25.525 3.429 -1.057 1.00 40.91 370 HIS A C 1
ATOM 2926 O O . HIS A 1 370 ? 25.218 3.757 -2.211 1.00 40.91 370 HIS A O 1
ATOM 2932 N N . LEU A 1 371 ? 24.862 3.920 -0.007 1.00 35.75 371 LEU A N 1
ATOM 2933 C CA . LEU A 1 371 ? 23.911 5.036 -0.165 1.00 35.75 371 LEU A CA 1
ATOM 2934 C C . LEU A 1 371 ? 24.639 6.318 -0.601 1.00 35.75 371 LEU A C 1
ATOM 2936 O O . LEU A 1 371 ? 24.144 7.041 -1.465 1.00 35.75 371 LEU A O 1
ATOM 2940 N N . SER A 1 372 ? 25.862 6.538 -0.104 1.00 38.47 372 SER A N 1
ATOM 2941 C CA . SER A 1 372 ? 26.750 7.616 -0.548 1.00 38.47 372 SER A CA 1
ATOM 2942 C C . SER A 1 372 ? 27.202 7.415 -1.994 1.00 38.47 372 SER A C 1
ATOM 2944 O O . SER A 1 372 ? 26.940 8.282 -2.801 1.00 38.47 372 SER A O 1
ATOM 2946 N N . HIS A 1 373 ? 27.755 6.279 -2.424 1.00 37.75 373 HIS A N 1
ATOM 2947 C CA . HIS A 1 373 ? 28.166 6.152 -3.834 1.00 37.75 373 HIS A CA 1
ATOM 2948 C C . HIS A 1 373 ? 27.002 6.320 -4.826 1.00 37.75 373 HIS A C 1
ATOM 2950 O O . HIS A 1 373 ? 27.194 6.837 -5.922 1.00 37.75 373 HIS A O 1
ATOM 2956 N N . THR A 1 374 ? 25.768 6.001 -4.449 1.00 38.44 374 THR A N 1
ATOM 2957 C CA . THR A 1 374 ? 24.626 6.224 -5.342 1.00 38.44 374 THR A CA 1
ATOM 2958 C C . THR A 1 374 ? 24.056 7.651 -5.248 1.00 38.44 374 THR A C 1
ATOM 2960 O O . THR A 1 374 ? 23.566 8.175 -6.240 1.00 38.44 374 THR A O 1
ATOM 2963 N N . LEU A 1 375 ? 24.165 8.343 -4.108 1.00 35.28 375 LEU A N 1
ATOM 2964 C CA . LEU A 1 375 ? 23.707 9.737 -3.952 1.00 35.28 375 LEU A CA 1
ATOM 2965 C C . LEU A 1 375 ? 24.791 10.789 -4.280 1.00 35.28 375 LEU A C 1
ATOM 2967 O O . LEU A 1 375 ? 24.475 11.854 -4.803 1.00 35.28 375 LEU A O 1
ATOM 2971 N N . PHE A 1 376 ? 26.064 10.480 -4.035 1.00 35.12 376 PHE A N 1
ATOM 2972 C CA . PHE A 1 376 ? 27.244 11.336 -4.217 1.00 35.12 376 PHE A CA 1
ATOM 2973 C C . PHE A 1 376 ? 27.810 11.266 -5.645 1.00 35.12 376 PHE A C 1
ATOM 2975 O O . PHE A 1 376 ? 28.338 12.261 -6.129 1.00 35.12 376 PHE A O 1
ATOM 2982 N N . THR A 1 377 ? 27.641 10.149 -6.370 1.00 37.94 377 THR A N 1
ATOM 2983 C CA . THR A 1 377 ? 28.083 10.047 -7.784 1.00 37.94 377 THR A CA 1
ATOM 2984 C C . THR A 1 377 ? 27.051 10.618 -8.777 1.00 37.94 377 THR A C 1
ATOM 2986 O O . THR A 1 377 ? 27.321 10.695 -9.972 1.00 37.94 377 THR A O 1
ATOM 2989 N N . ILE A 1 378 ? 25.853 11.017 -8.320 1.00 40.38 378 ILE A N 1
ATOM 2990 C CA . ILE A 1 378 ? 24.702 11.336 -9.199 1.00 40.38 378 ILE A CA 1
ATOM 2991 C C . ILE A 1 378 ? 24.318 12.826 -9.191 1.00 40.38 378 ILE A C 1
ATOM 2993 O O . ILE A 1 378 ? 23.644 13.300 -10.108 1.00 40.38 378 ILE A O 1
ATOM 2997 N N . LEU A 1 379 ? 24.818 13.611 -8.236 1.00 34.28 379 LEU A N 1
ATOM 2998 C CA . LEU A 1 379 ? 24.749 15.071 -8.281 1.00 34.28 379 LEU A CA 1
ATOM 2999 C C . LEU A 1 379 ? 26.179 15.616 -8.344 1.00 34.28 379 LEU A C 1
ATOM 3001 O O . LEU A 1 379 ? 26.940 15.347 -7.417 1.00 34.28 379 LEU A O 1
ATOM 3005 N N . PRO A 1 380 ? 26.561 16.389 -9.385 1.00 30.95 380 PRO A N 1
ATOM 3006 C CA . PRO A 1 380 ? 27.842 17.082 -9.388 1.00 30.95 380 PRO A CA 1
ATOM 3007 C C . PRO A 1 380 ? 27.963 17.861 -8.082 1.00 30.95 380 PRO A C 1
ATOM 3009 O O . PRO A 1 380 ? 27.043 18.610 -7.722 1.00 30.95 380 PRO A O 1
ATOM 3012 N N . SER A 1 381 ? 29.067 17.630 -7.375 1.00 36.56 381 SER A N 1
ATOM 3013 C CA . SER A 1 381 ? 29.509 18.343 -6.179 1.00 36.56 381 SER A CA 1
ATOM 3014 C C . SER A 1 381 ? 29.154 19.831 -6.283 1.00 36.56 381 SER A C 1
ATOM 3016 O O . SER A 1 381 ? 29.799 20.582 -7.010 1.00 36.56 381 SER A O 1
ATOM 3018 N N . GLY A 1 382 ? 28.058 20.240 -5.633 1.00 33.88 382 GLY A N 1
ATOM 3019 C CA . GLY A 1 382 ? 27.535 21.610 -5.692 1.00 33.88 382 GLY A CA 1
ATOM 3020 C C . GLY A 1 382 ? 26.008 21.731 -5.627 1.00 33.88 382 GLY A C 1
ATOM 3021 O O . GLY A 1 382 ? 25.502 22.562 -4.876 1.00 33.88 382 GLY A O 1
ATOM 3022 N N . LYS A 1 383 ? 25.241 20.883 -6.332 1.00 37.75 383 LYS A N 1
ATOM 3023 C CA . LYS A 1 383 ? 23.765 21.047 -6.408 1.00 37.75 383 LYS A CA 1
ATOM 3024 C C . LYS A 1 383 ? 23.014 20.590 -5.154 1.00 37.75 383 LYS A C 1
ATOM 3026 O O . LYS A 1 383 ? 22.009 21.195 -4.787 1.00 37.75 383 LYS A O 1
ATOM 3031 N N . TRP A 1 384 ? 23.522 19.566 -4.470 1.00 36.75 384 TRP A N 1
ATOM 3032 C CA . TRP A 1 384 ? 22.991 19.101 -3.182 1.00 36.75 384 TRP A CA 1
ATOM 3033 C C . TRP A 1 384 ? 23.087 20.198 -2.106 1.00 36.75 384 TRP A C 1
ATOM 3035 O O . TRP A 1 384 ? 22.098 20.525 -1.454 1.00 36.75 384 TRP A O 1
ATOM 3045 N N . PHE A 1 385 ? 24.245 20.861 -2.023 1.00 33.66 385 PHE A N 1
ATOM 3046 C CA . PHE A 1 385 ? 24.491 21.957 -1.083 1.00 33.66 385 PHE A CA 1
ATOM 3047 C C . PHE A 1 385 ? 23.644 23.200 -1.402 1.00 33.66 385 PHE A C 1
ATOM 3049 O O . PHE A 1 385 ? 23.130 23.847 -0.496 1.00 33.66 385 PHE A O 1
ATOM 3056 N N . GLN A 1 386 ? 23.451 23.519 -2.687 1.00 36.44 386 GLN A N 1
ATOM 3057 C CA . GLN A 1 386 ? 22.633 24.656 -3.127 1.00 36.44 386 GLN A CA 1
ATOM 3058 C C . GLN A 1 386 ? 21.132 24.449 -2.871 1.00 36.44 386 GLN A C 1
ATOM 3060 O O . GLN A 1 386 ? 20.457 25.391 -2.468 1.00 36.44 386 GLN A O 1
ATOM 3065 N N . SER A 1 387 ? 20.609 23.229 -3.045 1.00 38.97 387 SER A N 1
ATOM 3066 C CA . SER A 1 387 ? 19.188 22.934 -2.805 1.00 38.97 387 SER A CA 1
ATOM 3067 C C . SER A 1 387 ? 18.828 22.918 -1.316 1.00 38.97 387 SER A C 1
ATOM 3069 O O . SER A 1 387 ? 17.733 23.343 -0.950 1.00 38.97 387 SER A O 1
ATOM 3071 N N . ILE A 1 388 ? 19.742 22.459 -0.455 1.00 37.47 388 ILE A N 1
ATOM 3072 C CA . ILE A 1 388 ? 19.575 22.519 1.005 1.00 37.47 388 ILE A CA 1
ATOM 3073 C C . ILE A 1 388 ? 19.705 23.971 1.489 1.00 37.47 388 ILE A C 1
ATOM 3075 O O . ILE A 1 388 ? 18.843 24.443 2.226 1.00 37.47 388 ILE A O 1
ATOM 3079 N N . ARG A 1 389 ? 20.695 24.723 0.983 1.00 36.69 389 ARG A N 1
ATOM 3080 C CA . ARG A 1 389 ? 20.882 26.156 1.282 1.00 36.69 389 ARG A CA 1
ATOM 3081 C C . ARG A 1 389 ? 19.684 27.019 0.857 1.00 36.69 389 ARG A C 1
ATOM 3083 O O . ARG A 1 389 ? 19.382 27.996 1.527 1.00 36.69 389 ARG A O 1
ATOM 3090 N N . ALA A 1 390 ? 18.990 26.651 -0.223 1.00 43.69 390 ALA A N 1
ATOM 3091 C CA . ALA A 1 390 ? 17.775 27.333 -0.676 1.00 43.69 390 ALA A CA 1
ATOM 3092 C C . ALA A 1 390 ? 16.528 27.011 0.173 1.00 43.69 390 ALA A C 1
ATOM 3094 O O . ALA A 1 390 ? 15.585 27.796 0.174 1.00 43.69 390 ALA A O 1
ATOM 3095 N N . SER A 1 391 ? 16.515 25.872 0.874 1.00 37.16 391 SER A N 1
ATOM 3096 C CA . SER A 1 391 ? 15.362 25.419 1.672 1.00 37.16 391 SER A CA 1
ATOM 3097 C C . SER A 1 391 ? 15.483 25.797 3.155 1.00 37.16 391 SER A C 1
ATOM 3099 O O . SER A 1 391 ? 14.465 25.949 3.823 1.00 37.16 391 SER A O 1
ATOM 3101 N N . HIS A 1 392 ? 16.711 25.985 3.658 1.00 39.09 392 HIS A N 1
ATOM 3102 C CA . HIS A 1 392 ? 17.007 26.342 5.050 1.00 39.09 392 HIS A CA 1
ATOM 3103 C C . HIS A 1 392 ? 18.180 27.347 5.132 1.00 39.09 392 HIS A C 1
ATOM 3105 O O . HIS A 1 392 ? 19.329 26.936 5.326 1.00 39.09 392 HIS A O 1
ATOM 3111 N N . PRO A 1 393 ? 17.930 28.661 4.965 1.00 37.69 393 PRO A N 1
ATOM 3112 C CA . PRO A 1 393 ? 18.978 29.688 5.002 1.00 37.69 393 PRO A CA 1
ATOM 3113 C C . PRO A 1 393 ? 19.624 29.865 6.390 1.00 37.69 393 PRO A C 1
ATOM 3115 O O . PRO A 1 393 ? 20.792 30.242 6.470 1.00 37.69 393 PRO A O 1
ATOM 3118 N N . ASP A 1 394 ? 18.919 29.512 7.469 1.00 36.47 394 ASP A N 1
ATOM 3119 C CA . ASP A 1 394 ? 19.367 29.733 8.855 1.00 36.47 394 ASP A CA 1
ATOM 3120 C C . ASP A 1 394 ? 20.424 28.726 9.350 1.00 36.47 394 ASP A C 1
ATOM 3122 O O . ASP A 1 394 ? 20.993 28.896 10.425 1.00 36.47 394 ASP A O 1
ATOM 3126 N N . CYS A 1 395 ? 20.739 27.687 8.568 1.00 35.53 395 CYS A N 1
ATOM 3127 C CA . CYS A 1 395 ? 21.748 26.685 8.933 1.00 35.53 395 CYS A CA 1
ATOM 3128 C C . CYS A 1 395 ? 23.183 27.039 8.488 1.00 35.53 395 CYS A C 1
ATOM 3130 O O . CYS A 1 395 ? 24.087 26.225 8.674 1.00 35.53 395 CYS A O 1
ATOM 3132 N N . VAL A 1 396 ? 23.429 28.206 7.872 1.00 34.16 396 VAL A N 1
ATOM 3133 C CA . VAL A 1 396 ? 24.741 28.542 7.277 1.00 34.16 396 VAL A CA 1
ATOM 3134 C C . VAL A 1 396 ? 25.210 29.949 7.662 1.00 34.16 396 VAL A C 1
ATOM 3136 O O . VAL A 1 396 ? 25.332 30.838 6.825 1.00 34.16 396 VAL A O 1
ATOM 3139 N N . THR A 1 397 ? 25.561 30.146 8.928 1.00 30.66 397 THR A N 1
ATOM 3140 C CA . THR A 1 397 ? 26.300 31.330 9.409 1.00 30.66 397 THR A CA 1
ATOM 3141 C C . THR A 1 397 ? 27.711 30.960 9.858 1.00 30.66 397 THR A C 1
ATOM 3143 O O . THR A 1 397 ? 28.111 31.266 10.970 1.00 30.66 397 THR A O 1
ATOM 3146 N N . ALA A 1 398 ? 28.501 30.302 9.000 1.00 31.88 398 ALA A N 1
ATOM 3147 C CA . ALA A 1 398 ? 29.947 30.163 9.234 1.00 31.88 398 ALA A CA 1
ATOM 3148 C C . ALA A 1 398 ? 30.744 29.711 7.995 1.00 31.88 398 ALA A C 1
ATOM 3150 O O . ALA A 1 398 ? 31.520 28.775 8.090 1.00 31.88 398 ALA A O 1
ATOM 3151 N N . PHE A 1 399 ? 30.589 30.323 6.817 1.00 27.48 399 PHE A N 1
ATOM 3152 C CA . PHE A 1 399 ? 31.564 30.118 5.726 1.00 27.48 399 PHE A CA 1
ATOM 3153 C C . PHE A 1 399 ? 31.609 31.337 4.797 1.00 27.48 399 PHE A C 1
ATOM 3155 O O . PHE A 1 399 ? 31.096 31.325 3.682 1.00 27.48 399 PHE A O 1
ATOM 3162 N N . SER A 1 400 ? 32.222 32.422 5.272 1.00 27.66 400 SER A N 1
ATOM 3163 C CA . SER A 1 400 ? 32.707 33.491 4.397 1.00 27.66 400 SER A CA 1
ATOM 3164 C C . SER A 1 400 ? 33.933 34.159 5.009 1.00 27.66 400 SER A C 1
ATOM 3166 O O . SER A 1 400 ? 33.832 35.225 5.604 1.00 27.66 400 SER A O 1
ATOM 3168 N N . ARG A 1 401 ? 35.094 33.510 4.880 1.00 25.94 401 ARG A N 1
ATOM 3169 C CA . ARG A 1 401 ? 36.399 34.177 4.751 1.00 25.94 401 ARG A CA 1
ATOM 3170 C C . ARG A 1 401 ? 37.271 33.309 3.844 1.00 25.94 401 ARG A C 1
ATOM 3172 O O . ARG A 1 401 ? 37.672 32.216 4.227 1.00 25.94 401 ARG A O 1
ATOM 3179 N N . LYS A 1 402 ? 37.492 33.770 2.610 1.00 25.30 402 LYS A N 1
ATOM 3180 C CA . LYS A 1 402 ? 38.558 33.259 1.737 1.00 25.30 402 LYS A CA 1
ATOM 3181 C C . LYS A 1 402 ? 39.908 33.656 2.354 1.00 25.30 402 LYS A C 1
ATOM 3183 O O . LYS A 1 402 ? 40.014 34.807 2.776 1.00 25.30 402 LYS A O 1
ATOM 3188 N N . PRO A 1 403 ? 40.932 32.792 2.357 1.00 27.05 403 PRO A N 1
ATOM 3189 C CA . PRO A 1 403 ? 42.304 33.256 2.449 1.00 27.05 403 PRO A CA 1
ATOM 3190 C C . PRO A 1 403 ? 42.711 33.788 1.069 1.00 27.05 403 PRO A C 1
ATOM 3192 O O . PRO A 1 403 ? 42.574 33.102 0.056 1.00 27.05 403 PRO A O 1
ATOM 3195 N N . SER A 1 404 ? 43.118 35.050 1.018 1.00 27.97 404 SER A N 1
ATOM 3196 C CA . SER A 1 404 ? 43.796 35.646 -0.128 1.00 27.97 404 SER A CA 1
ATOM 3197 C C . SER A 1 404 ? 45.283 35.316 -0.030 1.00 27.97 404 SER A C 1
ATOM 3199 O O . SER A 1 404 ? 45.948 35.831 0.866 1.00 27.97 404 SER A O 1
ATOM 3201 N N . ASP A 1 405 ? 45.787 34.493 -0.946 1.00 29.77 405 ASP A N 1
ATOM 3202 C CA . ASP A 1 405 ? 47.213 34.460 -1.260 1.00 29.77 405 ASP A CA 1
ATOM 3203 C C . ASP A 1 405 ? 47.527 35.614 -2.214 1.00 29.77 405 ASP A C 1
ATOM 3205 O O . ASP A 1 405 ? 46.961 35.717 -3.305 1.00 29.77 405 ASP A O 1
ATOM 3209 N N . SER A 1 406 ? 48.448 36.474 -1.793 1.00 27.00 406 SER A N 1
ATOM 3210 C CA . SER A 1 406 ? 49.219 37.342 -2.674 1.00 27.00 406 SER A CA 1
ATOM 3211 C C . SER A 1 406 ? 50.689 37.194 -2.308 1.00 27.00 406 SER A C 1
ATOM 3213 O O . SER A 1 406 ? 51.134 37.633 -1.248 1.00 27.00 406 SER A O 1
ATOM 3215 N N . THR A 1 407 ? 51.397 36.537 -3.215 1.00 30.12 407 THR A N 1
ATOM 3216 C CA . THR A 1 407 ? 52.844 36.419 -3.345 1.00 30.12 407 THR A CA 1
ATOM 3217 C C . THR A 1 407 ? 53.461 37.778 -3.697 1.00 30.12 407 THR A C 1
ATOM 3219 O O . THR A 1 407 ? 53.014 38.427 -4.640 1.00 30.12 407 THR A O 1
ATOM 3222 N N . GLN A 1 408 ? 54.502 38.176 -2.971 1.00 30.69 408 GLN A N 1
ATOM 3223 C CA . GLN A 1 408 ? 55.709 38.812 -3.508 1.00 30.69 408 GLN A CA 1
ATOM 3224 C C . GLN A 1 408 ? 56.876 38.312 -2.640 1.00 30.69 408 GLN A C 1
ATOM 3226 O O . GLN A 1 408 ? 56.762 38.309 -1.414 1.00 30.69 408 GLN A O 1
ATOM 3231 N N . ILE A 1 409 ? 57.979 37.831 -3.212 1.00 31.28 409 ILE A N 1
ATOM 3232 C CA . ILE A 1 409 ? 58.427 37.943 -4.616 1.00 31.28 409 ILE A CA 1
ATOM 3233 C C . ILE A 1 409 ? 58.276 36.620 -5.362 1.00 31.28 409 ILE A C 1
ATOM 3235 O O . ILE A 1 409 ? 58.675 35.579 -4.794 1.00 31.28 409 ILE A O 1
#